Protein AF-A0AB35U7G3-F1 (afdb_monomer)

Solvent-accessible surface area (backbone atoms only — not comparable to full-atom values): 37594 Å² total; per-residue (Å²): 128,56,70,62,54,52,45,42,54,39,57,59,70,42,52,72,67,56,43,44,55,51,49,50,54,50,50,48,69,76,40,72,76,43,49,78,48,86,45,36,70,54,92,92,51,102,56,84,46,95,43,45,40,47,30,42,33,32,42,86,88,71,30,32,34,38,32,40,76,45,78,72,95,80,79,68,65,61,61,52,53,47,56,51,49,52,38,60,71,30,42,90,60,45,74,47,62,72,89,49,46,62,33,40,40,39,40,32,56,48,89,76,80,48,72,72,53,52,50,51,54,43,48,60,30,48,78,72,75,29,53,67,45,78,39,36,31,64,56,52,35,44,44,28,68,78,74,36,43,68,52,29,40,78,75,54,72,37,79,80,61,88,77,35,71,34,47,59,70,57,44,50,54,62,61,48,66,42,88,89,52,80,57,69,89,59,88,88,74,94,50,64,68,58,44,53,50,51,54,55,46,56,76,77,41,40,33,39,40,38,30,25,54,86,47,46,46,62,66,49,51,52,52,52,42,51,53,54,50,22,67,74,73,67,31,53,59,37,33,33,48,65,83,71,58,81,50,66,67,54,56,53,58,76,57,72,64,80,41,43,36,34,36,39,31,47,54,43,81,60,42,60,64,51,56,57,56,52,36,50,49,47,48,47,50,72,75,34,92,62,37,44,61,34,40,40,33,28,36,48,56,86,52,44,65,61,56,50,52,41,40,56,76,55,70,48,65,66,47,79,43,81,47,64,64,44,51,65,67,53,46,41,49,46,37,35,70,78,62,65,52,79,55,62,69,58,40,52,49,39,33,69,55,14,70,26,25,53,44,52,34,50,54,45,43,51,49,34,66,76,62,71,32,68,73,71,50,38,29,36,57,65,59,50,42,72,68,44,39,69,58,41,55,66,74,36,61,73,36,73,49,46,33,46,46,51,26,51,44,41,35,59,44,58,44,48,77,91,56,58,76,74,46,52,75,63,31,72,71,71,68,44,50,74,68,57,41,53,56,36,51,55,50,31,35,78,68,60,52,25,39,78,56,95,66,30,39,28,62,50,42,69,51,58,30,59,48,31,45,46,43,32,41,68,71,65,45,78,48,64,55,29,61,56,46,52,51,21,58,75,59,41,41,69,34,39,50,47,44,54,49,49,46,60,66,37,34,56,42,67,68,57,46,53,49,52,46,51,30,53,51,52,41,48,55,54,33,69,73,41,94,48,63,63,64,32,51,55,50,40,60,74,49,23,80,76,45,50,71,65,33,48,51,51,42,46,56,53,49,71,70,51,76,71,45,90,65,70,94,83,72,74,83,83,49,73,92,64,73,68,87,52,72,60,61,51,47,46,53,90,27,80,88,38,91,80,47,26,64,59,33,51,52,51,48,54,56,39,28,60,28,29,60,67,41,33,45,46,39,52,53,52,46,46,73,78,66,38,95,44,93,91,36,63,74,56,53,58,56,48,59,52,46,58,69,68,66,73,64,53,72,68,58,54,54,50,50,54,52,49,53,55,50,50,32,61,74,68,60,50,58,66,69,76,74,110

InterPro domains:
  IPR027417 P-loop containing nucleoside triphosphate hydrolase [G3DSA:3.40.50.300] (170-257)
  IPR027417 P-loop containing nucleoside triphosphate hydrolase [SSF52540] (179-384)
  IPR049050 Novel STAND NTPase 3 [PF20720] (194-314)

Radius of gyration: 37.16 Å; Cα contacts (8 Å, |Δi|>4): 908; chains: 1; bounding box: 83×58×109 Å

Mean predicted aligned error: 13.95 Å

Foldseek 3Di:
DPLLVLLLVLLLVDDQVLNVVLVVVLVCVVAVQKAWDADADDVPDDDGDDAQQRTWIAHPVRAIEGEHEENDDDDDPLVVLQVSVVLNLDCVRNVDHLVRHAAYEYEYSDPDCDPVSVVVSQVVCVVSVHGYHYHYSSNSSCCCLPPNVVSCCVRRVRRSAPPFKAALVVVQCVQVVDPLFDGLPADDDDCVVVLVVVLVQVVVFFEEEEEEFPQLCRVSSLSVSQVVSCVVVVAREMEGEDPPDQCVVVLVVVCPDQDHHEYEYEQCVSDDPSLVSLLVQQCCVVPPVSHHHHYYYYHYPQCVVVVVVSNVVSVGDYHYHYRYFADLVRLLVCLCVGQVDPDPLLSVLLSLLCVRRNRSSVQLSVQCNVVVDSVSSQACLVVLCSVCVVLCCPQQVVALLLLVLLLVLLLLQKDQLVDCPLCCLVCVVVSDDNVSSSVSLVSCVVSQQWHDDPRMIGGSDNSVSLNSNCCNCPVVVSDDLLSVLLSCCVRVNVSSLVSLVSCVRHHVDPVSVVSSLVSLVVNLVVVVPDPPPVSNLVSCLRCLVSPVVVLLVVLLVVLVPFAADDEDLDADLVPPVLPDQDSSLSSLPPCLPPPPCNLSSVVSLVSQLRRYSSSVSNSLVSCCVRQNDDVVRVVSVVVVVVSCVVVCPDPSSVSVSVVSVVVVCVVVVVPVVVVD

Structure (mmCIF, N/CA/C/O backbone):
data_AF-A0AB35U7G3-F1
#
_entry.id   AF-A0AB35U7G3-F1
#
loop_
_atom_site.group_PDB
_atom_site.id
_atom_site.type_symbol
_atom_site.label_atom_id
_atom_site.label_alt_id
_at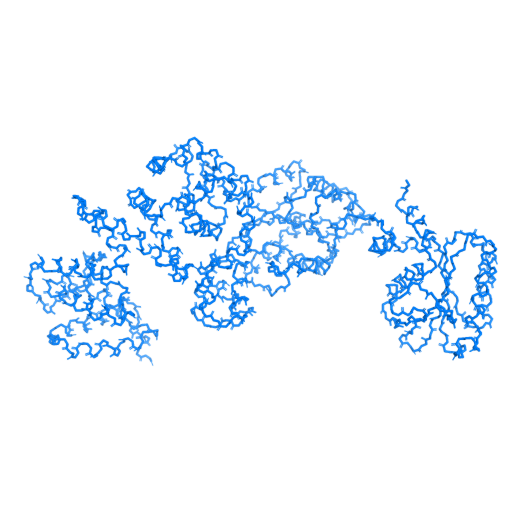om_site.label_comp_id
_atom_site.label_asym_id
_atom_site.label_entity_id
_atom_site.label_seq_id
_atom_site.pdbx_PDB_ins_code
_atom_site.Cartn_x
_atom_site.Cartn_y
_atom_site.Cartn_z
_atom_site.occupancy
_atom_site.B_iso_or_equiv
_atom_site.auth_seq_id
_atom_site.auth_comp_id
_atom_site.auth_asym_id
_atom_site.auth_atom_id
_atom_site.pdbx_PDB_model_num
ATOM 1 N N . MET A 1 1 ? 33.553 -13.597 -25.196 1.00 54.41 1 MET A N 1
ATOM 2 C CA . MET A 1 1 ? 33.099 -13.093 -26.511 1.00 54.41 1 MET A CA 1
ATOM 3 C C . MET A 1 1 ? 32.290 -11.836 -26.262 1.00 54.41 1 MET A C 1
ATOM 5 O O . MET A 1 1 ? 31.698 -11.754 -25.192 1.00 54.41 1 MET A O 1
ATOM 9 N N . SER A 1 2 ? 32.301 -10.855 -27.167 1.00 75.25 2 SER A N 1
ATOM 10 C CA . SER A 1 2 ? 31.356 -9.737 -27.057 1.00 75.25 2 SER A CA 1
ATOM 11 C C . SER A 1 2 ? 29.930 -10.253 -27.277 1.00 75.25 2 SER A C 1
ATOM 13 O O . SER A 1 2 ? 29.748 -11.237 -27.996 1.00 75.25 2 SER A O 1
ATOM 15 N N . THR A 1 3 ? 28.927 -9.600 -26.686 1.00 78.31 3 THR A N 1
ATOM 16 C CA . THR A 1 3 ? 27.508 -9.955 -26.868 1.00 78.31 3 THR A CA 1
ATOM 17 C C . THR A 1 3 ? 27.130 -10.000 -28.347 1.00 78.31 3 THR A C 1
ATOM 19 O O . THR A 1 3 ? 26.483 -10.945 -28.782 1.00 78.31 3 THR A O 1
ATOM 22 N N . LEU A 1 4 ? 27.639 -9.060 -29.152 1.00 84.25 4 LEU A N 1
ATOM 23 C CA . LEU A 1 4 ? 27.450 -9.052 -30.602 1.00 84.25 4 LEU A CA 1
ATOM 24 C C . LEU A 1 4 ? 28.056 -10.288 -31.293 1.00 84.25 4 LEU A C 1
ATOM 26 O O . LEU A 1 4 ? 27.435 -10.853 -32.188 1.00 84.25 4 LEU A O 1
ATOM 30 N N . THR A 1 5 ? 29.244 -10.753 -30.883 1.00 85.56 5 THR A N 1
ATOM 31 C CA . THR A 1 5 ? 29.812 -12.011 -31.404 1.00 85.56 5 THR A CA 1
ATOM 32 C C . THR A 1 5 ? 28.961 -13.210 -30.994 1.00 85.56 5 THR A C 1
ATOM 34 O O . THR A 1 5 ? 28.674 -14.047 -31.840 1.00 85.56 5 THR A O 1
ATOM 37 N N . THR A 1 6 ? 28.484 -13.255 -29.746 1.00 86.88 6 THR A N 1
ATOM 38 C CA . THR A 1 6 ? 27.568 -14.306 -29.278 1.00 86.88 6 THR A CA 1
ATOM 39 C C . THR A 1 6 ? 26.262 -14.317 -30.079 1.00 86.88 6 THR A C 1
ATOM 41 O O . THR A 1 6 ? 25.797 -15.386 -30.459 1.00 86.88 6 THR A O 1
ATOM 44 N N . ILE A 1 7 ? 25.691 -13.145 -30.388 1.00 88.88 7 ILE A N 1
ATOM 45 C CA . ILE A 1 7 ? 24.507 -13.017 -31.251 1.00 88.88 7 ILE A CA 1
ATOM 46 C C . ILE A 1 7 ? 24.804 -13.580 -32.643 1.00 88.88 7 ILE A C 1
ATOM 48 O O . ILE A 1 7 ? 24.034 -14.397 -33.135 1.00 88.88 7 ILE A O 1
ATOM 52 N N . LYS A 1 8 ? 25.927 -13.199 -33.267 1.00 91.56 8 LYS A N 1
ATOM 53 C CA . LYS A 1 8 ? 26.324 -13.739 -34.580 1.00 91.56 8 LYS A CA 1
ATOM 54 C C . LYS A 1 8 ? 26.468 -15.261 -34.542 1.00 91.56 8 LYS A C 1
ATOM 56 O O . LYS A 1 8 ? 25.965 -15.942 -35.428 1.00 91.56 8 LYS A O 1
ATOM 61 N N . ASP A 1 9 ? 27.118 -15.808 -33.522 1.00 89.62 9 ASP A N 1
ATOM 62 C CA . ASP A 1 9 ? 27.279 -17.257 -33.398 1.00 89.62 9 ASP A CA 1
ATOM 63 C C . ASP A 1 9 ? 25.921 -17.954 -33.221 1.00 89.62 9 ASP A C 1
ATOM 65 O O . ASP A 1 9 ? 25.647 -18.938 -33.903 1.00 89.62 9 ASP A O 1
ATOM 69 N N . LYS A 1 10 ? 25.012 -17.382 -32.422 1.00 91.56 10 LYS A N 1
ATOM 70 C CA . LYS A 1 10 ? 23.651 -17.907 -32.251 1.00 91.56 10 LYS A CA 1
ATOM 71 C C . LYS A 1 10 ? 22.791 -17.818 -33.507 1.00 91.56 10 LYS A C 1
ATOM 73 O O . LYS A 1 10 ? 22.056 -18.755 -33.786 1.00 91.56 10 LYS A O 1
ATOM 78 N N . ILE A 1 11 ? 22.917 -16.752 -34.298 1.00 92.38 11 ILE A N 1
ATOM 79 C CA . ILE A 1 11 ? 22.234 -16.643 -35.597 1.00 92.38 11 ILE A CA 1
ATOM 80 C C . ILE A 1 11 ? 22.683 -17.771 -36.539 1.00 92.38 11 ILE A C 1
ATOM 82 O O . ILE A 1 11 ? 21.861 -18.314 -37.269 1.00 92.38 11 ILE A O 1
ATOM 86 N N . LYS A 1 12 ? 23.969 -18.155 -36.520 1.00 90.19 12 LYS A N 1
ATOM 87 C CA . LYS A 1 12 ? 24.475 -19.277 -37.335 1.00 90.19 12 LYS A CA 1
ATOM 88 C C . LYS A 1 12 ? 23.968 -20.641 -36.868 1.00 90.19 12 LYS A C 1
ATOM 90 O O . LYS A 1 12 ? 23.887 -21.550 -37.684 1.00 90.19 12 LYS A O 1
ATOM 95 N N . GLU A 1 13 ? 23.648 -20.783 -35.582 1.00 89.62 13 GLU A N 1
ATOM 96 C CA . GLU A 1 13 ? 23.093 -22.015 -35.005 1.00 89.62 13 GLU A CA 1
ATOM 97 C C . GLU A 1 13 ? 21.608 -22.233 -35.351 1.00 89.62 13 GLU A C 1
ATOM 99 O O . GLU A 1 13 ? 21.110 -23.346 -35.168 1.00 89.62 13 GLU A O 1
ATOM 104 N N . LEU A 1 14 ? 20.899 -21.207 -35.844 1.00 89.44 14 LEU A N 1
ATOM 105 C CA . LEU A 1 14 ? 19.502 -21.338 -36.264 1.00 89.44 14 LEU A CA 1
ATOM 106 C C . LEU A 1 14 ? 19.374 -22.289 -37.461 1.00 89.44 14 LEU A C 1
ATOM 108 O O . LEU A 1 14 ? 20.138 -22.223 -38.428 1.00 89.44 14 LEU A O 1
ATOM 112 N N . ASP A 1 15 ? 18.363 -23.156 -37.418 1.00 87.88 15 ASP A N 1
ATOM 113 C CA . ASP A 1 15 ? 17.979 -23.950 -38.579 1.00 87.88 15 ASP A CA 1
ATOM 114 C C . ASP A 1 15 ? 17.281 -23.061 -39.638 1.00 87.88 15 ASP A C 1
ATOM 116 O O . ASP A 1 15 ? 16.922 -21.915 -39.352 1.00 87.88 15 ASP A O 1
ATOM 120 N N . PRO A 1 16 ? 17.091 -23.531 -40.886 1.00 86.31 16 PRO A N 1
ATOM 121 C CA . PRO A 1 16 ? 16.535 -22.691 -41.950 1.00 86.31 16 PRO A CA 1
ATOM 122 C C . PRO A 1 16 ? 15.169 -22.072 -41.617 1.00 86.31 16 PRO A C 1
ATOM 124 O O . PRO A 1 16 ? 14.912 -20.931 -41.991 1.00 86.31 16 PRO A O 1
ATOM 127 N N . ALA A 1 17 ? 14.309 -22.804 -40.900 1.00 83.12 17 ALA A N 1
ATOM 128 C CA . ALA A 1 17 ? 12.992 -22.315 -40.496 1.00 83.12 17 ALA A CA 1
ATOM 129 C C . ALA A 1 17 ? 13.095 -21.260 -39.383 1.00 83.12 17 ALA A C 1
ATOM 131 O O . ALA A 1 17 ? 12.485 -20.200 -39.490 1.00 83.12 17 ALA A O 1
ATOM 132 N N . GLY A 1 18 ? 13.910 -21.513 -38.354 1.00 86.88 18 GLY A N 1
ATOM 133 C CA . GLY A 1 18 ? 14.155 -20.557 -37.279 1.00 86.88 18 GLY A CA 1
ATOM 134 C C . GLY A 1 18 ? 14.835 -19.280 -37.772 1.00 86.88 18 GLY A C 1
ATOM 135 O O . GLY A 1 18 ? 14.518 -18.197 -37.290 1.00 86.88 18 GLY A O 1
ATOM 136 N N . PHE A 1 19 ? 15.721 -19.370 -38.771 1.00 91.88 19 PHE A N 1
ATOM 137 C CA . PHE A 1 19 ? 16.329 -18.191 -39.393 1.00 91.88 19 PHE A CA 1
ATOM 138 C C . PHE A 1 19 ? 15.317 -17.356 -40.187 1.00 91.88 19 PHE A C 1
ATOM 140 O O . PHE A 1 19 ? 15.349 -16.129 -40.106 1.00 91.88 19 PHE A O 1
ATOM 147 N N . GLN A 1 20 ? 14.403 -18.005 -40.916 1.00 90.00 20 GLN A N 1
ATOM 148 C CA . GLN A 1 20 ? 13.305 -17.321 -41.602 1.00 90.00 20 GLN A CA 1
ATOM 149 C C . GLN A 1 20 ? 12.423 -16.558 -40.602 1.00 90.00 20 GLN A C 1
ATOM 151 O O . GLN A 1 20 ? 12.262 -15.348 -40.747 1.00 90.00 20 GLN A O 1
ATOM 156 N N . GLU A 1 21 ? 11.947 -17.221 -39.543 1.00 88.25 21 GLU A N 1
ATOM 157 C CA . GLU A 1 21 ? 11.094 -16.602 -38.513 1.00 88.25 21 GLU A CA 1
ATOM 158 C C . GLU A 1 21 ? 11.809 -15.438 -37.798 1.00 88.25 21 GLU A C 1
ATOM 160 O O . GLU A 1 21 ? 11.246 -14.359 -37.592 1.00 88.25 21 GLU A O 1
ATOM 165 N N . PHE A 1 22 ? 13.095 -15.621 -37.486 1.00 91.69 22 PHE A N 1
ATOM 166 C CA . PHE A 1 22 ? 13.953 -14.588 -36.911 1.00 91.69 22 PHE A CA 1
ATOM 167 C C . PHE A 1 22 ? 14.052 -13.345 -37.812 1.00 91.69 22 PHE A C 1
ATOM 169 O O . PHE A 1 22 ? 13.860 -12.217 -37.345 1.00 91.69 22 PHE A O 1
ATOM 176 N N . CYS A 1 23 ? 14.321 -13.528 -39.107 1.00 93.06 23 CYS A N 1
ATOM 177 C CA . CYS A 1 23 ? 14.392 -12.428 -40.064 1.00 93.06 23 CYS A CA 1
ATOM 178 C C . CYS A 1 23 ? 13.028 -11.765 -40.285 1.00 93.06 23 CYS A C 1
ATOM 180 O O . CYS A 1 23 ? 12.960 -10.537 -40.338 1.00 93.06 23 CYS A O 1
ATOM 182 N N . ASP A 1 24 ? 11.945 -12.538 -40.341 1.00 90.44 24 ASP A N 1
ATOM 183 C CA . ASP A 1 24 ? 10.580 -12.017 -40.461 1.00 90.44 24 ASP A CA 1
ATOM 184 C C . ASP A 1 24 ? 10.212 -11.124 -39.283 1.00 90.44 24 ASP A C 1
ATOM 186 O O . ASP A 1 24 ? 9.671 -10.023 -39.457 1.00 90.44 24 ASP A O 1
ATOM 190 N N . ARG A 1 25 ? 10.602 -11.527 -38.070 1.00 87.44 25 ARG A N 1
ATOM 191 C CA . ARG A 1 25 ? 10.398 -10.699 -36.887 1.00 87.44 25 ARG A CA 1
ATOM 192 C C . ARG A 1 25 ? 11.176 -9.387 -36.960 1.00 87.44 25 ARG A C 1
ATOM 194 O O . ARG A 1 25 ? 10.613 -8.349 -36.607 1.00 87.44 25 ARG A O 1
ATOM 201 N N . ILE A 1 26 ? 12.419 -9.402 -37.442 1.00 90.12 26 ILE A N 1
ATOM 202 C CA . ILE A 1 26 ? 13.213 -8.180 -37.651 1.00 90.12 26 ILE A CA 1
ATOM 203 C C . ILE A 1 26 ? 12.547 -7.278 -38.699 1.00 90.12 26 ILE A C 1
ATOM 205 O O . ILE A 1 26 ? 12.328 -6.096 -38.431 1.00 90.12 26 ILE A O 1
ATOM 209 N N . LEU A 1 27 ? 12.173 -7.824 -39.860 1.00 91.75 27 LEU A N 1
ATOM 210 C CA . LEU A 1 27 ? 11.565 -7.066 -40.959 1.00 91.75 27 LEU A CA 1
ATOM 211 C C . LEU A 1 27 ? 10.214 -6.455 -40.563 1.00 91.75 27 LEU A C 1
ATOM 213 O O . LEU A 1 27 ? 9.976 -5.283 -40.845 1.00 91.75 27 LEU A O 1
ATOM 217 N N . SER A 1 28 ? 9.377 -7.189 -39.820 1.00 84.81 28 SER A N 1
ATOM 218 C CA . SER A 1 28 ? 8.105 -6.672 -39.289 1.00 84.81 28 SER A CA 1
ATOM 219 C C . SER A 1 28 ? 8.295 -5.483 -38.338 1.00 84.81 28 SER A C 1
ATOM 221 O O . SER A 1 28 ? 7.478 -4.566 -38.318 1.00 84.81 28 SER A O 1
ATOM 223 N N . LYS A 1 29 ? 9.393 -5.459 -37.566 1.00 79.31 29 LYS A N 1
ATOM 224 C CA . LYS A 1 29 ? 9.735 -4.327 -36.691 1.00 79.31 29 LYS A CA 1
ATOM 225 C C . LYS A 1 29 ? 10.396 -3.171 -37.441 1.00 79.31 29 LYS A C 1
ATOM 227 O O . LYS A 1 29 ? 10.225 -2.024 -37.035 1.00 79.31 29 LYS A O 1
ATOM 232 N N . LEU A 1 30 ? 11.149 -3.447 -38.508 1.00 85.12 30 LEU A N 1
ATOM 233 C CA . LEU A 1 30 ? 11.708 -2.412 -39.384 1.00 85.12 30 LEU A CA 1
ATOM 234 C C . LEU A 1 30 ? 10.621 -1.710 -40.205 1.00 85.12 30 LEU A C 1
ATOM 236 O O . LEU A 1 30 ? 10.738 -0.509 -40.450 1.00 85.12 30 LEU A O 1
ATOM 240 N N . HIS A 1 31 ? 9.561 -2.436 -40.575 1.00 86.50 31 HIS A N 1
ATOM 241 C CA . HIS A 1 31 ? 8.466 -1.943 -41.409 1.00 86.50 31 HIS A CA 1
ATOM 242 C C . HIS A 1 31 ? 7.081 -2.249 -40.802 1.00 86.50 31 HIS A C 1
ATOM 244 O O . HIS A 1 31 ? 6.351 -3.091 -41.329 1.00 86.50 31 HIS A O 1
ATOM 250 N N . PRO A 1 32 ? 6.677 -1.547 -39.723 1.00 76.44 32 PRO A N 1
ATOM 251 C CA . PRO A 1 32 ? 5.420 -1.824 -39.017 1.00 76.44 32 PRO A CA 1
ATOM 252 C C . PRO A 1 32 ? 4.154 -1.671 -39.874 1.00 76.44 32 PRO A C 1
ATOM 254 O O . PRO A 1 32 ? 3.141 -2.304 -39.591 1.00 76.44 32 PRO A O 1
ATOM 257 N N . ASP A 1 33 ? 4.211 -0.843 -40.922 1.00 79.81 33 ASP A N 1
ATOM 258 C CA . ASP A 1 33 ? 3.073 -0.546 -41.802 1.00 79.81 33 ASP A CA 1
ATOM 259 C C . ASP A 1 33 ? 2.882 -1.577 -42.933 1.00 79.81 33 ASP A C 1
ATOM 261 O O . ASP A 1 33 ? 1.988 -1.427 -43.770 1.00 79.81 33 ASP A O 1
ATOM 265 N N . TRP A 1 34 ? 3.734 -2.603 -43.021 1.00 86.69 34 TRP A N 1
ATOM 266 C CA . TRP A 1 34 ? 3.635 -3.640 -44.049 1.00 86.69 34 TRP A CA 1
ATOM 267 C C . TRP A 1 34 ? 2.783 -4.814 -43.563 1.00 86.69 34 TRP A C 1
ATOM 269 O O . TRP A 1 34 ? 2.940 -5.306 -42.447 1.00 86.69 34 TRP A O 1
ATOM 279 N N . HIS A 1 35 ? 1.887 -5.311 -44.419 1.00 80.00 35 HIS A N 1
ATOM 280 C CA . HIS A 1 35 ? 1.064 -6.468 -44.090 1.00 80.00 35 HIS A CA 1
ATOM 281 C C . HIS A 1 35 ? 1.803 -7.772 -44.410 1.00 80.00 35 HIS A C 1
ATOM 283 O O . HIS A 1 35 ? 2.153 -8.037 -45.559 1.00 80.00 35 HIS A O 1
ATOM 289 N N . PHE A 1 36 ? 2.031 -8.573 -43.375 1.00 74.50 36 PHE A N 1
ATOM 290 C CA . PHE A 1 36 ? 2.787 -9.819 -43.420 1.00 74.50 36 PHE A CA 1
ATOM 291 C C . PHE A 1 36 ? 1.930 -11.019 -43.841 1.00 74.50 36 PHE A C 1
ATOM 293 O O . PHE A 1 36 ? 0.830 -11.201 -43.312 1.00 74.50 36 PHE A O 1
ATOM 300 N N . VAL A 1 37 ? 2.445 -11.853 -44.753 1.00 61.09 37 VAL A N 1
ATOM 301 C CA . VAL A 1 37 ? 1.850 -13.150 -45.104 1.00 61.09 37 VAL A CA 1
ATOM 302 C C . VAL A 1 37 ? 2.948 -14.214 -45.232 1.00 61.09 37 VAL A C 1
ATOM 304 O O . VAL A 1 37 ? 3.759 -14.173 -46.157 1.00 61.09 37 VAL A O 1
ATOM 307 N N . GLU A 1 38 ? 2.945 -15.201 -44.333 1.00 56.47 38 GLU A N 1
ATOM 308 C CA . GLU A 1 38 ? 3.833 -16.369 -44.419 1.00 56.47 38 GLU A CA 1
ATOM 309 C C . GLU A 1 38 ? 3.344 -17.347 -45.490 1.00 56.47 38 GLU A C 1
ATOM 311 O O . GLU A 1 38 ? 2.209 -17.832 -45.444 1.00 56.47 38 GLU A O 1
ATOM 316 N N . LEU A 1 39 ? 4.221 -17.698 -46.431 1.00 51.88 39 LEU A N 1
ATOM 317 C CA . LEU A 1 39 ? 3.998 -18.800 -47.359 1.00 51.88 39 LEU A CA 1
ATOM 318 C C . LEU A 1 39 ? 4.883 -19.981 -46.944 1.00 51.88 39 LEU A C 1
ATOM 320 O O . LEU A 1 39 ? 6.075 -19.987 -47.200 1.00 51.88 39 LEU A O 1
ATOM 324 N N . GLY A 1 40 ? 4.305 -21.028 -46.347 1.00 48.00 40 GLY A N 1
ATOM 325 C CA . GLY A 1 40 ? 4.993 -22.330 -46.266 1.00 48.00 40 GLY A CA 1
ATOM 326 C C . GLY A 1 40 ? 5.156 -22.972 -44.890 1.00 48.00 40 GLY A C 1
ATOM 327 O O . GLY A 1 40 ? 5.622 -24.116 -44.843 1.00 48.00 40 GLY A O 1
ATOM 328 N N . LEU A 1 41 ? 4.702 -22.337 -43.804 1.00 43.22 41 LEU A N 1
ATOM 329 C CA . LEU A 1 41 ? 4.488 -22.995 -42.511 1.00 43.22 41 LEU A CA 1
ATOM 330 C C . LEU A 1 41 ? 3.046 -23.519 -42.436 1.00 43.22 41 LEU A C 1
ATOM 332 O O . LEU A 1 41 ? 2.081 -22.756 -42.418 1.00 43.22 41 LEU A O 1
ATOM 336 N N . MET A 1 42 ? 2.861 -24.842 -42.376 1.00 36.94 42 MET A N 1
ATOM 337 C CA . MET A 1 42 ? 1.592 -25.361 -41.861 1.00 36.94 42 MET A CA 1
ATOM 338 C C . MET A 1 42 ? 1.513 -24.982 -40.387 1.00 36.94 42 MET A C 1
ATOM 340 O O . MET A 1 42 ? 2.389 -25.387 -39.623 1.00 36.94 42 MET A O 1
ATOM 344 N N . ALA A 1 43 ? 0.471 -24.242 -39.996 1.00 37.00 43 ALA A N 1
ATOM 345 C CA . ALA A 1 43 ? 0.210 -23.876 -38.607 1.00 37.00 43 ALA A CA 1
ATOM 346 C C . ALA A 1 43 ? 0.479 -25.076 -37.670 1.00 37.00 43 ALA A C 1
ATOM 348 O O . ALA A 1 43 ? -0.240 -26.078 -37.699 1.00 37.00 43 ALA A O 1
ATOM 349 N N . GLY A 1 44 ? 1.563 -24.994 -36.888 1.00 36.97 44 GLY A N 1
ATOM 350 C CA . GLY A 1 44 ? 1.946 -25.998 -35.892 1.00 36.97 44 GLY A CA 1
ATOM 351 C C . GLY A 1 44 ? 2.814 -27.189 -36.342 1.00 36.97 44 GLY A C 1
ATOM 352 O O . GLY A 1 44 ? 2.818 -28.195 -35.629 1.00 36.97 44 GLY A O 1
ATOM 353 N N . ARG A 1 45 ? 3.558 -27.150 -37.466 1.00 34.94 45 ARG A N 1
ATOM 354 C CA . ARG A 1 45 ? 4.570 -28.193 -37.790 1.00 34.94 45 ARG A CA 1
ATOM 355 C C . ARG A 1 45 ? 5.900 -27.659 -38.344 1.00 34.94 45 ARG A C 1
ATOM 357 O O . ARG A 1 45 ? 5.926 -26.900 -39.300 1.00 34.94 45 ARG A O 1
ATOM 364 N N . THR A 1 46 ? 7.001 -28.212 -37.825 1.00 34.31 46 THR A N 1
ATOM 365 C CA . THR A 1 46 ? 8.425 -27.997 -38.174 1.00 34.31 46 THR A CA 1
ATOM 366 C C . THR A 1 46 ? 8.842 -28.619 -39.523 1.00 34.31 46 THR A C 1
ATOM 368 O O . THR A 1 46 ? 9.821 -29.359 -39.618 1.00 34.31 46 THR A O 1
ATOM 371 N N . LYS A 1 47 ? 8.075 -28.402 -40.597 1.00 33.69 47 LYS A N 1
ATOM 372 C CA . LYS A 1 47 ? 8.517 -28.738 -41.963 1.00 33.69 47 LYS A CA 1
ATOM 373 C C . LYS A 1 47 ? 8.130 -27.628 -42.928 1.00 33.69 47 LYS A C 1
ATOM 375 O O . LYS A 1 47 ? 6.945 -27.373 -43.115 1.00 33.69 47 LYS A O 1
ATOM 380 N N . THR A 1 48 ? 9.140 -27.036 -43.560 1.00 39.00 48 THR A N 1
ATOM 381 C CA . THR A 1 48 ? 8.994 -26.044 -44.624 1.00 39.00 48 THR A CA 1
ATOM 382 C C . THR A 1 48 ? 8.417 -26.700 -45.881 1.00 39.00 48 THR A C 1
ATOM 384 O O . THR A 1 48 ? 8.872 -27.759 -46.325 1.00 39.00 48 THR A O 1
ATOM 387 N N . THR A 1 49 ? 7.383 -26.084 -46.453 1.00 41.88 49 THR A N 1
ATOM 388 C CA . THR A 1 49 ? 6.875 -26.411 -47.794 1.00 41.88 49 THR A CA 1
ATOM 389 C C . THR A 1 49 ? 7.429 -25.365 -48.754 1.00 41.88 49 THR A C 1
ATOM 391 O O . THR A 1 49 ? 7.345 -24.181 -48.461 1.00 41.88 49 THR A O 1
ATOM 394 N N . THR A 1 50 ? 8.029 -25.785 -49.867 1.00 47.31 50 THR A N 1
ATOM 395 C CA . THR A 1 50 ? 8.786 -24.915 -50.785 1.00 47.31 50 THR A CA 1
ATOM 396 C C . THR A 1 50 ? 7.862 -23.913 -51.497 1.00 47.31 50 THR A C 1
ATOM 398 O O . THR A 1 50 ? 7.208 -24.276 -52.475 1.00 47.31 50 THR A O 1
ATOM 401 N N . GLY A 1 51 ? 7.784 -22.676 -51.003 1.00 57.16 51 GLY A N 1
ATOM 402 C CA . GLY A 1 51 ? 7.200 -21.524 -51.698 1.00 57.16 51 GLY A CA 1
ATOM 403 C C . GLY A 1 51 ? 8.309 -20.668 -52.311 1.00 57.16 51 GLY A C 1
ATOM 404 O O . GLY A 1 51 ? 9.395 -20.604 -51.755 1.00 57.16 51 GLY A O 1
ATOM 405 N N . ASN A 1 52 ? 8.080 -20.064 -53.479 1.00 61.94 52 ASN A N 1
ATOM 406 C CA . ASN A 1 52 ? 8.964 -19.025 -54.017 1.00 61.94 52 ASN A CA 1
ATOM 407 C C . ASN A 1 52 ? 8.090 -17.794 -54.309 1.00 61.94 52 ASN A C 1
ATOM 409 O O . ASN A 1 52 ? 7.212 -17.908 -55.165 1.00 61.94 52 ASN A O 1
ATOM 413 N N . PRO A 1 53 ? 8.284 -16.648 -53.634 1.00 63.59 53 PRO A N 1
ATOM 414 C CA . PRO A 1 53 ? 9.262 -16.400 -52.564 1.00 63.59 53 PRO A CA 1
ATOM 415 C C . PRO A 1 53 ? 8.974 -17.205 -51.283 1.00 63.59 53 PRO A C 1
ATOM 417 O O . PRO A 1 53 ? 7.868 -17.721 -51.114 1.00 63.59 53 PRO A O 1
ATOM 420 N N . ASP A 1 54 ? 9.966 -17.289 -50.390 1.00 67.69 54 ASP A N 1
ATOM 421 C CA . ASP A 1 54 ? 9.830 -17.960 -49.087 1.00 67.69 54 ASP A CA 1
ATOM 422 C C . ASP A 1 54 ? 8.832 -17.212 -48.178 1.00 67.69 54 ASP A C 1
ATOM 424 O O . ASP A 1 54 ? 8.021 -17.826 -47.491 1.00 67.69 54 ASP A O 1
ATOM 428 N N . THR A 1 55 ? 8.846 -15.876 -48.225 1.00 83.56 55 THR A N 1
ATOM 429 C CA . THR A 1 55 ? 7.896 -14.982 -47.539 1.00 83.56 55 THR A CA 1
ATOM 430 C C . THR A 1 55 ? 7.586 -13.784 -48.444 1.00 83.56 55 THR A C 1
ATOM 432 O O . THR A 1 55 ? 8.422 -13.375 -49.258 1.00 83.56 55 THR A O 1
ATOM 435 N N . TYR A 1 56 ? 6.404 -13.173 -48.301 1.00 89.19 56 TYR A N 1
ATOM 436 C CA . TYR A 1 56 ? 6.156 -11.847 -48.869 1.00 89.19 56 TYR A CA 1
ATOM 437 C C . TYR A 1 56 ? 5.456 -10.893 -47.896 1.00 89.19 56 TYR A C 1
ATOM 439 O O . TYR A 1 56 ? 4.682 -11.286 -47.023 1.00 89.19 56 TYR A O 1
ATOM 447 N N . PHE A 1 57 ? 5.691 -9.601 -48.107 1.00 88.50 57 PHE A N 1
ATOM 448 C CA . PHE A 1 57 ? 4.988 -8.511 -47.439 1.00 88.50 57 PHE A CA 1
ATOM 449 C C . PHE A 1 57 ? 4.201 -7.701 -48.466 1.00 88.50 57 PHE A C 1
ATOM 451 O O . PHE A 1 57 ? 4.588 -7.607 -49.630 1.00 88.50 57 PHE A O 1
ATOM 458 N N . LYS A 1 58 ? 3.099 -7.090 -48.039 1.00 89.75 58 LYS A N 1
ATOM 459 C CA . LYS A 1 58 ? 2.338 -6.136 -48.845 1.00 89.75 58 LYS A CA 1
ATOM 460 C C . LYS A 1 58 ? 2.513 -4.733 -48.282 1.00 89.75 58 LYS A C 1
ATOM 462 O O . LYS A 1 58 ? 2.197 -4.486 -47.119 1.00 89.75 58 LYS A O 1
ATOM 467 N N . THR A 1 59 ? 3.008 -3.817 -49.101 1.00 89.12 59 THR A N 1
ATOM 468 C CA . THR A 1 59 ? 3.237 -2.425 -48.702 1.00 89.12 59 THR A CA 1
ATOM 469 C C . THR A 1 59 ? 1.914 -1.643 -48.651 1.00 89.12 59 THR A C 1
ATOM 471 O O . THR A 1 59 ? 0.916 -2.073 -49.241 1.00 89.12 59 THR A O 1
ATOM 474 N N . PRO A 1 60 ? 1.872 -0.457 -48.009 1.00 86.25 60 PRO A N 1
ATOM 475 C CA . PRO A 1 60 ? 0.681 0.400 -47.994 1.00 86.25 60 PRO A CA 1
ATOM 476 C C . PRO A 1 60 ? 0.194 0.823 -49.386 1.00 86.25 60 PRO A C 1
ATOM 478 O O . PRO A 1 60 ? -0.981 1.141 -49.561 1.00 86.25 60 PRO A O 1
ATOM 481 N N . THR A 1 61 ? 1.078 0.815 -50.390 1.00 88.69 61 THR A N 1
ATOM 482 C CA . THR A 1 61 ? 0.728 1.109 -51.790 1.00 88.69 61 THR A CA 1
ATOM 483 C C . THR A 1 61 ? 0.060 -0.075 -52.493 1.00 88.69 61 THR A C 1
ATOM 485 O O . THR A 1 61 ? -0.441 0.074 -53.605 1.00 88.69 61 THR A O 1
ATOM 488 N N . GLY A 1 62 ? 0.017 -1.241 -51.845 1.00 86.81 62 GLY A N 1
ATOM 489 C CA . GLY A 1 62 ? -0.579 -2.467 -52.359 1.00 86.81 62 GLY A CA 1
ATOM 490 C C . GLY A 1 62 ? 0.380 -3.361 -53.143 1.00 86.81 62 GLY A C 1
ATOM 491 O O . GLY A 1 62 ? -0.051 -4.436 -53.559 1.00 86.81 62 GLY A O 1
ATOM 492 N N . LYS A 1 63 ? 1.645 -2.954 -53.308 1.00 92.81 63 LYS A N 1
ATOM 493 C CA . LYS A 1 63 ? 2.690 -3.743 -53.972 1.00 92.81 63 LYS A CA 1
ATOM 494 C C . LYS A 1 63 ? 3.320 -4.783 -53.044 1.00 92.81 63 LYS A C 1
ATOM 496 O O . LYS A 1 63 ? 3.155 -4.726 -51.825 1.00 92.81 63 LYS A O 1
ATOM 501 N N . TYR A 1 64 ? 4.037 -5.734 -53.633 1.00 92.56 64 TYR A N 1
ATOM 502 C CA . TYR A 1 64 ? 4.603 -6.895 -52.954 1.00 92.56 64 TYR A CA 1
ATOM 503 C C . TYR A 1 64 ? 6.109 -6.753 -52.739 1.00 92.56 64 TYR A C 1
ATOM 505 O O . TYR A 1 64 ? 6.839 -6.401 -53.658 1.00 92.56 64 TYR A O 1
ATOM 513 N N . VAL A 1 65 ? 6.580 -7.083 -51.542 1.00 93.81 65 VAL A N 1
ATOM 514 C CA . VAL A 1 65 ? 8.003 -7.239 -51.229 1.00 93.81 65 VAL A CA 1
ATOM 515 C C . VAL A 1 65 ? 8.278 -8.717 -51.048 1.00 93.81 65 VAL A C 1
ATOM 517 O O . VAL A 1 65 ? 7.649 -9.361 -50.208 1.00 93.81 65 VAL A O 1
ATOM 520 N N . PHE A 1 66 ? 9.195 -9.258 -51.840 1.00 93.75 66 PHE A N 1
ATOM 521 C CA . PHE A 1 66 ? 9.579 -10.664 -51.768 1.00 93.75 66 PHE A CA 1
ATOM 522 C C . PHE A 1 66 ? 10.818 -10.835 -50.911 1.00 93.75 66 PHE A C 1
ATOM 524 O O . PHE A 1 66 ? 11.759 -10.052 -51.033 1.00 93.75 66 PHE A O 1
ATOM 531 N N . VAL A 1 67 ? 10.826 -11.865 -50.067 1.00 92.88 67 VAL A N 1
ATOM 532 C CA . VAL A 1 67 ? 11.953 -12.143 -49.181 1.00 92.88 67 VAL A CA 1
ATOM 533 C C . VAL A 1 67 ? 12.488 -13.549 -49.417 1.00 92.88 67 VAL A C 1
ATOM 535 O O . VAL A 1 67 ? 11.718 -14.505 -49.532 1.00 92.88 67 VAL A O 1
ATOM 538 N N . ALA A 1 68 ? 13.812 -13.652 -49.514 1.00 91.19 68 ALA A N 1
ATOM 539 C CA . ALA A 1 68 ? 14.546 -14.903 -49.661 1.00 91.19 68 ALA A CA 1
ATOM 540 C C . ALA A 1 68 ? 15.526 -15.093 -48.496 1.00 91.19 68 ALA A C 1
ATOM 542 O O . ALA A 1 68 ? 16.213 -14.144 -48.102 1.00 91.19 68 ALA A O 1
ATOM 543 N N . TYR A 1 69 ? 15.637 -16.321 -47.978 1.00 89.69 69 TYR A N 1
ATOM 544 C CA . TYR A 1 69 ? 16.489 -16.630 -46.821 1.00 89.69 69 TYR A CA 1
ATOM 545 C C . TYR A 1 69 ? 17.558 -17.664 -47.171 1.00 89.69 69 TYR A C 1
ATOM 547 O O . TYR A 1 69 ? 17.280 -18.750 -47.674 1.00 89.69 69 TYR A O 1
ATOM 555 N N . THR A 1 70 ? 18.819 -17.353 -46.866 1.00 88.12 70 THR A N 1
ATOM 556 C CA . THR A 1 70 ? 19.955 -18.242 -47.134 1.00 88.12 70 THR A CA 1
ATOM 557 C C . THR A 1 70 ? 20.751 -18.550 -45.865 1.00 88.12 70 THR A C 1
ATOM 559 O O . THR A 1 70 ? 21.574 -17.758 -45.405 1.00 88.12 70 THR A O 1
ATOM 562 N N . THR A 1 71 ? 20.579 -19.768 -45.351 1.00 83.19 71 THR A N 1
ATOM 563 C CA . THR A 1 71 ? 21.414 -20.373 -44.301 1.00 83.19 71 THR A CA 1
ATOM 564 C C . THR A 1 71 ? 22.398 -21.357 -44.949 1.00 83.19 71 THR A C 1
ATOM 566 O O . THR A 1 71 ? 22.019 -22.483 -45.276 1.00 83.19 71 THR A O 1
ATOM 569 N N . LYS A 1 72 ? 23.648 -20.972 -45.233 1.00 68.56 72 LYS A N 1
ATOM 570 C CA . LYS A 1 72 ? 24.595 -21.885 -45.914 1.00 68.56 72 LYS A CA 1
ATOM 571 C C . LYS A 1 72 ? 26.002 -21.804 -45.329 1.00 68.56 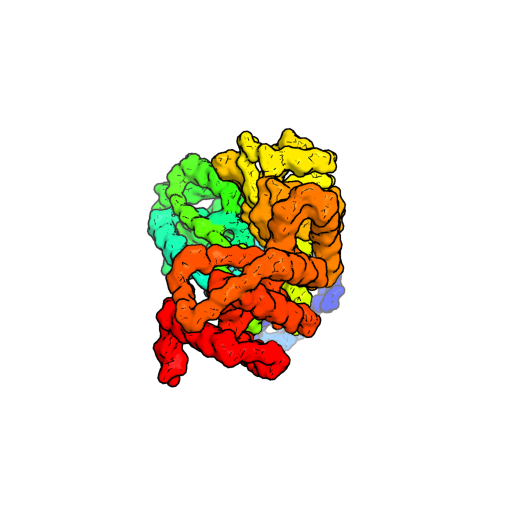72 LYS A C 1
ATOM 573 O O . LYS A 1 72 ? 26.599 -20.734 -45.305 1.00 68.56 72 LYS A O 1
ATOM 578 N N . GLU A 1 73 ? 26.549 -22.962 -44.953 1.00 56.91 73 GLU A N 1
ATOM 579 C CA . GLU A 1 73 ? 27.941 -23.114 -44.493 1.00 56.91 73 GLU A CA 1
ATOM 580 C C . GLU A 1 73 ? 28.874 -23.756 -45.543 1.00 56.91 73 GLU A C 1
ATOM 582 O O . GLU A 1 73 ? 30.093 -23.674 -45.414 1.00 56.91 73 GLU A O 1
ATOM 587 N N . SER A 1 74 ? 28.349 -24.377 -46.611 1.00 52.09 74 SER A N 1
ATOM 588 C CA . SER A 1 74 ? 29.168 -25.059 -47.634 1.00 52.09 74 SER A CA 1
ATOM 589 C C . SER A 1 74 ? 28.681 -24.826 -49.074 1.00 52.09 74 SER A C 1
ATOM 591 O O . SER A 1 74 ? 27.556 -25.167 -49.428 1.00 52.09 74 SER A O 1
ATOM 593 N N . GLY A 1 75 ? 29.548 -24.242 -49.917 1.00 65.38 75 GLY A N 1
ATOM 594 C CA . GLY A 1 75 ? 29.305 -23.846 -51.319 1.00 65.38 75 GLY A CA 1
ATOM 595 C C . GLY A 1 75 ? 29.399 -22.324 -51.538 1.00 65.38 75 GLY A C 1
ATOM 596 O O . GLY A 1 75 ? 29.558 -21.578 -50.577 1.00 65.38 75 GLY A O 1
ATOM 597 N N . SER A 1 76 ? 29.309 -21.846 -52.787 1.00 80.25 76 SER A N 1
ATOM 598 C CA . SER A 1 76 ? 29.302 -20.400 -53.076 1.00 80.25 76 SER A CA 1
ATOM 599 C C . SER A 1 76 ? 28.023 -19.749 -52.529 1.00 80.25 76 SER A C 1
ATOM 601 O O . SER A 1 76 ? 26.920 -20.245 -52.786 1.00 80.25 76 SER A O 1
ATOM 603 N N . LEU A 1 77 ? 28.168 -18.670 -51.747 1.00 87.25 77 LEU A N 1
ATOM 604 C CA . LEU A 1 77 ? 27.053 -17.844 -51.258 1.00 87.25 77 LEU A CA 1
ATOM 605 C C . LEU A 1 77 ? 26.363 -17.128 -52.422 1.00 87.25 77 LEU A C 1
ATOM 607 O O . LEU A 1 77 ? 25.139 -17.125 -52.492 1.00 87.25 77 LEU A O 1
ATOM 611 N N . TYR A 1 78 ? 27.163 -16.587 -53.346 1.00 89.75 78 TYR A N 1
ATOM 612 C CA . TYR A 1 78 ? 26.681 -15.886 -54.533 1.00 89.75 78 TYR A CA 1
ATOM 613 C C . TYR A 1 78 ? 25.716 -16.747 -55.347 1.00 89.75 78 TYR A C 1
ATOM 615 O O . TYR A 1 78 ? 24.616 -16.302 -55.625 1.00 89.75 78 TYR A O 1
ATOM 623 N N . GLU A 1 79 ? 26.089 -17.992 -55.665 1.00 89.12 79 GLU A N 1
ATOM 624 C CA . GLU A 1 79 ? 25.238 -18.889 -56.466 1.00 89.12 79 GLU A CA 1
ATOM 625 C C . GLU A 1 79 ? 23.885 -19.129 -55.794 1.00 89.12 79 GLU A C 1
ATOM 627 O O . GLU A 1 79 ? 22.857 -19.145 -56.453 1.00 89.12 79 GLU A O 1
ATOM 632 N N . LYS A 1 80 ? 23.869 -19.268 -54.463 1.00 88.12 80 LYS A N 1
ATOM 633 C CA . LYS A 1 80 ? 22.630 -19.528 -53.728 1.00 88.12 80 LYS A CA 1
ATOM 634 C C . LYS A 1 80 ? 21.714 -18.303 -53.701 1.00 88.12 80 LYS A C 1
ATOM 636 O O . LYS A 1 80 ? 20.532 -18.439 -53.992 1.00 88.12 80 LYS A O 1
ATOM 641 N N . LEU A 1 81 ? 22.272 -17.129 -53.392 1.00 90.56 81 LEU A N 1
ATOM 642 C CA . LEU A 1 81 ? 21.529 -15.869 -53.432 1.00 90.56 81 LEU A CA 1
ATOM 643 C C . LEU A 1 81 ? 21.025 -15.573 -54.846 1.00 90.56 81 LEU A C 1
ATOM 645 O O . LEU A 1 81 ? 19.874 -15.194 -55.002 1.00 90.56 81 LEU A O 1
ATOM 649 N N . HIS A 1 82 ? 21.858 -15.797 -55.862 1.00 92.12 82 HIS A N 1
ATOM 650 C CA . HIS A 1 82 ? 21.490 -15.647 -57.266 1.00 92.12 82 HIS A CA 1
ATOM 651 C C . HIS A 1 82 ? 20.308 -16.549 -57.629 1.00 92.12 82 HIS A C 1
ATOM 653 O O . HIS A 1 82 ? 19.301 -16.051 -58.116 1.00 92.12 82 HIS A O 1
ATOM 659 N N . ASP A 1 83 ? 20.388 -17.849 -57.326 1.00 89.88 83 ASP A N 1
ATOM 660 C CA . ASP A 1 83 ? 19.311 -18.804 -57.605 1.00 89.88 83 ASP A CA 1
ATOM 661 C C . ASP A 1 83 ? 17.997 -18.425 -56.906 1.00 89.88 83 ASP A C 1
ATOM 663 O O . ASP A 1 83 ? 16.917 -18.604 -57.469 1.00 89.88 83 ASP A O 1
ATOM 667 N N . ASP A 1 84 ? 18.057 -17.955 -55.658 1.00 89.06 84 ASP A N 1
ATOM 668 C CA . ASP A 1 84 ? 16.858 -17.594 -54.900 1.00 89.06 84 ASP A CA 1
ATOM 669 C C . ASP A 1 84 ? 16.270 -16.252 -55.377 1.00 89.06 84 ASP A C 1
ATOM 671 O O . ASP A 1 84 ? 15.054 -16.138 -55.531 1.00 89.06 84 ASP A O 1
ATOM 675 N N . ILE A 1 85 ? 17.114 -15.277 -55.734 1.00 92.12 85 ILE A N 1
ATOM 676 C CA . ILE A 1 85 ? 16.694 -14.009 -56.349 1.00 92.12 85 ILE A CA 1
ATOM 677 C C . ILE A 1 85 ? 16.083 -14.242 -57.738 1.00 92.12 85 ILE A C 1
ATOM 679 O O . ILE A 1 85 ? 15.021 -13.695 -58.028 1.00 92.12 85 ILE A O 1
ATOM 683 N N . GLU A 1 86 ? 16.677 -15.090 -58.582 1.00 92.50 86 GLU A N 1
ATOM 684 C CA . GLU A 1 86 ? 16.113 -15.431 -59.896 1.00 92.50 86 GLU A CA 1
ATOM 685 C C . GLU A 1 86 ? 14.718 -16.046 -59.776 1.00 92.50 86 GLU A C 1
ATOM 687 O O . GLU A 1 86 ? 13.847 -15.770 -60.598 1.00 92.50 86 GLU A O 1
ATOM 692 N N . LYS A 1 87 ? 14.462 -16.854 -58.739 1.00 90.19 87 LYS A N 1
ATOM 693 C CA . LYS A 1 87 ? 13.112 -17.380 -58.489 1.00 90.19 87 LYS A CA 1
ATOM 694 C C . LYS A 1 87 ? 12.126 -16.280 -58.109 1.00 90.19 87 LYS A C 1
ATOM 696 O O . LYS A 1 87 ? 10.976 -16.366 -58.526 1.00 90.19 87 LYS A O 1
ATOM 701 N N . CYS A 1 88 ? 12.552 -15.268 -57.354 1.00 89.94 88 CYS A N 1
ATOM 702 C CA . CYS A 1 88 ? 11.728 -14.096 -57.046 1.00 89.94 88 CYS A CA 1
ATOM 703 C C . CYS A 1 88 ? 11.453 -13.228 -58.287 1.00 89.94 88 CYS A C 1
ATOM 705 O O . CYS A 1 88 ? 10.423 -12.560 -58.350 1.00 89.94 88 CYS A O 1
ATOM 707 N N . LEU A 1 89 ? 12.344 -13.257 -59.281 1.00 91.44 89 LEU A N 1
ATOM 708 C CA . LEU A 1 89 ? 12.211 -12.543 -60.556 1.00 91.44 89 LEU A CA 1
ATOM 709 C C . LEU A 1 89 ? 11.468 -13.342 -61.644 1.00 91.44 89 LEU A C 1
ATOM 711 O O . LEU A 1 89 ? 11.344 -12.865 -62.770 1.00 91.44 89 LEU A O 1
ATOM 715 N N . ASP A 1 90 ? 10.961 -14.533 -61.325 1.00 91.56 90 ASP A N 1
ATOM 716 C CA . ASP A 1 90 ? 10.287 -15.438 -62.258 1.00 91.56 90 ASP A CA 1
ATOM 717 C C . ASP A 1 90 ? 8.763 -15.439 -62.002 1.00 91.56 90 ASP A C 1
ATOM 719 O O . ASP A 1 90 ? 8.301 -16.068 -61.042 1.00 91.56 90 ASP A O 1
ATOM 723 N N . PRO A 1 91 ? 7.949 -14.748 -62.832 1.00 89.44 91 PRO A N 1
ATOM 724 C CA . PRO A 1 91 ? 6.499 -14.658 -62.642 1.00 89.44 91 PRO A CA 1
ATOM 725 C C . PRO A 1 91 ? 5.780 -16.008 -62.637 1.00 89.44 91 PRO A C 1
ATOM 727 O O . PRO A 1 91 ? 4.734 -16.133 -61.999 1.00 89.44 91 PRO A O 1
ATOM 730 N N . ASP A 1 92 ? 6.328 -17.025 -63.314 1.00 87.50 92 ASP A N 1
ATOM 731 C CA . ASP A 1 92 ? 5.734 -18.365 -63.337 1.00 87.50 92 ASP A CA 1
ATOM 732 C C . ASP A 1 92 ? 5.904 -19.073 -61.985 1.00 87.50 92 ASP A C 1
ATOM 734 O O . ASP A 1 92 ? 5.083 -19.914 -61.612 1.00 87.50 92 ASP A O 1
ATOM 738 N N . LYS A 1 93 ? 6.948 -18.720 -61.224 1.00 85.31 93 LYS A N 1
ATOM 739 C CA . LYS A 1 93 ? 7.187 -19.247 -59.873 1.00 85.31 93 LYS A CA 1
ATOM 740 C C . LYS A 1 93 ? 6.471 -18.449 -58.797 1.00 85.31 93 LYS A C 1
ATOM 742 O O . LYS A 1 93 ? 5.920 -19.057 -57.884 1.00 85.31 93 LYS A O 1
ATOM 747 N N . THR A 1 94 ? 6.479 -17.122 -58.902 1.00 85.94 94 THR A N 1
ATOM 748 C CA . THR A 1 94 ? 5.884 -16.233 -57.890 1.00 85.94 94 THR A CA 1
ATOM 749 C C . THR A 1 94 ? 4.378 -16.060 -58.055 1.00 85.94 94 THR A C 1
ATOM 751 O O . THR A 1 94 ? 3.691 -15.668 -57.114 1.00 85.94 94 THR A O 1
ATOM 754 N N . GLY A 1 95 ? 3.844 -16.340 -59.248 1.00 86.75 95 GLY A N 1
ATOM 755 C CA . GLY A 1 95 ? 2.437 -16.128 -59.578 1.00 86.75 95 GLY A CA 1
ATOM 756 C C . GLY A 1 95 ? 2.043 -14.651 -59.685 1.00 86.75 95 GLY A C 1
ATOM 757 O O . GLY A 1 95 ? 0.849 -14.350 -59.751 1.00 86.75 95 GLY A O 1
ATOM 758 N N . LEU A 1 96 ? 3.016 -13.731 -59.698 1.00 87.12 96 LEU A N 1
ATOM 759 C CA . LEU A 1 96 ? 2.804 -12.286 -59.763 1.00 87.12 96 LEU A CA 1
ATOM 760 C C . LEU A 1 96 ? 3.638 -11.659 -60.891 1.00 87.12 96 LEU A C 1
ATOM 762 O O . LEU A 1 96 ? 4.809 -11.999 -61.063 1.00 87.12 96 LEU A O 1
ATOM 766 N N . PRO A 1 97 ? 3.073 -10.714 -61.666 1.00 91.88 97 PRO A N 1
ATOM 767 C CA . PRO A 1 97 ? 3.856 -9.964 -62.636 1.00 91.88 97 PRO A CA 1
ATOM 768 C C . PRO A 1 97 ? 4.833 -9.023 -61.918 1.00 91.88 97 PRO A C 1
ATOM 770 O O . PRO A 1 97 ? 4.486 -8.401 -60.915 1.00 91.88 97 PRO A O 1
ATOM 773 N N . LEU A 1 98 ? 6.031 -8.852 -62.485 1.00 90.69 98 LEU A N 1
ATOM 774 C CA . LEU A 1 98 ? 7.100 -8.025 -61.902 1.00 90.69 98 LEU A CA 1
ATOM 775 C C . LEU A 1 98 ? 6.685 -6.568 -61.633 1.00 90.69 98 LEU A C 1
ATOM 777 O O . LEU A 1 98 ? 7.231 -5.932 -60.741 1.00 90.69 98 LEU A O 1
ATOM 781 N N . SER A 1 99 ? 5.683 -6.039 -62.344 1.00 91.62 99 SER A N 1
ATOM 782 C CA . SER A 1 99 ? 5.146 -4.689 -62.112 1.00 91.62 99 SER A CA 1
ATOM 783 C C . SER A 1 99 ? 4.519 -4.491 -60.724 1.00 91.62 99 SER A C 1
ATOM 785 O O . SER A 1 99 ? 4.467 -3.358 -60.231 1.00 91.62 99 SER A O 1
ATOM 787 N N . GLU A 1 100 ? 4.042 -5.576 -60.110 1.00 93.56 100 GLU A N 1
ATOM 788 C CA . GLU A 1 100 ? 3.426 -5.589 -58.776 1.00 93.56 100 GLU A CA 1
ATOM 789 C C . GLU A 1 100 ? 4.457 -5.770 -57.655 1.00 93.56 100 GLU A C 1
ATOM 791 O O . GLU A 1 100 ? 4.118 -5.603 -56.483 1.00 93.56 100 GLU A O 1
ATOM 796 N N . VAL A 1 101 ? 5.711 -6.079 -57.997 1.00 92.88 101 VAL A N 1
ATOM 797 C CA . VAL A 1 101 ? 6.811 -6.227 -57.039 1.00 92.88 101 VAL A CA 1
ATOM 798 C C . VAL A 1 101 ? 7.431 -4.854 -56.781 1.00 92.88 101 VAL A C 1
ATOM 800 O O . VAL A 1 101 ? 7.762 -4.121 -57.712 1.00 92.88 101 VAL A O 1
ATOM 803 N N . ASP A 1 102 ? 7.539 -4.479 -55.509 1.00 94.00 102 ASP A N 1
ATOM 804 C CA . ASP A 1 102 ? 8.125 -3.213 -55.064 1.00 94.00 102 ASP A CA 1
ATOM 805 C C . ASP A 1 102 ? 9.635 -3.337 -54.864 1.00 94.00 102 ASP A C 1
ATOM 807 O O . ASP A 1 102 ? 10.386 -2.492 -55.338 1.00 94.00 102 ASP A O 1
ATOM 811 N N . CYS A 1 103 ? 10.085 -4.402 -54.192 1.00 95.06 103 CYS A N 1
ATOM 812 C CA . CYS A 1 103 ? 11.495 -4.744 -54.021 1.00 95.06 103 CYS A CA 1
ATOM 813 C C . CYS A 1 103 ? 11.680 -6.220 -53.626 1.00 95.06 103 CYS A C 1
ATOM 815 O O . CYS A 1 103 ? 10.724 -6.923 -53.283 1.00 95.06 103 CYS A O 1
ATOM 817 N N . ILE A 1 104 ? 12.931 -6.678 -53.669 1.00 95.75 104 ILE A N 1
ATOM 818 C CA . ILE A 1 104 ? 13.362 -7.971 -53.134 1.00 95.75 104 ILE A CA 1
ATOM 819 C C . ILE A 1 104 ? 14.293 -7.725 -51.943 1.00 95.75 104 ILE A C 1
ATOM 821 O O . ILE A 1 104 ? 15.191 -6.884 -52.010 1.00 95.75 104 ILE A O 1
ATOM 825 N N . ILE A 1 105 ? 14.100 -8.483 -50.866 1.00 96.00 105 ILE A N 1
ATOM 826 C CA . ILE A 1 105 ? 14.990 -8.525 -49.706 1.00 96.00 105 ILE A CA 1
ATOM 827 C C . ILE A 1 105 ? 15.628 -9.914 -49.630 1.00 96.00 105 ILE A C 1
ATOM 829 O O . ILE A 1 105 ? 14.935 -10.927 -49.680 1.00 96.00 105 ILE A O 1
ATOM 833 N N . ALA A 1 106 ? 16.948 -9.982 -49.495 1.00 93.69 106 ALA A N 1
ATOM 834 C CA . ALA A 1 106 ? 17.669 -11.237 -49.317 1.00 93.69 106 ALA A CA 1
ATOM 835 C C . ALA A 1 106 ? 18.405 -11.247 -47.972 1.00 93.69 106 ALA A C 1
ATOM 837 O O . ALA A 1 106 ? 19.289 -10.427 -47.734 1.00 93.69 106 ALA A O 1
ATOM 838 N N . CYS A 1 107 ? 18.062 -12.189 -47.097 1.00 94.38 107 CYS A N 1
ATOM 839 C CA . CYS A 1 107 ? 18.679 -12.349 -45.781 1.00 94.38 107 CYS A CA 1
ATOM 840 C C . CYS A 1 107 ? 19.641 -13.543 -45.781 1.00 94.38 107 CYS A C 1
ATOM 842 O O . CYS A 1 107 ? 19.291 -14.620 -46.271 1.00 94.38 107 CYS A O 1
ATOM 844 N N . HIS A 1 108 ? 20.839 -13.405 -45.201 1.00 92.69 108 HIS A N 1
ATOM 845 C CA . HIS A 1 108 ? 21.784 -14.524 -45.112 1.00 92.69 108 HIS A CA 1
ATOM 846 C C . HIS A 1 108 ? 22.633 -14.566 -43.837 1.00 92.69 108 HIS A C 1
ATOM 848 O O . HIS A 1 108 ? 23.016 -13.543 -43.278 1.00 92.69 108 HIS A O 1
ATOM 854 N N . THR A 1 109 ? 23.035 -15.773 -43.426 1.00 90.38 109 THR A N 1
ATOM 855 C CA . THR A 1 109 ? 23.854 -15.999 -42.213 1.00 90.38 109 THR A CA 1
ATOM 856 C C . THR A 1 109 ? 25.368 -15.835 -42.417 1.00 90.38 109 THR A C 1
ATOM 858 O O . THR A 1 109 ? 26.151 -15.969 -41.477 1.00 90.38 109 THR A O 1
ATOM 861 N N . SER A 1 110 ? 25.826 -15.552 -43.638 1.00 84.38 110 SER A N 1
ATOM 862 C CA . SER A 1 110 ? 27.255 -15.376 -43.942 1.00 84.38 110 SER A CA 1
ATOM 863 C C . SER A 1 110 ? 27.740 -13.937 -43.718 1.00 84.38 110 SER A C 1
ATOM 865 O O . SER A 1 110 ? 26.973 -12.995 -43.877 1.00 84.38 110 SER A O 1
ATOM 867 N N . SER A 1 111 ? 29.028 -13.764 -43.413 1.00 76.50 111 SER A N 1
ATOM 868 C CA . SER A 1 111 ? 29.731 -12.465 -43.384 1.00 76.50 111 SER A CA 1
ATOM 869 C C . SER A 1 111 ? 30.605 -12.231 -44.629 1.00 76.50 111 SER A C 1
ATOM 871 O O . SER A 1 111 ? 31.414 -11.312 -44.665 1.00 76.50 111 SER A O 1
ATOM 873 N N . ASN A 1 112 ? 30.533 -13.122 -45.627 1.00 74.44 112 ASN A N 1
ATOM 874 C CA . ASN A 1 112 ? 31.548 -13.243 -46.684 1.00 74.44 112 ASN A CA 1
ATOM 875 C C . ASN A 1 112 ? 31.016 -12.966 -48.103 1.00 74.44 112 ASN A C 1
ATOM 877 O O . ASN A 1 112 ? 31.539 -13.533 -49.068 1.00 74.44 112 ASN A O 1
ATOM 881 N N . LEU A 1 113 ? 29.995 -12.117 -48.260 1.00 87.25 113 LEU A N 1
ATOM 882 C CA . LEU A 1 113 ? 29.595 -11.643 -49.588 1.00 87.25 113 LEU A CA 1
ATOM 883 C C . LEU A 1 113 ? 30.612 -10.602 -50.075 1.00 87.25 113 LEU A C 1
ATOM 885 O O . LEU A 1 113 ? 30.794 -9.550 -49.467 1.00 87.25 113 LEU A O 1
ATOM 889 N N . LYS A 1 114 ? 31.336 -10.906 -51.155 1.00 88.56 114 LYS A N 1
ATOM 890 C CA . LYS A 1 114 ? 32.323 -9.972 -51.714 1.00 88.56 114 LYS A CA 1
ATOM 891 C C . LYS A 1 114 ? 31.602 -8.837 -52.432 1.00 88.56 114 LYS A C 1
ATOM 893 O O . LYS A 1 114 ? 30.645 -9.092 -53.149 1.00 88.56 114 LYS A O 1
ATOM 898 N N . ALA A 1 115 ? 32.154 -7.626 -52.372 1.00 89.81 115 ALA A N 1
ATOM 899 C CA . ALA A 1 115 ? 31.592 -6.454 -53.055 1.00 89.81 115 ALA A CA 1
ATOM 900 C C . ALA A 1 115 ? 31.317 -6.672 -54.560 1.00 89.81 115 ALA A C 1
ATOM 902 O O . ALA A 1 115 ? 30.358 -6.139 -55.100 1.00 89.81 115 ALA A O 1
ATOM 903 N N . GLY A 1 116 ? 32.140 -7.471 -55.253 1.00 92.62 116 GLY A N 1
ATOM 904 C CA . GLY A 1 116 ? 31.903 -7.801 -56.664 1.00 92.62 116 GLY A CA 1
ATOM 905 C C . GLY A 1 116 ? 30.729 -8.759 -56.897 1.00 92.62 116 GLY A C 1
ATOM 906 O O . GLY A 1 116 ? 30.076 -8.667 -57.930 1.00 92.62 116 GLY A O 1
ATOM 907 N N . ASP A 1 117 ? 30.464 -9.660 -55.952 1.00 92.19 117 ASP A N 1
ATOM 908 C CA . ASP A 1 117 ? 29.318 -10.572 -55.997 1.00 92.19 117 ASP A CA 1
ATOM 909 C C . ASP A 1 117 ? 28.035 -9.818 -55.614 1.00 92.19 117 ASP A C 1
ATOM 911 O O . ASP A 1 117 ? 27.026 -9.944 -56.300 1.00 92.19 117 ASP A O 1
ATOM 915 N N . ASP A 1 118 ? 28.108 -8.961 -54.591 1.00 92.44 118 ASP A N 1
ATOM 916 C CA . ASP A 1 118 ? 27.049 -8.019 -54.206 1.00 92.44 118 ASP A CA 1
ATOM 917 C C . ASP A 1 118 ? 26.620 -7.116 -55.376 1.00 92.44 118 ASP A C 1
ATOM 919 O O . ASP A 1 118 ? 25.434 -7.043 -55.701 1.00 92.44 118 ASP A O 1
ATOM 923 N N . TYR A 1 119 ? 27.586 -6.507 -56.076 1.00 94.00 119 TYR A N 1
ATOM 924 C CA . TYR A 1 119 ? 27.321 -5.677 -57.254 1.00 94.00 119 TYR A CA 1
ATOM 925 C C . TYR A 1 119 ? 26.545 -6.433 -58.341 1.00 94.00 119 TYR A C 1
ATOM 927 O O . TYR A 1 119 ? 25.585 -5.902 -58.891 1.00 94.00 119 TYR A O 1
ATOM 935 N N . ARG A 1 120 ? 26.930 -7.683 -58.629 1.00 95.31 120 ARG A N 1
ATOM 936 C CA . ARG A 1 120 ? 26.275 -8.514 -59.654 1.00 95.31 120 ARG A CA 1
ATOM 937 C C . ARG A 1 120 ? 24.846 -8.894 -59.280 1.00 95.31 120 ARG A C 1
ATOM 939 O O . ARG A 1 120 ? 23.984 -8.914 -60.149 1.00 95.31 120 ARG A O 1
ATOM 946 N N . LEU A 1 121 ? 24.584 -9.176 -58.002 1.00 95.25 121 LEU A N 1
ATOM 947 C CA . LEU A 1 121 ? 23.225 -9.456 -57.525 1.00 95.25 121 LEU A CA 1
ATOM 948 C C . LEU A 1 121 ? 22.328 -8.215 -57.647 1.00 95.25 121 LEU A C 1
ATOM 950 O O . LEU A 1 121 ? 21.179 -8.324 -58.067 1.00 95.25 121 LEU A O 1
ATOM 954 N N . HIS A 1 122 ? 22.859 -7.027 -57.345 1.00 96.00 122 HIS A N 1
ATOM 955 C CA . HIS A 1 122 ? 22.128 -5.778 -57.557 1.00 96.00 122 HIS A CA 1
ATOM 956 C C . HIS A 1 122 ? 21.913 -5.476 -59.047 1.00 96.00 122 HIS A C 1
ATOM 958 O O . HIS A 1 122 ? 20.842 -5.006 -59.419 1.00 96.00 122 HIS A O 1
ATOM 964 N N . GLU A 1 123 ? 22.896 -5.754 -59.910 1.00 95.44 123 GLU A N 1
ATOM 965 C CA . GLU A 1 123 ? 22.765 -5.616 -61.368 1.00 95.44 123 GLU A CA 1
ATOM 966 C C . GLU A 1 123 ? 21.635 -6.503 -61.916 1.00 95.44 123 GLU A C 1
ATOM 968 O O . GLU A 1 123 ? 20.765 -5.990 -62.618 1.00 95.44 123 GLU A O 1
ATOM 973 N N . LEU A 1 124 ? 21.565 -7.771 -61.489 1.00 94.12 124 LEU A N 1
ATOM 974 C CA . LEU A 1 124 ? 20.499 -8.713 -61.852 1.00 94.12 124 LEU A CA 1
ATOM 975 C C . LEU A 1 124 ? 19.092 -8.157 -61.559 1.00 94.12 124 LEU A C 1
ATOM 977 O O . LEU A 1 124 ? 18.214 -8.186 -62.420 1.00 94.12 124 LEU A O 1
ATOM 981 N N . CYS A 1 125 ? 18.863 -7.616 -60.360 1.00 93.50 125 CYS A N 1
ATOM 982 C CA . CYS A 1 125 ? 17.560 -7.043 -60.005 1.00 93.50 125 CYS A CA 1
ATOM 983 C C . CYS A 1 125 ? 17.290 -5.704 -60.716 1.00 93.50 125 CYS A C 1
ATOM 985 O O . CYS A 1 125 ? 16.157 -5.431 -61.127 1.00 93.50 125 CYS A O 1
ATOM 987 N N . ASN A 1 126 ? 18.327 -4.885 -60.926 1.00 91.69 126 ASN A N 1
ATOM 988 C CA . ASN A 1 126 ? 18.214 -3.618 -61.649 1.00 91.69 126 ASN A CA 1
ATOM 989 C C . ASN A 1 126 ? 17.824 -3.819 -63.121 1.00 91.69 126 ASN A C 1
ATOM 991 O O . ASN A 1 126 ? 17.043 -3.023 -63.645 1.00 91.69 126 ASN A O 1
ATOM 995 N N . GLU A 1 127 ? 18.299 -4.881 -63.781 1.00 92.44 127 GLU A N 1
ATOM 996 C CA . GLU A 1 127 ? 17.858 -5.256 -65.136 1.00 92.44 127 GLU A CA 1
ATOM 997 C C . GLU A 1 127 ? 16.345 -5.525 -65.192 1.00 92.44 127 GLU A C 1
ATOM 999 O O . GLU A 1 127 ? 15.680 -5.155 -66.162 1.00 92.44 127 GLU A O 1
ATOM 1004 N N . ALA A 1 128 ? 15.778 -6.077 -64.117 1.00 90.00 128 ALA A N 1
ATOM 1005 C CA . ALA A 1 128 ? 14.340 -6.271 -63.944 1.00 90.00 128 ALA A CA 1
ATOM 1006 C C . ALA A 1 128 ? 13.596 -5.022 -63.421 1.00 90.00 128 ALA A C 1
ATOM 1008 O O . ALA A 1 128 ? 12.381 -5.070 -63.231 1.00 90.00 128 ALA A O 1
ATOM 1009 N N . SER A 1 129 ? 14.292 -3.895 -63.213 1.00 92.94 129 SER A N 1
ATOM 1010 C CA . SER A 1 129 ? 13.763 -2.664 -62.595 1.00 92.94 129 SER A CA 1
ATOM 1011 C C . SER A 1 129 ? 13.169 -2.869 -61.194 1.00 92.94 129 SER A C 1
ATOM 1013 O O . SER A 1 129 ? 12.249 -2.151 -60.800 1.00 92.94 129 SER A O 1
ATOM 1015 N N . ILE A 1 130 ? 13.702 -3.833 -60.438 1.00 94.88 130 ILE A N 1
ATOM 1016 C CA . ILE A 1 130 ? 13.293 -4.139 -59.066 1.00 94.88 130 ILE A CA 1
ATOM 1017 C C . ILE A 1 130 ? 14.473 -3.837 -58.128 1.00 94.88 130 ILE A C 1
ATOM 1019 O O . ILE A 1 130 ? 15.555 -4.383 -58.319 1.00 94.88 130 ILE A O 1
ATOM 1023 N N . PRO A 1 131 ? 14.316 -2.979 -57.108 1.00 95.88 131 PRO A N 1
ATOM 1024 C CA . PRO A 1 131 ? 15.342 -2.763 -56.092 1.00 95.88 131 PRO A CA 1
ATOM 1025 C C . PRO A 1 131 ? 15.649 -4.038 -55.292 1.00 95.88 131 PRO A C 1
ATOM 1027 O O . PRO A 1 131 ? 14.735 -4.771 -54.909 1.00 95.88 131 PRO A O 1
ATOM 1030 N N . LEU A 1 132 ? 16.927 -4.259 -54.979 1.00 96.44 132 LEU A N 1
ATOM 1031 C CA . LEU A 1 132 ? 17.395 -5.318 -54.081 1.00 96.44 132 LEU A CA 1
ATOM 1032 C C . LEU A 1 132 ? 17.936 -4.709 -52.785 1.00 96.44 132 LEU A C 1
ATOM 1034 O O . LEU A 1 132 ? 18.612 -3.684 -52.810 1.00 96.44 132 LEU A O 1
ATOM 1038 N N . THR A 1 133 ? 17.650 -5.346 -51.653 1.00 96.25 133 THR A N 1
ATOM 1039 C CA . THR A 1 133 ? 18.316 -5.090 -50.370 1.00 96.25 133 THR A CA 1
ATOM 1040 C C . THR A 1 133 ? 18.837 -6.406 -49.814 1.00 96.25 133 THR A C 1
ATOM 1042 O O . THR A 1 133 ? 18.093 -7.382 -49.747 1.00 96.25 133 THR A O 1
ATOM 1045 N N . ILE A 1 134 ? 20.106 -6.447 -49.411 1.00 94.44 134 ILE A N 1
ATOM 1046 C CA . ILE A 1 134 ? 20.723 -7.641 -48.828 1.00 94.44 134 ILE A CA 1
ATOM 1047 C C . ILE A 1 134 ? 21.047 -7.365 -47.360 1.00 94.44 134 ILE A C 1
ATOM 1049 O O . ILE A 1 134 ? 21.729 -6.390 -47.050 1.00 94.44 134 ILE A O 1
ATOM 1053 N N . TYR A 1 135 ? 20.567 -8.226 -46.463 1.00 94.94 135 TYR A N 1
ATOM 1054 C CA . TYR A 1 135 ? 20.910 -8.203 -45.043 1.00 94.94 135 TYR A CA 1
ATOM 1055 C C . TYR A 1 135 ? 21.777 -9.410 -44.697 1.00 94.94 135 TYR A C 1
ATOM 1057 O O . TYR A 1 135 ? 21.306 -10.552 -44.655 1.00 94.94 135 TYR A O 1
ATOM 1065 N N . GLY A 1 136 ? 23.059 -9.149 -44.452 1.00 93.00 136 GLY A N 1
ATOM 1066 C CA . GLY A 1 136 ? 23.992 -10.148 -43.971 1.00 93.00 136 GLY A CA 1
ATOM 1067 C C . GLY A 1 136 ? 23.922 -10.326 -42.461 1.00 93.00 136 GLY A C 1
ATOM 1068 O O . GLY A 1 136 ? 23.188 -9.644 -41.742 1.00 93.00 136 GLY A O 1
ATOM 1069 N N . ILE A 1 137 ? 24.729 -11.257 -41.952 1.00 92.00 137 ILE A N 1
ATOM 1070 C CA . ILE A 1 137 ? 24.770 -11.541 -40.516 1.00 92.00 137 ILE A CA 1
ATOM 1071 C C . ILE A 1 137 ? 25.231 -10.337 -39.694 1.00 92.00 137 ILE A C 1
ATOM 1073 O O . ILE A 1 137 ? 24.826 -10.182 -38.543 1.00 92.00 137 ILE A O 1
ATOM 1077 N N . ASP A 1 138 ? 26.069 -9.480 -40.276 1.00 90.25 138 ASP A N 1
ATOM 1078 C CA . ASP A 1 138 ? 26.572 -8.287 -39.615 1.00 90.25 138 ASP A CA 1
ATOM 1079 C C . ASP A 1 138 ? 25.436 -7.278 -39.398 1.00 90.25 138 ASP A C 1
ATOM 1081 O O . ASP A 1 138 ? 25.216 -6.868 -38.258 1.00 90.25 138 ASP A O 1
ATOM 1085 N N . GLU A 1 139 ? 24.636 -6.989 -40.426 1.00 92.31 139 GLU A N 1
ATOM 1086 C CA . GLU A 1 139 ? 23.465 -6.110 -40.337 1.00 92.31 139 GLU A CA 1
ATOM 1087 C C . GLU A 1 139 ? 22.379 -6.691 -39.426 1.00 92.31 139 GLU A C 1
ATOM 1089 O O . GLU A 1 139 ? 21.868 -5.993 -38.550 1.00 92.31 139 GLU A O 1
ATOM 1094 N N . LEU A 1 140 ? 22.054 -7.980 -39.582 1.00 94.38 140 LEU A N 1
ATOM 1095 C CA . LEU A 1 140 ? 21.035 -8.652 -38.769 1.00 94.38 140 LEU A CA 1
ATOM 1096 C C . LEU A 1 140 ? 21.415 -8.658 -37.283 1.00 94.38 140 LEU A C 1
ATOM 1098 O O . LEU A 1 140 ? 20.586 -8.341 -36.430 1.00 94.38 140 LEU A O 1
ATOM 1102 N N . SER A 1 141 ? 22.675 -8.972 -36.963 1.00 91.50 141 SER A N 1
ATOM 1103 C CA . SER A 1 141 ? 23.161 -8.929 -35.580 1.00 91.50 141 SER A CA 1
ATOM 1104 C C . SER A 1 141 ? 23.170 -7.512 -35.006 1.00 91.50 141 SER A C 1
ATOM 1106 O O . SER A 1 141 ? 22.828 -7.348 -33.838 1.00 91.50 141 SER A O 1
ATOM 1108 N N . GLY A 1 142 ? 23.490 -6.498 -35.819 1.00 89.06 142 GLY A N 1
ATOM 1109 C CA . GLY A 1 142 ? 23.416 -5.090 -35.430 1.00 89.06 142 GLY A CA 1
ATOM 1110 C C . GLY A 1 142 ? 21.985 -4.656 -35.125 1.00 89.06 142 GLY A C 1
ATOM 1111 O O . GLY A 1 142 ? 21.726 -4.091 -34.071 1.00 89.06 142 GLY A O 1
ATOM 1112 N N . PHE A 1 143 ? 21.008 -5.011 -35.968 1.00 88.94 143 PHE A N 1
ATOM 1113 C CA . PHE A 1 143 ? 19.600 -4.717 -35.677 1.00 88.94 143 PHE A CA 1
ATOM 1114 C C . PHE A 1 143 ? 19.135 -5.333 -34.360 1.00 88.94 143 PHE A C 1
ATOM 1116 O O . PHE A 1 143 ? 18.436 -4.675 -33.592 1.00 88.94 143 PHE A O 1
ATOM 1123 N N . VAL A 1 144 ? 19.521 -6.577 -34.086 1.00 86.69 144 VAL A N 1
ATOM 1124 C CA . VAL A 1 144 ? 19.150 -7.255 -32.841 1.00 86.69 144 VAL A CA 1
ATOM 1125 C C . VAL A 1 144 ? 19.850 -6.649 -31.630 1.00 86.69 144 VAL A C 1
ATOM 1127 O O . VAL A 1 144 ? 19.206 -6.466 -30.604 1.00 86.69 144 VAL A O 1
ATOM 1130 N N . PHE A 1 145 ? 21.133 -6.317 -31.745 1.00 83.44 145 PHE A N 1
ATOM 1131 C CA . PHE A 1 145 ? 21.908 -5.752 -30.645 1.00 83.44 145 PHE A CA 1
ATOM 1132 C C . PHE A 1 145 ? 21.511 -4.299 -30.334 1.00 83.44 145 PHE A C 1
ATOM 1134 O O . PHE A 1 145 ? 21.284 -3.976 -29.174 1.00 83.44 145 PHE A O 1
ATOM 1141 N N . ASP A 1 146 ? 21.354 -3.456 -31.358 1.00 77.00 146 ASP A N 1
ATOM 1142 C CA . ASP A 1 146 ? 21.188 -2.005 -31.197 1.00 77.00 146 ASP A CA 1
ATOM 1143 C C . ASP A 1 146 ? 19.722 -1.554 -31.149 1.00 77.00 146 ASP A C 1
ATOM 1145 O O . ASP A 1 146 ? 19.395 -0.546 -30.526 1.00 77.00 146 ASP A O 1
ATOM 1149 N N . ARG A 1 147 ? 18.821 -2.243 -31.866 1.00 75.50 147 ARG A N 1
ATOM 1150 C CA . ARG A 1 147 ? 17.449 -1.746 -32.108 1.00 75.50 147 ARG A CA 1
ATOM 1151 C C . ARG A 1 147 ? 16.361 -2.649 -31.563 1.00 75.50 147 ARG A C 1
ATOM 1153 O O . ARG A 1 147 ? 15.312 -2.158 -31.150 1.00 75.50 147 ARG A O 1
ATOM 1160 N N . PHE A 1 148 ? 16.579 -3.960 -31.584 1.00 79.00 148 PHE A N 1
ATOM 1161 C CA . PHE A 1 148 ? 15.587 -4.947 -31.176 1.00 79.00 148 PHE A CA 1
ATOM 1162 C C . PHE A 1 148 ? 16.121 -5.981 -30.162 1.00 79.00 148 PHE A C 1
ATOM 1164 O O . PHE A 1 148 ? 15.930 -7.176 -30.406 1.00 79.00 148 PHE A O 1
ATOM 1171 N N . PRO A 1 149 ? 16.685 -5.575 -28.998 1.00 75.81 149 PRO A N 1
ATOM 1172 C CA . PRO A 1 149 ? 17.231 -6.496 -27.986 1.00 75.81 149 PRO A CA 1
ATOM 1173 C C . PRO A 1 149 ? 16.296 -7.645 -27.588 1.00 75.81 149 PRO A C 1
ATOM 1175 O O . PRO A 1 149 ? 16.740 -8.776 -27.410 1.00 75.81 149 PRO A O 1
ATOM 1178 N N . SER A 1 150 ? 14.979 -7.395 -27.552 1.00 69.56 150 SER A N 1
ATOM 1179 C CA . SER A 1 150 ? 13.955 -8.429 -27.311 1.00 69.56 150 SER A CA 1
ATOM 1180 C C . SER A 1 150 ? 14.090 -9.661 -28.224 1.00 69.56 150 SER A C 1
ATOM 1182 O O . SER A 1 150 ? 13.892 -10.782 -27.772 1.00 69.56 150 SER A O 1
ATOM 1184 N N . ILE A 1 151 ? 14.494 -9.477 -29.490 1.00 79.12 151 ILE A N 1
ATOM 1185 C CA . ILE A 1 151 ? 14.654 -10.577 -30.454 1.00 79.12 151 ILE A CA 1
ATOM 1186 C C . ILE A 1 151 ? 15.828 -11.485 -30.053 1.00 79.12 151 ILE A C 1
ATOM 1188 O O . ILE A 1 151 ? 15.760 -12.695 -30.259 1.00 79.12 151 ILE A O 1
ATOM 1192 N N . ALA A 1 152 ? 16.880 -10.936 -29.437 1.00 82.44 152 ALA A N 1
ATOM 1193 C CA . ALA A 1 152 ? 18.008 -11.727 -28.948 1.00 82.44 152 ALA A CA 1
ATOM 1194 C C . ALA A 1 152 ? 17.576 -12.712 -27.854 1.00 82.44 152 ALA A C 1
ATOM 1196 O O . ALA A 1 152 ? 18.015 -13.860 -27.848 1.00 82.44 152 ALA A O 1
ATOM 1197 N N . SER A 1 153 ? 16.685 -12.283 -26.958 1.00 73.50 153 SER A N 1
ATOM 1198 C CA . SER A 1 153 ? 16.140 -13.146 -25.909 1.00 73.50 153 SER A CA 1
ATOM 1199 C C . SER A 1 153 ? 15.184 -14.192 -26.493 1.00 73.50 153 SER A C 1
ATOM 1201 O O . SER A 1 153 ? 15.377 -15.392 -26.281 1.00 73.50 153 SER A O 1
ATOM 1203 N N . ASP A 1 154 ? 14.200 -13.739 -27.278 1.00 72.94 154 ASP A N 1
ATOM 1204 C CA . ASP A 1 154 ? 13.095 -14.568 -27.773 1.00 72.94 154 ASP A CA 1
ATOM 1205 C C . ASP A 1 154 ? 13.559 -15.662 -28.752 1.00 72.94 154 ASP A C 1
ATOM 1207 O O . ASP A 1 154 ? 13.073 -16.789 -28.680 1.00 72.94 154 ASP A O 1
ATOM 1211 N N . TYR A 1 155 ? 14.515 -15.348 -29.638 1.00 81.62 155 TYR A N 1
ATOM 1212 C CA . TYR A 1 155 ? 14.925 -16.237 -30.739 1.00 81.62 155 TYR A CA 1
ATOM 1213 C C . TYR A 1 155 ? 16.338 -16.805 -30.592 1.00 81.62 155 TYR A C 1
ATOM 1215 O O . TYR A 1 155 ? 16.629 -17.862 -31.145 1.00 81.62 155 TYR A O 1
ATOM 1223 N N . LEU A 1 156 ? 17.236 -16.115 -29.881 1.00 85.19 156 LEU A N 1
ATOM 1224 C CA . LEU A 1 156 ? 18.642 -16.531 -29.748 1.00 85.19 156 LEU A CA 1
ATOM 1225 C C . LEU A 1 156 ? 19.005 -16.973 -28.325 1.00 85.19 156 LEU A C 1
ATOM 1227 O O . LEU A 1 156 ? 20.101 -17.495 -28.110 1.00 85.19 156 LEU A O 1
ATOM 1231 N N . HIS A 1 157 ? 18.108 -16.767 -27.356 1.00 80.25 157 HIS A N 1
ATOM 1232 C CA . HIS A 1 157 ? 18.343 -17.001 -25.930 1.00 80.25 157 HIS A CA 1
ATOM 1233 C C . HIS A 1 157 ? 19.604 -16.294 -25.401 1.00 80.25 157 HIS A C 1
ATOM 1235 O O . HIS A 1 157 ? 20.336 -16.825 -24.562 1.00 80.25 157 HIS A O 1
ATOM 1241 N N . VAL A 1 158 ? 19.868 -15.086 -25.909 1.00 80.25 158 VAL A N 1
ATOM 1242 C CA . VAL A 1 158 ? 20.960 -14.210 -25.469 1.00 80.25 158 VAL A CA 1
ATOM 1243 C C . VAL A 1 158 ? 20.366 -13.013 -24.735 1.00 80.25 158 VAL A C 1
ATOM 1245 O O . VAL A 1 158 ? 19.599 -12.249 -25.316 1.00 80.25 158 VAL A O 1
ATOM 1248 N N . SER A 1 159 ? 20.758 -12.822 -23.473 1.00 70.31 159 SER A N 1
ATOM 1249 C CA . SER A 1 159 ? 20.461 -11.585 -22.739 1.00 70.31 159 SER A CA 1
ATOM 1250 C C . SER A 1 159 ? 21.369 -10.474 -23.258 1.00 70.31 159 SER A C 1
ATOM 1252 O O . SER A 1 159 ? 22.594 -10.609 -23.206 1.00 70.31 159 SER A O 1
ATOM 1254 N N . VAL A 1 160 ? 20.776 -9.404 -23.782 1.00 70.88 160 VAL A N 1
ATOM 1255 C CA . VAL A 1 160 ? 21.509 -8.220 -24.269 1.00 70.88 160 VAL A CA 1
ATOM 1256 C C . VAL A 1 160 ? 21.579 -7.138 -23.194 1.00 70.88 160 VAL A C 1
ATOM 1258 O O . VAL A 1 160 ? 22.601 -6.471 -23.081 1.00 70.88 160 VAL A O 1
ATOM 1261 N N . ASP A 1 161 ? 20.547 -7.056 -22.360 1.00 72.00 161 ASP A N 1
ATOM 1262 C CA . ASP A 1 161 ? 20.476 -6.266 -21.134 1.00 72.00 161 ASP A CA 1
ATOM 1263 C C . ASP A 1 161 ? 19.835 -7.114 -20.015 1.00 72.00 161 ASP A C 1
ATOM 1265 O O . ASP A 1 161 ? 19.527 -8.299 -20.202 1.00 72.00 161 ASP A O 1
ATOM 1269 N N . THR A 1 162 ? 19.674 -6.528 -18.831 1.00 79.62 162 THR A N 1
ATOM 1270 C CA . THR A 1 162 ? 18.987 -7.131 -17.678 1.00 79.62 162 THR A CA 1
ATOM 1271 C C . THR A 1 162 ? 17.460 -7.021 -17.758 1.00 79.62 162 THR A C 1
ATOM 1273 O O . THR A 1 162 ? 16.772 -7.518 -16.867 1.00 79.62 162 THR A O 1
ATOM 1276 N N . GLY A 1 163 ? 16.903 -6.353 -18.776 1.00 79.94 163 GLY A N 1
ATOM 1277 C CA . GLY A 1 163 ? 15.471 -6.070 -18.908 1.00 79.94 163 GLY A CA 1
ATOM 1278 C C . GLY A 1 163 ? 14.902 -5.111 -17.853 1.00 79.94 163 GLY A C 1
ATOM 1279 O O . GLY A 1 163 ? 13.685 -4.986 -17.739 1.00 79.94 163 GLY A O 1
ATOM 1280 N N . GLN A 1 164 ? 15.758 -4.459 -17.057 1.00 89.00 164 GLN A N 1
ATOM 1281 C CA . GLN A 1 164 ? 15.332 -3.588 -15.954 1.00 89.00 164 GLN A CA 1
ATOM 1282 C C . GLN A 1 164 ? 14.977 -2.169 -16.405 1.00 89.00 164 GLN A C 1
ATOM 1284 O O . GLN A 1 164 ? 14.245 -1.492 -15.692 1.00 89.00 164 GLN A O 1
ATOM 1289 N N . ILE A 1 165 ? 15.486 -1.713 -17.555 1.00 90.19 165 ILE A N 1
ATOM 1290 C CA . ILE A 1 165 ? 15.218 -0.385 -18.123 1.00 90.19 165 ILE A CA 1
ATOM 1291 C C . ILE A 1 165 ? 14.208 -0.541 -19.255 1.00 90.19 165 ILE A C 1
ATOM 1293 O O . ILE A 1 165 ? 14.404 -1.339 -20.167 1.00 90.19 165 ILE A O 1
ATOM 1297 N N . SER A 1 166 ? 13.121 0.220 -19.204 1.00 89.44 166 SER A N 1
ATOM 1298 C CA . SER A 1 166 ? 12.041 0.115 -20.181 1.00 89.44 166 SER A CA 1
ATOM 1299 C C . SER A 1 166 ? 11.402 1.466 -20.476 1.00 89.44 166 SER A C 1
ATOM 1301 O O . SER A 1 166 ? 11.449 2.387 -19.664 1.00 89.44 166 SER A O 1
ATOM 1303 N N . GLU A 1 167 ? 10.781 1.578 -21.645 1.00 88.44 167 GLU A N 1
ATOM 1304 C CA . GLU A 1 167 ? 9.900 2.700 -21.972 1.00 88.44 167 GLU A CA 1
ATOM 1305 C C . GLU A 1 167 ? 8.623 2.660 -21.106 1.00 88.44 167 GLU A C 1
ATOM 1307 O O . GLU A 1 167 ? 8.175 1.564 -20.740 1.00 88.44 167 GLU A O 1
ATOM 1312 N N . PRO A 1 168 ? 7.969 3.807 -20.836 1.00 89.12 168 PRO A N 1
ATOM 1313 C CA . PRO A 1 168 ? 6.793 3.888 -19.963 1.00 89.12 168 PRO A CA 1
ATOM 1314 C C . PRO A 1 168 ? 5.680 2.894 -20.308 1.00 89.12 168 PRO A C 1
ATOM 1316 O O . PRO A 1 168 ? 5.161 2.208 -19.431 1.00 89.12 168 PRO A O 1
ATOM 1319 N N . ASP A 1 169 ? 5.348 2.744 -21.591 1.00 84.94 169 ASP A N 1
ATOM 1320 C CA . ASP A 1 169 ? 4.288 1.827 -22.020 1.00 84.94 169 ASP A CA 1
ATOM 1321 C C . ASP A 1 169 ? 4.643 0.356 -21.759 1.00 84.94 169 ASP A C 1
ATOM 1323 O O . ASP A 1 169 ? 3.770 -0.467 -21.476 1.00 84.94 169 ASP A O 1
ATOM 1327 N N . ALA A 1 170 ? 5.924 -0.003 -21.888 1.00 84.12 170 ALA A N 1
ATOM 1328 C CA . ALA A 1 170 ? 6.396 -1.350 -21.592 1.00 84.12 170 ALA A CA 1
ATOM 1329 C C . ALA A 1 170 ? 6.387 -1.610 -20.081 1.00 84.12 170 ALA A C 1
ATOM 1331 O O . ALA A 1 170 ? 5.932 -2.676 -19.663 1.00 84.12 170 ALA A O 1
ATOM 1332 N N . PHE A 1 171 ? 6.794 -0.619 -19.284 1.00 90.44 171 PHE A N 1
ATOM 1333 C CA . PHE A 1 171 ? 6.705 -0.660 -17.827 1.00 90.44 171 PHE A CA 1
ATOM 1334 C C . PHE A 1 171 ? 5.263 -0.881 -17.354 1.00 90.44 171 PHE A C 1
ATOM 1336 O O . PHE A 1 171 ? 5.004 -1.810 -16.592 1.00 90.44 171 PHE A O 1
ATOM 1343 N N . VAL A 1 172 ? 4.309 -0.087 -17.858 1.00 90.44 172 VAL A N 1
ATOM 1344 C CA . VAL A 1 172 ? 2.884 -0.193 -17.500 1.00 90.44 172 VAL A CA 1
ATOM 1345 C C . VAL A 1 172 ? 2.318 -1.560 -17.885 1.00 90.44 172 VAL A C 1
ATOM 1347 O O . VAL A 1 172 ? 1.700 -2.215 -17.051 1.00 90.44 172 VAL A O 1
ATOM 1350 N N . ARG A 1 173 ? 2.583 -2.056 -19.104 1.00 87.62 173 ARG A N 1
ATOM 1351 C CA . ARG A 1 173 ? 2.134 -3.401 -19.518 1.00 87.62 173 ARG A CA 1
ATOM 1352 C C . ARG A 1 173 ? 2.695 -4.511 -18.631 1.00 87.62 173 ARG A C 1
ATOM 1354 O O . ARG A 1 173 ? 1.978 -5.459 -18.322 1.00 87.62 173 ARG A O 1
ATOM 1361 N N . ALA A 1 174 ? 3.969 -4.417 -18.249 1.00 84.31 174 ALA A N 1
ATOM 1362 C CA . ALA A 1 174 ? 4.588 -5.395 -17.364 1.00 84.31 174 ALA A CA 1
ATOM 1363 C C . ALA A 1 174 ? 3.969 -5.342 -15.959 1.00 84.31 174 ALA A C 1
ATOM 1365 O O . ALA A 1 174 ? 3.678 -6.391 -15.383 1.00 84.31 174 ALA A O 1
ATOM 1366 N N . TYR A 1 175 ? 3.723 -4.141 -15.428 1.00 85.56 175 TYR A N 1
ATOM 1367 C CA . TYR A 1 175 ? 3.093 -3.941 -14.122 1.00 85.56 175 TYR A CA 1
ATOM 1368 C C . TYR A 1 175 ? 1.656 -4.486 -14.093 1.00 85.56 175 TYR A C 1
ATOM 1370 O O . TYR A 1 175 ? 1.322 -5.300 -13.233 1.00 85.56 175 TYR A O 1
ATOM 1378 N N . ASP A 1 176 ? 0.845 -4.122 -15.087 1.00 86.88 176 ASP A N 1
ATOM 1379 C CA . ASP A 1 176 ? -0.586 -4.446 -15.159 1.00 86.88 176 ASP A CA 1
ATOM 1380 C C . ASP A 1 176 ? -0.867 -5.899 -15.586 1.00 86.88 176 ASP A C 1
ATOM 1382 O O . ASP A 1 176 ? -2.010 -6.353 -15.560 1.00 86.88 176 ASP A O 1
ATOM 1386 N N . SER A 1 177 ? 0.166 -6.664 -15.958 1.00 80.88 177 SER A N 1
ATOM 1387 C CA . SER A 1 177 ? 0.031 -8.097 -16.253 1.00 80.88 177 SER A CA 1
ATOM 1388 C C . SER A 1 177 ? -0.292 -8.948 -15.012 1.00 80.88 177 SER A C 1
ATOM 1390 O O . SER A 1 177 ? -0.788 -10.070 -15.143 1.00 80.88 177 SER A O 1
ATOM 1392 N N . ALA A 1 178 ? -0.039 -8.428 -13.805 1.00 75.25 178 ALA A N 1
ATOM 1393 C CA . ALA A 1 178 ? -0.320 -9.112 -12.549 1.00 75.25 178 ALA A CA 1
ATOM 1394 C C . ALA A 1 178 ? -1.803 -8.978 -12.157 1.00 75.25 178 ALA A C 1
ATOM 1396 O O . ALA A 1 178 ? -2.256 -7.925 -11.726 1.00 75.25 178 ALA A O 1
ATOM 1397 N N . THR A 1 179 ? -2.565 -10.072 -12.213 1.00 60.41 179 THR A N 1
ATOM 1398 C CA . THR A 1 179 ? -4.016 -10.085 -11.921 1.00 60.41 179 THR A CA 1
ATOM 1399 C C . THR A 1 179 ? -4.398 -9.713 -10.482 1.00 60.41 179 THR A C 1
ATOM 1401 O O . THR A 1 179 ? -5.524 -9.272 -10.236 1.00 60.41 179 THR A O 1
ATOM 1404 N N . LEU A 1 180 ? -3.492 -9.913 -9.522 1.00 64.44 180 LEU A N 1
ATOM 1405 C CA . LEU A 1 180 ? -3.755 -9.721 -8.089 1.00 64.44 180 LEU A CA 1
ATOM 1406 C C . LEU A 1 180 ? -3.479 -8.295 -7.594 1.00 64.44 180 LEU A C 1
ATOM 1408 O O . LEU A 1 180 ? -3.896 -7.953 -6.491 1.00 64.44 180 LEU A O 1
ATOM 1412 N N . ILE A 1 181 ? -2.791 -7.469 -8.384 1.00 72.75 181 ILE A N 1
ATOM 1413 C CA . ILE A 1 181 ? -2.381 -6.119 -7.986 1.00 72.75 181 ILE A CA 1
ATOM 1414 C C . ILE A 1 181 ? -3.212 -5.112 -8.790 1.00 72.75 181 ILE A C 1
ATOM 1416 O O . ILE A 1 181 ? -3.406 -5.313 -9.988 1.00 72.75 181 ILE A O 1
ATOM 1420 N N . PRO A 1 182 ? -3.723 -4.037 -8.168 1.00 81.94 182 PRO A N 1
ATOM 1421 C CA . PRO A 1 182 ? -4.348 -2.948 -8.906 1.00 81.94 182 PRO A CA 1
ATOM 1422 C C . PRO A 1 182 ? -3.426 -2.393 -10.001 1.00 81.94 182 PRO A C 1
ATOM 1424 O O . PRO A 1 182 ? -2.238 -2.183 -9.731 1.00 81.94 182 PRO A O 1
ATOM 1427 N N . PRO A 1 183 ? -3.955 -2.148 -11.211 1.00 86.50 183 PRO A N 1
ATOM 1428 C CA . PRO A 1 183 ? -3.171 -1.606 -12.307 1.00 86.50 183 PRO A CA 1
ATOM 1429 C C . PRO A 1 183 ? -2.682 -0.193 -11.980 1.00 86.50 183 PRO A C 1
ATOM 1431 O O . PRO A 1 183 ? -3.317 0.546 -11.225 1.00 86.50 183 PRO A O 1
ATOM 1434 N N . VAL A 1 184 ? -1.566 0.207 -12.583 1.00 87.62 184 VAL A N 1
ATOM 1435 C CA . VAL A 1 184 ? -1.093 1.600 -12.560 1.00 87.62 184 VAL A CA 1
ATOM 1436 C C . VAL A 1 184 ? -1.718 2.429 -13.678 1.00 87.62 184 VAL A C 1
ATOM 1438 O O . VAL A 1 184 ? -1.687 3.656 -13.613 1.00 87.62 184 VAL A O 1
ATOM 1441 N N . ASN A 1 185 ? -2.326 1.802 -14.686 1.00 87.19 185 ASN A N 1
ATOM 1442 C CA . ASN A 1 185 ? -3.086 2.507 -15.712 1.00 87.19 185 ASN A CA 1
ATOM 1443 C C . ASN A 1 185 ? -4.526 2.812 -15.258 1.00 87.19 185 ASN A C 1
ATOM 1445 O O . ASN A 1 185 ? -5.490 2.208 -15.727 1.00 87.19 185 ASN A O 1
ATOM 1449 N N . THR A 1 186 ? -4.664 3.750 -14.322 1.00 86.25 186 THR A N 1
ATOM 1450 C CA . THR A 1 186 ? -5.954 4.275 -13.832 1.00 86.25 186 THR A CA 1
ATOM 1451 C C . THR A 1 186 ? -6.062 5.777 -14.091 1.00 86.25 186 THR A C 1
ATOM 1453 O O . THR A 1 186 ? -5.055 6.432 -14.402 1.00 86.25 186 THR A O 1
ATOM 1456 N N . HIS A 1 187 ? -7.247 6.368 -13.909 1.00 90.19 187 HIS A N 1
ATOM 1457 C CA . HIS A 1 187 ? -7.361 7.823 -13.894 1.00 90.19 187 HIS A CA 1
ATOM 1458 C C . HIS A 1 187 ? -6.539 8.388 -12.730 1.00 90.19 187 HIS A C 1
ATOM 1460 O O . HIS A 1 187 ? -6.445 7.816 -11.641 1.00 90.19 187 HIS A O 1
ATOM 1466 N N . PHE A 1 188 ? -5.871 9.509 -12.991 1.00 93.38 188 PHE A N 1
ATOM 1467 C CA . PHE A 1 188 ? -5.100 10.211 -11.976 1.00 93.38 188 PHE A CA 1
ATOM 1468 C C . PHE A 1 188 ? -6.021 11.152 -11.200 1.00 93.38 188 PHE A C 1
ATOM 1470 O O . PHE A 1 188 ? -6.671 11.992 -11.820 1.00 93.38 188 PHE A O 1
ATOM 1477 N N . LEU A 1 189 ? -6.079 11.009 -9.874 1.00 92.94 189 LEU A N 1
ATOM 1478 C CA . LEU A 1 189 ? -7.004 11.749 -9.012 1.00 92.94 189 LEU A CA 1
ATOM 1479 C C . LEU A 1 189 ? -6.304 12.264 -7.738 1.00 92.94 189 LEU A C 1
ATOM 1481 O O . LEU A 1 189 ? -5.419 11.599 -7.196 1.00 92.94 189 LEU A O 1
ATOM 1485 N N . PHE A 1 190 ? -6.752 13.427 -7.252 1.00 94.94 190 PHE A N 1
ATOM 1486 C CA . PHE A 1 190 ? -6.496 14.059 -5.939 1.00 94.94 190 PHE A CA 1
ATOM 1487 C C . PHE A 1 190 ? -5.062 14.521 -5.612 1.00 94.94 190 PHE A C 1
ATOM 1489 O O . PHE A 1 190 ? -4.873 15.342 -4.717 1.00 94.94 190 PHE A O 1
ATOM 1496 N N . ARG A 1 191 ? -4.040 14.054 -6.335 1.00 95.81 191 ARG A N 1
ATOM 1497 C CA . ARG A 1 191 ? -2.616 14.339 -6.064 1.00 95.81 191 ARG A CA 1
ATOM 1498 C C . ARG A 1 191 ? -2.035 15.508 -6.864 1.00 95.81 191 ARG A C 1
ATOM 1500 O O . ARG A 1 191 ? -0.827 15.584 -7.092 1.00 95.81 191 ARG A O 1
ATOM 1507 N N . GLU A 1 192 ? -2.872 16.430 -7.325 1.00 95.50 192 GLU A N 1
ATOM 1508 C CA . GLU A 1 192 ? -2.480 17.584 -8.141 1.00 95.50 192 GLU A CA 1
ATOM 1509 C C . GLU A 1 192 ? -1.498 18.502 -7.402 1.00 95.50 192 GLU A C 1
ATOM 1511 O O . GLU A 1 192 ? -0.600 19.081 -8.019 1.00 95.50 192 GLU A O 1
ATOM 1516 N N . SER A 1 193 ? -1.640 18.615 -6.077 1.00 96.00 193 SER A N 1
ATOM 1517 C CA . SER A 1 193 ? -0.772 19.457 -5.250 1.00 96.00 193 SER A CA 1
ATOM 1518 C C . SER A 1 193 ? 0.648 18.887 -5.156 1.00 96.00 193 SER A C 1
ATOM 1520 O O . SER A 1 193 ? 1.633 19.615 -5.301 1.00 96.00 193 SER A O 1
ATOM 1522 N N . GLU A 1 194 ? 0.760 17.575 -4.961 1.00 97.94 194 GLU A N 1
ATOM 1523 C CA . GLU A 1 194 ? 2.005 16.825 -4.882 1.00 97.94 194 GLU A CA 1
ATOM 1524 C C . GLU A 1 194 ? 2.678 16.785 -6.250 1.00 97.94 194 GLU A C 1
ATOM 1526 O O . GLU A 1 194 ? 3.874 17.062 -6.345 1.00 97.94 194 GLU A O 1
ATOM 1531 N N . LEU A 1 195 ? 1.904 16.549 -7.315 1.00 97.75 195 LEU A N 1
ATOM 1532 C CA . LEU A 1 195 ? 2.377 16.598 -8.696 1.00 97.75 195 LEU A CA 1
ATOM 1533 C C . LEU A 1 195 ? 3.025 17.950 -9.006 1.00 97.75 195 LEU A C 1
ATOM 1535 O O . LEU A 1 195 ? 4.164 17.986 -9.472 1.00 97.75 195 LEU A O 1
ATOM 1539 N N . ALA A 1 196 ? 2.345 19.061 -8.702 1.00 97.12 196 ALA A N 1
ATOM 1540 C CA . ALA A 1 196 ? 2.871 20.404 -8.951 1.00 97.12 196 ALA A CA 1
ATOM 1541 C C . ALA A 1 196 ? 4.166 20.685 -8.167 1.00 97.12 196 ALA A C 1
ATOM 1543 O O . ALA A 1 196 ? 5.105 21.277 -8.703 1.00 97.12 196 ALA A O 1
ATOM 1544 N N . LYS A 1 197 ? 4.249 20.232 -6.910 1.00 97.94 197 LYS A N 1
ATOM 1545 C CA . LYS A 1 197 ? 5.460 20.379 -6.088 1.00 97.94 197 LYS A CA 1
ATOM 1546 C C . LYS A 1 197 ? 6.629 19.553 -6.627 1.00 97.94 197 LYS A C 1
ATOM 1548 O O . LYS A 1 197 ? 7.728 20.088 -6.738 1.00 97.94 197 LYS A O 1
ATOM 1553 N N . ILE A 1 198 ? 6.408 18.286 -6.994 1.00 97.94 198 ILE A N 1
ATOM 1554 C CA . ILE A 1 198 ? 7.461 17.435 -7.576 1.00 97.94 198 ILE A CA 1
ATOM 1555 C C . ILE A 1 198 ? 7.949 18.041 -8.897 1.00 97.94 198 ILE A C 1
ATOM 1557 O O . ILE A 1 198 ? 9.153 18.086 -9.140 1.00 97.94 198 ILE A O 1
ATOM 1561 N N . HIS A 1 199 ? 7.043 18.587 -9.712 1.00 96.31 199 HIS A N 1
ATOM 1562 C CA . HIS A 1 199 ? 7.402 19.293 -10.942 1.00 96.31 199 HIS A CA 1
ATOM 1563 C C . HIS A 1 199 ? 8.357 20.470 -10.671 1.00 96.31 199 HIS A C 1
ATOM 1565 O O . HIS A 1 199 ? 9.397 20.591 -11.316 1.00 96.31 199 HIS A O 1
ATOM 1571 N N . ALA A 1 200 ? 8.061 21.289 -9.656 1.00 96.44 200 ALA A N 1
ATOM 1572 C CA . ALA A 1 200 ? 8.926 22.396 -9.243 1.00 96.44 200 ALA A CA 1
ATOM 1573 C C . ALA A 1 200 ? 10.280 21.926 -8.668 1.00 96.44 200 ALA A C 1
ATOM 1575 O O . ALA A 1 200 ? 11.309 22.583 -8.859 1.00 96.44 200 ALA A O 1
ATOM 1576 N N . TYR A 1 201 ? 10.312 20.779 -7.983 1.00 97.25 201 TYR A N 1
ATOM 1577 C CA . TYR A 1 201 ? 11.562 20.166 -7.522 1.00 97.25 201 TYR A CA 1
ATOM 1578 C C . TYR A 1 201 ? 12.435 19.701 -8.686 1.00 97.25 201 TYR A C 1
ATOM 1580 O O . TYR A 1 201 ? 13.647 19.912 -8.657 1.00 97.25 201 TYR A O 1
ATOM 1588 N N . LEU A 1 202 ? 11.837 19.144 -9.739 1.00 95.81 202 LEU A N 1
ATOM 1589 C CA . LEU A 1 202 ? 12.564 18.757 -10.948 1.00 95.81 202 LEU A CA 1
ATOM 1590 C C . LEU A 1 202 ? 13.103 19.969 -11.714 1.00 95.81 202 LEU A C 1
ATOM 1592 O O . LEU A 1 202 ? 14.160 19.865 -12.325 1.00 95.81 202 LEU A O 1
ATOM 1596 N N . ASP A 1 203 ? 12.455 21.132 -11.652 1.00 93.44 203 ASP A N 1
ATOM 1597 C CA . ASP A 1 203 ? 12.980 22.350 -12.287 1.00 93.44 203 ASP A CA 1
ATOM 1598 C C . ASP A 1 203 ? 14.221 22.919 -11.579 1.00 93.44 203 ASP A C 1
ATOM 1600 O O . ASP A 1 203 ? 15.043 23.586 -12.209 1.00 93.44 203 ASP A O 1
ATOM 1604 N N . THR A 1 204 ? 14.385 22.645 -10.282 1.00 89.81 204 THR A N 1
ATOM 1605 C CA . THR A 1 204 ? 15.464 23.213 -9.452 1.00 89.81 204 THR A CA 1
ATOM 1606 C C . THR A 1 204 ? 16.540 22.204 -9.049 1.00 89.81 204 THR A C 1
ATOM 1608 O O . THR A 1 204 ? 17.619 22.605 -8.613 1.00 89.81 204 THR A O 1
ATOM 1611 N N . GLY A 1 205 ? 16.284 20.905 -9.214 1.00 88.44 205 GLY A N 1
ATOM 1612 C CA . GLY A 1 205 ? 17.189 19.825 -8.833 1.00 88.44 205 GLY A CA 1
ATOM 1613 C C . GLY A 1 205 ? 17.156 18.640 -9.796 1.00 88.44 205 GLY A C 1
ATOM 1614 O O . GLY A 1 205 ? 16.408 18.614 -10.774 1.00 88.44 205 GLY A O 1
ATOM 1615 N N . ASN A 1 206 ? 18.003 17.649 -9.517 1.00 90.38 206 ASN A N 1
ATOM 1616 C CA . ASN A 1 206 ? 18.158 16.468 -10.372 1.00 90.38 206 ASN A CA 1
ATOM 1617 C C . ASN A 1 206 ? 17.544 15.208 -9.772 1.00 90.38 206 ASN A C 1
ATOM 1619 O O . ASN A 1 206 ? 17.288 14.269 -10.512 1.00 90.38 206 ASN A O 1
ATOM 1623 N N . ILE A 1 207 ? 17.318 15.168 -8.461 1.00 94.75 207 ILE A N 1
ATOM 1624 C CA . ILE A 1 207 ? 16.839 13.970 -7.774 1.00 94.75 207 ILE A CA 1
ATOM 1625 C C . ILE A 1 207 ? 15.623 14.331 -6.929 1.00 94.75 207 ILE A C 1
ATOM 1627 O O . ILE A 1 207 ? 15.689 15.240 -6.097 1.00 94.75 207 ILE A O 1
ATOM 1631 N N . VAL A 1 208 ? 14.529 13.595 -7.114 1.00 97.44 208 VAL A N 1
ATOM 1632 C CA . VAL A 1 208 ? 13.366 13.650 -6.229 1.00 97.44 208 VAL A CA 1
ATOM 1633 C C . VAL A 1 208 ? 13.072 12.263 -5.673 1.00 97.44 208 VAL A C 1
ATOM 1635 O O . VAL A 1 208 ? 12.859 11.311 -6.420 1.00 97.44 208 VAL A O 1
ATOM 1638 N N . LEU A 1 209 ? 13.046 12.170 -4.348 1.00 96.88 209 LEU A N 1
ATOM 1639 C CA . LEU A 1 209 ? 12.607 10.997 -3.607 1.00 96.88 209 LEU A CA 1
ATOM 1640 C C . LEU A 1 209 ? 11.129 11.129 -3.255 1.00 96.88 209 LEU A C 1
ATOM 1642 O O . LEU A 1 209 ? 10.738 12.083 -2.586 1.00 96.88 209 LEU A O 1
ATOM 1646 N N . ILE A 1 210 ? 10.325 10.151 -3.647 1.00 97.81 210 ILE A N 1
ATOM 1647 C CA . ILE A 1 210 ? 8.924 10.022 -3.255 1.00 97.81 210 ILE A CA 1
ATOM 1648 C C . ILE A 1 210 ? 8.842 8.880 -2.245 1.00 97.81 210 ILE A C 1
ATOM 1650 O O . ILE A 1 210 ? 9.158 7.741 -2.578 1.00 97.81 210 ILE A O 1
ATOM 1654 N N . HIS A 1 211 ? 8.428 9.164 -1.017 1.00 94.69 211 HIS A N 1
ATOM 1655 C CA . HIS A 1 211 ? 8.329 8.156 0.037 1.00 94.69 211 HIS A CA 1
ATOM 1656 C C . HIS A 1 211 ? 6.940 8.129 0.673 1.00 94.69 211 HIS A C 1
ATOM 1658 O O . HIS A 1 211 ? 6.175 9.082 0.551 1.00 94.69 211 HIS A O 1
ATOM 1664 N N . GLY A 1 212 ? 6.596 7.003 1.287 1.00 90.88 212 GLY A N 1
ATOM 1665 C CA . GLY A 1 212 ? 5.293 6.752 1.899 1.00 90.88 212 GLY A CA 1
ATOM 1666 C C . GLY A 1 212 ? 5.071 5.260 2.149 1.00 90.88 212 GLY A C 1
ATOM 1667 O O . GLY A 1 212 ? 5.805 4.408 1.621 1.00 90.88 212 GLY A O 1
ATOM 1668 N N . THR A 1 213 ? 4.017 4.926 2.885 1.00 86.44 213 THR A N 1
ATOM 1669 C CA . THR A 1 213 ? 3.636 3.543 3.205 1.00 86.44 213 THR A CA 1
ATOM 1670 C C . THR A 1 213 ? 3.198 2.753 1.960 1.00 86.44 213 THR A C 1
ATOM 1672 O O . THR A 1 213 ? 3.102 3.273 0.838 1.00 86.44 213 THR A O 1
ATOM 1675 N N . ALA A 1 214 ? 3.021 1.438 2.094 1.00 85.00 214 ALA A N 1
ATOM 1676 C CA . ALA A 1 214 ? 2.580 0.599 0.982 1.00 85.00 214 ALA A CA 1
ATOM 1677 C C . ALA A 1 214 ? 1.139 0.954 0.559 1.00 85.00 214 ALA A C 1
ATOM 1679 O O . ALA A 1 214 ? 0.283 1.231 1.386 1.00 85.00 214 ALA A O 1
ATOM 1680 N N . GLY A 1 215 ? 0.859 0.951 -0.749 1.00 87.69 215 GLY A N 1
ATOM 1681 C CA . GLY A 1 215 ? -0.508 1.125 -1.267 1.00 87.69 215 GLY A CA 1
ATOM 1682 C C . GLY A 1 215 ? -1.031 2.566 -1.403 1.00 87.69 215 GLY A C 1
ATOM 1683 O O . GLY A 1 215 ? -2.068 2.758 -2.030 1.00 87.69 215 GLY A O 1
ATOM 1684 N N . VAL A 1 216 ? -0.294 3.592 -0.954 1.00 91.69 216 VAL A N 1
ATOM 1685 C CA . VAL A 1 216 ? -0.714 5.019 -1.041 1.00 91.69 216 VAL A CA 1
ATOM 1686 C C . VAL A 1 216 ? -0.607 5.665 -2.437 1.00 91.69 216 VAL A C 1
ATOM 1688 O O . VAL A 1 216 ? -0.918 6.844 -2.603 1.00 91.69 216 VAL A O 1
ATOM 1691 N N . GLY A 1 217 ? -0.149 4.919 -3.450 1.00 92.88 217 GLY A N 1
ATOM 1692 C CA . GLY A 1 217 ? -0.105 5.380 -4.848 1.00 92.88 217 GLY A CA 1
ATOM 1693 C C . GLY A 1 217 ? 1.209 6.021 -5.324 1.00 92.88 217 GLY A C 1
ATOM 1694 O O . GLY A 1 217 ? 1.198 6.743 -6.319 1.00 92.88 217 GLY A O 1
ATOM 1695 N N . LYS A 1 218 ? 2.347 5.747 -4.665 1.00 94.81 218 LYS A N 1
ATOM 1696 C CA . LYS A 1 218 ? 3.673 6.300 -5.029 1.00 94.81 218 LYS A CA 1
ATOM 1697 C C . LYS A 1 218 ? 4.037 6.094 -6.504 1.00 94.81 218 LYS A C 1
ATOM 1699 O O . LYS A 1 218 ? 4.302 7.069 -7.200 1.00 94.81 218 LYS A O 1
ATOM 1704 N N . THR A 1 219 ? 3.995 4.851 -6.988 1.00 94.56 219 THR A N 1
ATOM 1705 C CA . THR A 1 219 ? 4.328 4.488 -8.377 1.00 94.56 219 THR A CA 1
ATOM 1706 C C . THR A 1 219 ? 3.433 5.214 -9.380 1.00 94.56 219 THR A C 1
ATOM 1708 O O . THR A 1 219 ? 3.924 5.797 -10.342 1.00 94.56 219 THR A O 1
ATOM 1711 N N . ARG A 1 220 ? 2.116 5.264 -9.123 1.00 94.88 220 ARG A N 1
ATOM 1712 C CA . ARG A 1 220 ? 1.144 5.962 -9.981 1.00 94.88 220 ARG A CA 1
ATOM 1713 C C . ARG A 1 220 ? 1.434 7.461 -10.076 1.00 94.88 220 ARG A C 1
ATOM 1715 O O . ARG A 1 220 ? 1.372 8.011 -11.176 1.00 94.88 220 ARG A O 1
ATOM 1722 N N . LEU A 1 221 ? 1.744 8.106 -8.947 1.00 97.06 221 LEU A N 1
ATOM 1723 C CA . LEU A 1 221 ? 2.132 9.518 -8.893 1.00 97.06 221 LEU A CA 1
ATOM 1724 C C . LEU A 1 221 ? 3.442 9.770 -9.634 1.00 97.06 221 LEU A C 1
ATOM 1726 O O . LEU A 1 221 ? 3.526 10.695 -10.437 1.00 97.06 221 LEU A O 1
ATOM 1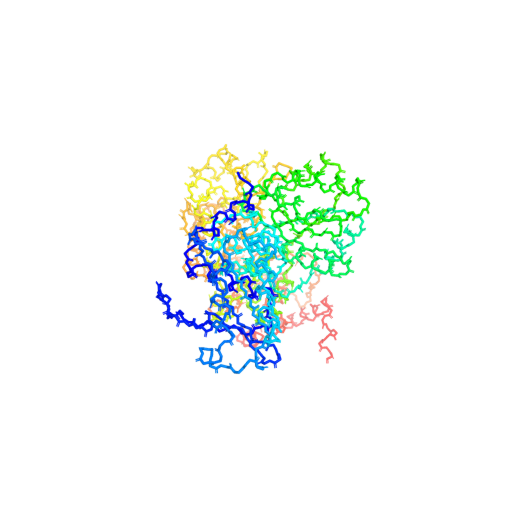730 N N . ALA A 1 222 ? 4.448 8.937 -9.385 1.00 97.31 222 ALA A N 1
ATOM 1731 C CA . ALA A 1 222 ? 5.758 9.073 -9.994 1.00 97.31 222 ALA A CA 1
ATOM 1732 C C . ALA A 1 222 ? 5.690 8.919 -11.523 1.00 97.31 222 ALA A C 1
ATOM 1734 O O . ALA A 1 222 ? 6.250 9.747 -12.237 1.00 97.31 222 ALA A O 1
ATOM 1735 N N . LEU A 1 223 ? 4.929 7.936 -12.022 1.00 97.00 223 LEU A N 1
ATOM 1736 C CA . LEU A 1 223 ? 4.649 7.754 -13.451 1.00 97.00 223 LEU A CA 1
ATOM 1737 C C . LEU A 1 223 ? 3.937 8.961 -14.068 1.00 97.00 223 LEU A C 1
ATOM 1739 O O . LEU A 1 223 ? 4.329 9.410 -15.146 1.00 97.00 223 LEU A O 1
ATOM 1743 N N . GLU A 1 224 ? 2.911 9.502 -13.398 1.00 97.31 224 GLU A N 1
ATOM 1744 C CA . GLU A 1 224 ? 2.169 10.666 -13.900 1.00 97.31 224 GLU A CA 1
ATOM 1745 C C . GLU A 1 224 ? 3.078 11.890 -14.017 1.00 97.31 224 GLU A C 1
ATOM 1747 O O . GLU A 1 224 ? 3.122 12.546 -15.059 1.00 97.31 224 GLU A O 1
ATOM 1752 N N . VAL A 1 225 ? 3.827 12.181 -12.950 1.00 97.81 225 VAL A N 1
ATOM 1753 C CA . VAL A 1 225 ? 4.754 13.311 -12.916 1.00 97.81 225 VAL A CA 1
ATOM 1754 C C . VAL A 1 225 ? 5.825 13.141 -13.983 1.00 97.81 225 VAL A C 1
ATOM 1756 O O . VAL A 1 225 ? 6.063 14.073 -14.749 1.00 97.81 225 VAL A O 1
ATOM 1759 N N . ALA A 1 226 ? 6.445 11.961 -14.057 1.00 97.88 226 ALA A N 1
ATOM 1760 C CA . ALA A 1 226 ? 7.515 11.694 -15.003 1.00 97.88 226 ALA A CA 1
ATOM 1761 C C . ALA A 1 226 ? 7.035 11.871 -16.446 1.00 97.88 226 ALA A C 1
ATOM 1763 O O . ALA A 1 226 ? 7.681 12.564 -17.228 1.00 97.88 226 ALA A O 1
ATOM 1764 N N . SER A 1 227 ? 5.863 11.323 -16.773 1.00 96.44 227 SER A N 1
ATOM 1765 C CA . SER A 1 227 ? 5.276 11.411 -18.113 1.00 96.44 227 SER A CA 1
ATOM 1766 C C . SER A 1 227 ? 4.946 12.853 -18.503 1.00 96.44 227 SER A C 1
ATOM 1768 O O . SER A 1 227 ? 5.282 13.288 -19.607 1.00 96.44 227 SER A O 1
ATOM 1770 N N . ARG A 1 228 ? 4.323 13.629 -17.600 1.00 96.94 228 ARG A N 1
ATOM 1771 C CA . ARG A 1 228 ? 3.994 15.042 -17.862 1.00 96.94 228 ARG A CA 1
ATOM 1772 C C . ARG A 1 228 ? 5.251 15.900 -17.992 1.00 96.94 228 ARG A C 1
ATOM 1774 O O . ARG A 1 228 ? 5.368 16.641 -18.966 1.00 96.94 228 ARG A O 1
ATOM 1781 N N . TYR A 1 229 ? 6.198 15.752 -17.066 1.00 97.81 229 TYR A N 1
ATOM 1782 C CA . TYR A 1 229 ? 7.447 16.514 -17.061 1.00 97.81 229 TYR A CA 1
ATOM 1783 C C . TYR A 1 229 ? 8.289 16.218 -18.304 1.00 97.81 229 TYR A C 1
ATOM 1785 O O . TYR A 1 229 ? 8.754 17.139 -18.975 1.00 97.81 229 TYR A O 1
ATOM 1793 N N . ALA A 1 230 ? 8.458 14.936 -18.644 1.00 97.19 230 ALA A N 1
ATOM 1794 C CA . ALA A 1 230 ? 9.243 14.524 -19.799 1.00 97.19 230 ALA A CA 1
ATOM 1795 C C . ALA A 1 230 ? 8.660 15.054 -21.107 1.00 97.19 230 ALA A C 1
ATOM 1797 O O . ALA A 1 230 ? 9.399 15.572 -21.943 1.00 97.19 230 ALA A O 1
ATOM 1798 N N . LYS A 1 231 ? 7.331 15.009 -21.251 1.00 95.81 231 LYS A N 1
ATOM 1799 C CA . LYS A 1 231 ? 6.640 15.570 -22.412 1.00 95.81 231 LYS A CA 1
ATOM 1800 C C . LYS A 1 231 ? 6.768 17.093 -22.492 1.00 95.81 231 LYS A C 1
ATOM 1802 O O . LYS A 1 231 ? 6.980 17.615 -23.579 1.00 95.81 231 LYS A O 1
ATOM 1807 N N . GLU A 1 232 ? 6.631 17.808 -21.375 1.00 96.88 232 GLU A N 1
ATOM 1808 C CA . GLU A 1 232 ? 6.711 19.276 -21.351 1.00 96.88 232 GLU A CA 1
ATOM 1809 C C . GLU A 1 232 ? 8.135 19.791 -21.610 1.00 96.88 232 GLU A C 1
ATOM 1811 O O . GLU A 1 232 ? 8.320 20.781 -22.316 1.00 96.88 232 GLU A O 1
ATOM 1816 N N . LYS A 1 233 ? 9.146 19.142 -21.021 1.00 96.25 233 LYS A N 1
ATOM 1817 C CA . LYS A 1 233 ? 10.546 19.601 -21.056 1.00 96.25 233 LYS A CA 1
ATOM 1818 C C . LYS A 1 233 ? 11.419 18.879 -22.089 1.00 96.25 233 LYS A C 1
ATOM 1820 O O . LYS A 1 233 ? 12.619 19.180 -22.170 1.00 96.25 233 LYS A O 1
ATOM 1825 N N . GLU A 1 234 ? 10.817 17.964 -22.848 1.00 95.31 234 GLU A N 1
ATOM 1826 C CA . GLU A 1 234 ? 11.437 17.142 -23.895 1.00 95.31 234 GLU A CA 1
ATOM 1827 C C . GLU A 1 234 ? 12.581 16.265 -23.355 1.00 95.31 234 GLU A C 1
ATOM 1829 O O . GLU A 1 234 ? 13.718 16.341 -23.819 1.00 95.31 234 GLU A O 1
ATOM 1834 N N . TYR A 1 235 ? 12.292 15.462 -22.325 1.00 96.44 235 TYR A N 1
ATOM 1835 C CA . TYR A 1 235 ? 13.210 14.440 -21.806 1.00 96.44 235 TYR A CA 1
ATOM 1836 C C . TYR A 1 235 ? 12.861 13.068 -22.387 1.00 96.44 235 TYR A C 1
ATOM 1838 O O . TYR A 1 235 ? 11.686 12.717 -22.484 1.00 96.44 235 TYR A O 1
ATOM 1846 N N . SER A 1 236 ? 13.880 12.264 -22.684 1.00 92.50 236 SER A N 1
ATOM 1847 C CA . SER A 1 236 ? 13.718 10.825 -22.897 1.00 92.50 236 SER A CA 1
ATOM 1848 C C . SER A 1 236 ? 13.418 10.165 -21.552 1.00 92.50 236 SER A C 1
ATOM 1850 O O . SER A 1 236 ? 14.233 10.248 -20.629 1.00 92.50 236 SER A O 1
ATOM 1852 N N . LEU A 1 237 ? 12.231 9.573 -21.420 1.00 95.88 237 LEU A N 1
ATOM 1853 C CA . LEU A 1 237 ? 11.759 8.973 -20.176 1.00 95.88 237 LEU A CA 1
ATOM 1854 C C . LEU A 1 237 ? 11.990 7.466 -20.186 1.00 95.88 237 LEU A C 1
ATOM 1856 O O . LEU A 1 237 ? 11.468 6.769 -21.044 1.00 95.88 237 LEU A O 1
ATOM 1860 N N . PHE A 1 238 ? 12.672 6.969 -19.162 1.00 95.44 238 PHE A N 1
ATOM 1861 C CA . PHE A 1 238 ? 12.829 5.543 -18.915 1.00 95.44 238 PHE A CA 1
ATOM 1862 C C . PHE A 1 238 ? 12.313 5.179 -17.525 1.00 95.44 238 PHE A C 1
ATOM 1864 O O . PHE A 1 238 ? 12.471 5.930 -16.562 1.00 95.44 238 PHE A O 1
ATOM 1871 N N . CYS A 1 239 ? 11.712 4.004 -17.408 1.00 95.94 239 CYS A N 1
ATOM 1872 C CA . CYS A 1 239 ? 11.238 3.439 -16.156 1.00 95.94 239 CYS A CA 1
ATOM 1873 C C . CYS A 1 239 ? 12.066 2.205 -15.800 1.00 95.94 239 CYS A C 1
ATOM 1875 O O . CYS A 1 239 ? 12.336 1.349 -16.648 1.00 95.94 239 CYS A O 1
ATOM 1877 N N . ILE A 1 240 ? 12.458 2.129 -14.533 1.00 94.44 240 ILE A N 1
ATOM 1878 C CA . ILE A 1 240 ? 13.349 1.121 -13.982 1.00 94.44 240 ILE A CA 1
ATOM 1879 C C . ILE A 1 240 ? 12.620 0.353 -12.890 1.00 94.44 240 ILE A C 1
ATOM 1881 O O . ILE A 1 240 ? 12.072 0.954 -11.964 1.00 94.44 240 ILE A O 1
ATOM 1885 N N . ARG A 1 241 ? 12.658 -0.977 -12.991 1.00 90.50 241 ARG A N 1
ATOM 1886 C CA . ARG A 1 241 ? 12.163 -1.903 -11.968 1.00 90.50 241 ARG A CA 1
ATOM 1887 C C . ARG A 1 241 ? 13.245 -2.921 -11.638 1.00 90.50 241 ARG A C 1
ATOM 1889 O O . ARG A 1 241 ? 13.806 -3.527 -12.550 1.00 90.50 241 ARG A O 1
ATOM 1896 N N . SER A 1 242 ? 13.504 -3.127 -10.349 1.00 88.56 242 SER A N 1
ATOM 1897 C CA . SER A 1 242 ? 14.473 -4.131 -9.910 1.00 88.56 242 SER A CA 1
ATOM 1898 C C . SER A 1 242 ? 14.018 -5.535 -10.302 1.00 88.56 242 SER A C 1
ATOM 1900 O O . SER A 1 242 ? 12.863 -5.915 -10.105 1.00 88.56 242 SER A O 1
ATOM 1902 N N . ASN A 1 243 ? 14.951 -6.331 -10.811 1.00 86.56 243 ASN A N 1
ATOM 1903 C CA . ASN A 1 243 ? 14.863 -7.793 -10.808 1.00 86.56 243 ASN A CA 1
ATOM 1904 C C . ASN A 1 243 ? 16.034 -8.417 -10.025 1.00 86.56 243 ASN A C 1
ATOM 1906 O O . ASN A 1 243 ? 16.384 -9.581 -10.227 1.00 86.56 243 ASN A O 1
ATOM 1910 N N . HIS A 1 244 ? 16.654 -7.613 -9.152 1.00 85.12 244 HIS A N 1
ATOM 1911 C CA . HIS A 1 244 ? 17.835 -7.934 -8.350 1.00 85.12 244 HIS A CA 1
ATOM 1912 C C . HIS A 1 244 ? 19.105 -8.260 -9.158 1.00 85.12 244 HIS A C 1
ATOM 1914 O O . HIS A 1 244 ? 20.064 -8.812 -8.611 1.00 85.12 244 HIS A O 1
ATOM 1920 N N . GLN A 1 245 ? 19.165 -7.891 -10.441 1.00 86.31 245 GLN A N 1
ATOM 1921 C CA . GLN A 1 245 ? 20.392 -7.949 -11.240 1.00 86.31 245 GLN A CA 1
ATOM 1922 C C . GLN A 1 245 ? 21.160 -6.621 -11.200 1.00 86.31 245 GLN A C 1
ATOM 1924 O O . GLN A 1 245 ? 20.662 -5.585 -10.763 1.00 86.31 245 GLN A O 1
ATOM 1929 N N . ASN A 1 246 ? 22.419 -6.640 -11.641 1.00 85.06 246 ASN A N 1
ATOM 1930 C CA . ASN A 1 246 ? 23.255 -5.442 -11.661 1.00 85.06 246 ASN A CA 1
ATOM 1931 C C . ASN A 1 246 ? 22.826 -4.486 -12.789 1.00 85.06 246 ASN A C 1
ATOM 1933 O O . ASN A 1 246 ? 23.127 -4.746 -13.948 1.00 85.06 246 ASN A O 1
ATOM 1937 N N . LEU A 1 247 ? 22.181 -3.371 -12.434 1.00 87.94 247 LEU A N 1
ATOM 1938 C CA . LEU A 1 247 ? 21.689 -2.354 -13.375 1.00 87.94 247 LEU A CA 1
ATOM 1939 C C . LEU A 1 247 ? 22.805 -1.509 -14.017 1.00 87.94 247 LEU A C 1
ATOM 1941 O O . LEU A 1 247 ? 22.619 -0.957 -15.098 1.00 87.94 247 LEU A O 1
ATOM 1945 N N . TYR A 1 248 ? 23.951 -1.359 -13.346 1.00 86.81 248 TYR A N 1
ATOM 1946 C CA . TYR A 1 248 ? 24.944 -0.341 -13.706 1.00 86.81 248 TYR A CA 1
ATOM 1947 C C . TYR A 1 248 ? 25.399 -0.373 -15.180 1.00 86.81 248 TYR A C 1
ATOM 1949 O O . TYR A 1 248 ? 25.419 0.696 -15.791 1.00 86.81 248 TYR A O 1
ATOM 1957 N N . PRO A 1 249 ? 25.729 -1.535 -15.785 1.00 82.94 249 PRO A N 1
ATOM 1958 C CA . PRO A 1 249 ? 26.139 -1.586 -17.189 1.00 82.94 249 PRO A CA 1
ATOM 1959 C C . PRO A 1 249 ? 25.061 -1.051 -18.139 1.00 82.94 249 PRO A C 1
ATOM 1961 O O . PRO A 1 249 ? 25.350 -0.184 -18.961 1.00 82.94 249 PRO A O 1
ATOM 1964 N N . ASP A 1 250 ? 23.818 -1.499 -17.966 1.00 83.56 250 ASP A N 1
ATOM 1965 C CA . ASP A 1 250 ? 22.690 -1.108 -18.815 1.00 83.56 250 ASP A CA 1
ATOM 1966 C C . ASP A 1 250 ? 22.379 0.385 -18.676 1.00 83.56 250 ASP A C 1
ATOM 1968 O O . ASP A 1 250 ? 22.099 1.065 -19.661 1.00 83.56 250 ASP A O 1
ATOM 1972 N N . PHE A 1 251 ? 22.485 0.920 -17.457 1.00 88.00 251 PHE A N 1
ATOM 1973 C CA . PHE A 1 251 ? 22.269 2.342 -17.193 1.00 88.00 251 PHE A CA 1
ATOM 1974 C C . PHE A 1 251 ? 23.310 3.226 -17.886 1.00 88.00 251 PHE A C 1
ATOM 1976 O O . PHE A 1 251 ? 22.976 4.277 -18.429 1.00 88.00 251 PHE A O 1
ATOM 1983 N N . VAL A 1 252 ? 24.576 2.795 -17.897 1.00 85.56 252 VAL A N 1
ATOM 1984 C CA . VAL A 1 252 ? 25.646 3.490 -18.626 1.00 85.56 252 VAL A CA 1
ATOM 1985 C C . VAL A 1 252 ? 25.400 3.429 -20.135 1.00 85.56 252 VAL A C 1
ATOM 1987 O O . VAL A 1 252 ? 25.562 4.447 -20.805 1.00 85.56 252 VAL A O 1
ATOM 1990 N N . CYS A 1 253 ? 24.971 2.278 -20.662 1.00 79.00 253 CYS A N 1
ATOM 1991 C CA . CYS A 1 253 ? 24.620 2.123 -22.077 1.00 79.00 253 CYS A CA 1
ATOM 1992 C C . CYS A 1 253 ? 23.446 3.026 -22.490 1.00 79.00 253 CYS A C 1
ATOM 1994 O O . CYS A 1 253 ? 23.514 3.672 -23.531 1.00 79.00 253 CYS A O 1
ATOM 1996 N N . ALA A 1 254 ? 22.415 3.162 -21.650 1.00 81.00 254 ALA A N 1
ATOM 1997 C CA . ALA A 1 254 ? 21.285 4.061 -21.909 1.00 81.00 254 ALA A CA 1
ATOM 1998 C C . ALA A 1 254 ? 21.687 5.551 -22.006 1.00 81.00 254 ALA A C 1
ATOM 2000 O O . ALA A 1 254 ? 20.939 6.364 -22.544 1.00 81.00 254 ALA A O 1
ATOM 2001 N N . LEU A 1 255 ? 22.869 5.913 -21.495 1.00 84.31 255 LEU A N 1
ATOM 2002 C CA . LEU A 1 255 ? 23.412 7.274 -21.447 1.00 84.31 255 LEU A CA 1
ATOM 2003 C C . LEU A 1 255 ? 24.631 7.465 -22.365 1.00 84.31 255 LEU A C 1
ATOM 2005 O O . LEU A 1 255 ? 25.457 8.354 -22.136 1.00 84.31 255 LEU A O 1
ATOM 2009 N N . GLU A 1 256 ? 24.762 6.638 -23.404 1.00 74.00 256 GLU A N 1
ATOM 2010 C CA . GLU A 1 256 ? 25.874 6.712 -24.357 1.00 74.00 256 GLU A CA 1
ATOM 2011 C C . GLU A 1 256 ? 25.887 8.036 -25.142 1.00 74.00 256 GLU A C 1
ATOM 2013 O O . GLU A 1 256 ? 26.952 8.611 -25.381 1.00 74.00 256 GLU A O 1
ATOM 2018 N N . ILE A 1 257 ? 24.707 8.555 -25.493 1.00 76.44 257 ILE A N 1
ATOM 2019 C CA . ILE A 1 257 ? 24.550 9.762 -26.313 1.00 76.44 257 ILE A CA 1
ATOM 2020 C C . ILE A 1 257 ? 24.170 10.963 -25.429 1.00 76.44 257 ILE A C 1
ATOM 2022 O O . ILE A 1 257 ? 23.266 10.833 -24.597 1.00 76.44 257 ILE A O 1
ATOM 2026 N N . PRO A 1 258 ? 24.788 12.147 -25.617 1.00 82.75 258 PRO A N 1
ATOM 2027 C CA . PRO A 1 258 ? 24.367 13.376 -24.947 1.00 82.75 258 PRO A CA 1
ATOM 2028 C C . PRO A 1 258 ? 22.890 13.707 -25.161 1.00 82.75 258 PRO A C 1
ATOM 2030 O O . PRO A 1 258 ? 22.365 13.577 -26.267 1.00 82.75 258 PRO A O 1
ATOM 2033 N N . GLY A 1 259 ? 22.214 14.159 -24.106 1.00 88.25 259 GLY A N 1
ATOM 2034 C CA . GLY A 1 259 ? 20.784 14.442 -24.157 1.00 88.25 259 GLY A CA 1
ATOM 2035 C C . GLY A 1 259 ? 20.143 14.698 -22.796 1.00 88.25 259 GLY A C 1
ATOM 2036 O O . GLY A 1 259 ? 20.807 14.744 -21.754 1.00 88.25 259 GLY A O 1
ATOM 2037 N N . LYS A 1 260 ? 18.819 14.874 -22.823 1.00 94.44 260 LYS A N 1
ATOM 2038 C CA . LYS A 1 260 ? 17.975 15.046 -21.638 1.00 94.44 260 LYS A CA 1
ATOM 2039 C C . LYS A 1 260 ? 17.301 13.724 -21.287 1.00 94.44 260 LYS A C 1
ATOM 2041 O O . LYS A 1 260 ? 16.526 13.209 -22.088 1.00 94.44 260 LYS A O 1
ATOM 2046 N N . TYR A 1 261 ? 17.555 13.212 -20.090 1.00 95.38 261 TYR A N 1
ATOM 2047 C CA . TYR A 1 261 ? 17.085 11.900 -19.648 1.00 95.38 261 TYR A CA 1
ATOM 2048 C C . TYR A 1 261 ? 16.392 11.989 -18.298 1.00 95.38 261 TYR A C 1
ATOM 2050 O O . TYR A 1 261 ? 16.913 12.600 -17.365 1.00 95.38 261 TYR A O 1
ATOM 2058 N N . LEU A 1 262 ? 15.200 11.412 -18.196 1.00 98.00 262 LEU A N 1
ATOM 2059 C CA . LEU A 1 262 ? 14.462 11.291 -16.948 1.00 98.00 262 LEU A CA 1
ATOM 2060 C C . LEU A 1 262 ? 14.292 9.807 -16.651 1.00 98.00 262 LEU A C 1
ATOM 2062 O O . LEU A 1 262 ? 13.702 9.088 -17.449 1.00 98.00 262 LEU A O 1
ATOM 2066 N N . PHE A 1 263 ? 14.791 9.356 -15.507 1.00 97.69 263 PHE A N 1
ATOM 2067 C CA . PHE A 1 263 ? 14.579 7.990 -15.048 1.00 97.69 263 PHE A CA 1
ATOM 2068 C C . PHE A 1 263 ? 13.608 7.976 -13.875 1.00 97.69 263 PHE A C 1
ATOM 2070 O O . PHE A 1 263 ? 13.813 8.674 -12.880 1.00 97.69 263 PHE A O 1
ATOM 2077 N N . LEU A 1 264 ? 12.573 7.152 -13.986 1.00 97.81 264 LEU A N 1
ATOM 2078 C CA . LEU A 1 264 ? 11.759 6.722 -12.861 1.00 97.81 264 LEU A CA 1
ATOM 2079 C C . LEU A 1 264 ? 12.322 5.405 -12.327 1.00 97.81 264 LEU A C 1
ATOM 2081 O O . LEU A 1 264 ? 12.342 4.427 -13.062 1.00 97.81 264 LEU A O 1
ATOM 2085 N N . ILE A 1 265 ? 12.733 5.361 -11.064 1.00 96.19 265 ILE A N 1
ATOM 2086 C CA . ILE A 1 265 ? 13.152 4.135 -10.376 1.00 96.19 265 ILE A CA 1
ATOM 2087 C C . ILE A 1 265 ? 12.063 3.761 -9.367 1.00 96.19 265 ILE A C 1
ATOM 2089 O O . ILE A 1 265 ? 11.907 4.435 -8.345 1.00 96.19 265 ILE A O 1
ATOM 2093 N N . ASP A 1 266 ? 11.289 2.724 -9.683 1.00 94.38 266 ASP A N 1
ATOM 2094 C CA . ASP A 1 266 ? 10.215 2.219 -8.819 1.00 94.38 266 ASP A CA 1
ATOM 2095 C C . ASP A 1 266 ? 10.783 1.295 -7.730 1.00 94.38 266 ASP A C 1
ATOM 2097 O O . ASP A 1 266 ? 11.692 0.513 -8.007 1.00 94.38 266 ASP A O 1
ATOM 2101 N N . ASP A 1 267 ? 10.273 1.426 -6.501 1.00 89.62 267 ASP A N 1
ATOM 2102 C CA . ASP A 1 267 ? 10.781 0.788 -5.271 1.00 89.62 267 ASP A CA 1
ATOM 2103 C C . ASP A 1 267 ? 12.327 0.701 -5.228 1.00 89.62 267 ASP A C 1
ATOM 2105 O O . ASP A 1 267 ? 12.936 -0.365 -5.148 1.00 89.62 267 ASP A O 1
ATOM 2109 N N . ALA A 1 268 ? 12.992 1.863 -5.275 1.00 90.19 268 ALA A N 1
ATOM 2110 C CA . ALA A 1 268 ? 14.448 1.978 -5.391 1.00 90.19 268 ALA A CA 1
ATOM 2111 C C . ALA A 1 268 ? 15.226 1.308 -4.242 1.00 90.19 268 ALA A C 1
ATOM 2113 O O . ALA A 1 268 ? 16.408 1.012 -4.396 1.00 90.19 268 ALA A O 1
ATOM 2114 N N . ASN A 1 269 ? 14.574 1.028 -3.113 1.00 84.94 269 ASN A N 1
ATOM 2115 C CA . ASN A 1 269 ? 15.139 0.234 -2.023 1.00 84.94 269 ASN A CA 1
ATOM 2116 C C . ASN A 1 269 ? 15.416 -1.233 -2.392 1.00 84.94 269 ASN A C 1
ATOM 2118 O O . ASN A 1 269 ? 16.204 -1.883 -1.718 1.00 84.94 269 ASN A O 1
ATOM 2122 N N . GLU A 1 270 ? 14.806 -1.758 -3.455 1.00 84.81 270 GLU A N 1
ATOM 2123 C CA . GLU A 1 270 ? 15.056 -3.119 -3.946 1.00 84.81 270 GLU A CA 1
ATOM 2124 C C . GLU A 1 270 ? 16.226 -3.187 -4.948 1.00 84.81 270 GLU A C 1
ATOM 2126 O O . GLU A 1 270 ? 16.568 -4.266 -5.450 1.00 84.81 270 GLU A O 1
ATOM 2131 N N . MET A 1 271 ? 16.831 -2.041 -5.284 1.00 84.00 271 MET A N 1
ATOM 2132 C CA . MET A 1 271 ? 17.898 -1.935 -6.277 1.00 84.00 271 MET A CA 1
ATOM 2133 C C . MET A 1 271 ? 19.273 -2.231 -5.680 1.00 84.00 271 MET A C 1
ATOM 2135 O O . MET A 1 271 ? 19.691 -1.646 -4.683 1.00 84.00 271 MET A O 1
ATOM 2139 N N . ASN A 1 272 ? 20.053 -3.050 -6.383 1.00 80.38 272 ASN A N 1
ATOM 2140 C CA . ASN A 1 272 ? 21.460 -3.251 -6.052 1.00 80.38 272 ASN A CA 1
ATOM 2141 C C . ASN A 1 272 ? 22.305 -2.043 -6.491 1.00 80.38 272 ASN A C 1
ATOM 2143 O O . ASN A 1 272 ? 22.187 -1.575 -7.623 1.00 80.38 272 ASN A O 1
ATOM 2147 N N . ASN A 1 273 ? 23.230 -1.604 -5.630 1.00 80.75 273 ASN A N 1
ATOM 2148 C CA . ASN A 1 273 ? 24.210 -0.544 -5.914 1.00 80.75 273 ASN A CA 1
ATOM 2149 C C . ASN A 1 273 ? 23.597 0.813 -6.327 1.00 80.75 273 ASN A C 1
ATOM 2151 O O . ASN A 1 273 ? 24.169 1.518 -7.166 1.00 80.75 273 ASN A O 1
ATOM 2155 N N . LEU A 1 274 ? 22.468 1.209 -5.728 1.00 87.44 274 LEU A N 1
ATOM 2156 C CA . LEU A 1 274 ? 21.788 2.481 -6.012 1.00 87.44 274 LEU A CA 1
ATOM 2157 C C . LEU A 1 274 ? 22.733 3.696 -5.910 1.00 87.44 274 LEU A C 1
ATOM 2159 O O . LEU A 1 274 ? 22.769 4.536 -6.812 1.00 87.44 274 LEU A O 1
ATOM 2163 N N . SER A 1 275 ? 23.578 3.743 -4.876 1.00 87.06 275 SER A N 1
ATOM 2164 C CA . SER A 1 275 ? 24.635 4.754 -4.704 1.00 87.06 275 SER A CA 1
ATOM 2165 C C . SER A 1 275 ? 25.561 4.932 -5.918 1.00 87.06 275 SER A C 1
ATOM 2167 O O . SER A 1 275 ? 25.996 6.050 -6.209 1.00 87.06 275 SER A O 1
ATOM 2169 N N . THR A 1 276 ? 25.838 3.864 -6.672 1.00 88.56 276 THR A N 1
ATOM 2170 C CA . THR A 1 276 ? 26.690 3.924 -7.871 1.00 88.56 276 THR A CA 1
ATOM 2171 C C . THR A 1 276 ? 25.968 4.625 -9.025 1.00 88.56 276 THR A C 1
ATOM 2173 O O . THR A 1 276 ? 26.573 5.436 -9.726 1.00 88.56 276 THR A O 1
ATOM 2176 N N . ILE A 1 277 ? 24.665 4.373 -9.186 1.00 90.75 277 ILE A N 1
ATOM 2177 C CA . ILE A 1 277 ? 23.813 5.055 -10.173 1.00 90.75 277 ILE A CA 1
ATOM 2178 C C . ILE A 1 277 ? 23.723 6.549 -9.846 1.00 90.75 277 ILE A C 1
ATOM 2180 O O . ILE A 1 277 ? 23.969 7.386 -10.714 1.00 90.75 277 ILE A O 1
ATOM 2184 N N . ILE A 1 278 ? 23.454 6.891 -8.582 1.00 90.94 278 ILE A N 1
ATOM 2185 C CA . ILE A 1 278 ? 23.371 8.287 -8.124 1.00 90.94 278 ILE A CA 1
ATOM 2186 C C . ILE A 1 278 ? 24.696 9.020 -8.363 1.00 90.94 278 ILE A C 1
ATOM 2188 O O . ILE A 1 278 ? 24.701 10.118 -8.921 1.00 90.94 278 ILE A O 1
ATOM 2192 N N . SER A 1 279 ? 25.822 8.402 -7.989 1.00 89.31 279 SER A N 1
ATOM 2193 C CA . SER A 1 279 ? 27.161 8.968 -8.198 1.00 89.31 279 SER A CA 1
ATOM 2194 C C . SER A 1 279 ? 27.452 9.210 -9.679 1.00 89.31 279 SER A C 1
ATOM 2196 O O . SER A 1 279 ? 27.977 10.261 -10.043 1.00 89.31 279 SER A O 1
ATOM 2198 N N . TYR A 1 280 ? 27.079 8.264 -10.546 1.00 90.19 280 TYR A N 1
ATOM 2199 C CA . TYR A 1 280 ? 27.256 8.397 -11.990 1.00 90.19 280 TYR A CA 1
ATOM 2200 C C . TYR A 1 280 ? 26.444 9.564 -12.561 1.00 90.19 280 TYR A C 1
ATOM 2202 O O . TYR A 1 280 ? 26.980 10.377 -13.314 1.00 90.19 280 TYR A O 1
ATOM 2210 N N . VAL A 1 281 ? 25.177 9.694 -12.158 1.00 90.81 281 VAL A N 1
ATOM 2211 C CA . VAL A 1 281 ? 24.305 10.807 -12.566 1.00 90.81 281 VAL A CA 1
ATOM 2212 C C . VAL A 1 281 ? 24.852 12.152 -12.091 1.00 90.81 281 VAL A C 1
ATOM 2214 O O . VAL A 1 281 ? 24.878 13.113 -12.862 1.00 90.81 281 VAL A O 1
ATOM 2217 N N . ALA A 1 282 ? 25.309 12.230 -10.839 1.00 87.44 282 ALA A N 1
ATOM 2218 C CA . ALA A 1 282 ? 25.900 13.444 -10.286 1.00 87.44 282 ALA A CA 1
ATOM 2219 C C . ALA A 1 282 ? 27.169 13.855 -11.052 1.00 87.44 282 ALA A C 1
ATOM 2221 O O . ALA A 1 282 ? 27.293 15.017 -11.439 1.00 87.44 282 ALA A O 1
ATOM 2222 N N . GLY A 1 283 ? 28.062 12.900 -11.335 1.00 87.75 283 GLY A N 1
ATOM 2223 C CA . GLY A 1 283 ? 29.281 13.130 -12.114 1.00 87.75 283 GLY A CA 1
ATOM 2224 C C . GLY A 1 283 ? 28.989 13.583 -13.544 1.00 87.75 283 GLY A C 1
ATOM 2225 O O . GLY A 1 283 ? 29.489 14.620 -13.975 1.00 87.75 283 GLY A O 1
ATOM 2226 N N . LYS A 1 284 ? 28.106 12.877 -14.263 1.00 85.88 284 LYS A N 1
ATOM 2227 C CA . LYS A 1 284 ? 27.733 13.215 -15.647 1.00 85.88 284 LYS A CA 1
ATOM 2228 C C . LYS A 1 284 ? 27.146 14.619 -15.781 1.00 85.88 284 LYS A C 1
ATOM 2230 O O . LYS A 1 284 ? 27.566 15.357 -16.665 1.00 85.88 284 LYS A O 1
ATOM 2235 N N . ASN A 1 285 ? 26.229 14.998 -14.890 1.00 87.25 285 ASN A N 1
ATOM 2236 C CA . ASN A 1 285 ? 25.639 16.340 -14.888 1.00 87.25 285 ASN A CA 1
ATOM 2237 C C . ASN A 1 285 ? 26.656 17.448 -14.554 1.00 87.25 285 ASN A C 1
ATOM 2239 O O . ASN A 1 285 ? 26.462 18.592 -14.957 1.00 87.25 285 ASN A O 1
ATOM 2243 N N . ALA A 1 286 ? 27.707 17.141 -13.785 1.00 82.38 286 ALA A N 1
ATOM 2244 C CA . ALA A 1 286 ? 28.727 18.114 -13.395 1.00 82.38 286 ALA A CA 1
ATOM 2245 C C . ALA A 1 286 ? 29.831 18.282 -14.453 1.00 82.38 286 ALA A C 1
ATOM 2247 O O . ALA A 1 286 ? 30.331 19.389 -14.649 1.00 82.38 286 ALA A O 1
ATOM 2248 N N . GLU A 1 287 ? 30.229 17.194 -15.114 1.00 78.94 287 GLU A N 1
ATOM 2249 C CA . GLU A 1 287 ? 31.366 17.165 -16.041 1.00 78.94 287 GLU A CA 1
ATOM 2250 C C . GLU A 1 287 ? 30.995 17.550 -17.481 1.00 78.94 287 GLU A C 1
ATOM 2252 O O . GLU A 1 287 ? 31.837 18.090 -18.202 1.00 78.94 287 GLU A O 1
ATOM 2257 N N . LEU A 1 288 ? 29.759 17.279 -17.914 1.00 70.38 288 LEU A N 1
ATOM 2258 C CA . LEU A 1 288 ? 29.350 17.353 -19.318 1.00 70.38 288 LEU A CA 1
ATOM 2259 C C . LEU A 1 288 ? 28.103 18.233 -19.490 1.00 70.38 288 LEU A C 1
ATOM 2261 O O . LEU A 1 288 ? 26.995 17.851 -19.126 1.00 70.38 288 LEU A O 1
ATOM 2265 N N . SER A 1 289 ? 28.276 19.427 -20.070 1.00 69.56 289 SER A N 1
ATOM 2266 C CA . SER A 1 289 ? 27.200 20.426 -20.221 1.00 69.56 289 SER A CA 1
ATOM 2267 C C . SER A 1 289 ? 26.088 20.032 -21.202 1.00 69.56 289 SER A C 1
ATOM 2269 O O . SER A 1 289 ? 25.069 20.713 -21.284 1.00 69.56 289 SER A O 1
ATOM 2271 N N . ASP A 1 290 ? 26.312 18.991 -21.996 1.00 83.00 290 ASP A N 1
ATOM 2272 C CA . ASP A 1 290 ? 25.398 18.433 -22.992 1.00 83.00 290 ASP A CA 1
ATOM 2273 C C . ASP A 1 290 ? 24.505 17.310 -22.436 1.00 83.00 290 ASP A C 1
ATOM 2275 O O . ASP A 1 290 ? 23.581 16.871 -23.122 1.00 83.00 290 ASP A O 1
ATOM 2279 N N . PHE A 1 291 ? 24.718 16.889 -21.185 1.00 88.06 291 PHE A N 1
ATOM 2280 C CA . PHE A 1 291 ? 23.830 15.975 -20.472 1.00 88.06 291 PHE A CA 1
ATOM 2281 C C . PHE A 1 291 ? 22.935 16.717 -19.475 1.00 88.06 291 PHE A C 1
ATOM 2283 O O . PHE A 1 291 ? 23.370 17.609 -18.749 1.00 88.06 291 PHE A O 1
ATOM 2290 N N . SER A 1 292 ? 21.670 16.304 -19.401 1.00 92.38 292 SER A N 1
ATOM 2291 C CA . SER A 1 292 ? 20.760 16.701 -18.327 1.00 92.38 292 SER A CA 1
ATOM 2292 C C . SER A 1 292 ? 19.979 15.488 -17.848 1.00 92.38 292 SER A C 1
ATOM 2294 O O . SER A 1 292 ? 19.028 15.051 -18.491 1.00 92.38 292 SER A O 1
ATOM 2296 N N . ILE A 1 293 ? 20.418 14.910 -16.734 1.00 94.69 293 ILE A N 1
ATOM 2297 C CA . ILE A 1 293 ? 19.880 13.655 -16.213 1.00 94.69 293 ILE A CA 1
ATOM 2298 C C . ILE A 1 293 ? 19.130 13.927 -14.912 1.00 94.69 293 ILE A C 1
ATOM 2300 O O . ILE A 1 293 ? 19.691 14.498 -13.972 1.00 94.69 293 ILE A O 1
ATOM 2304 N N . LYS A 1 294 ? 17.873 13.489 -14.853 1.00 96.19 294 LYS A N 1
ATOM 2305 C CA . LYS A 1 294 ? 17.000 13.597 -13.683 1.00 96.19 294 LYS A CA 1
ATOM 2306 C C . LYS A 1 294 ? 16.525 12.223 -13.226 1.00 96.19 294 LYS A C 1
ATOM 2308 O O . LYS A 1 294 ? 16.302 11.336 -14.046 1.00 96.19 294 LYS A O 1
ATOM 2313 N N . LEU A 1 295 ? 16.351 12.070 -11.918 1.00 96.94 295 LEU A N 1
ATOM 2314 C CA . LEU A 1 295 ? 15.874 10.863 -11.257 1.00 96.94 295 LEU A CA 1
ATOM 2315 C C . LEU A 1 295 ? 14.630 11.184 -10.426 1.00 96.94 295 LEU A C 1
ATOM 2317 O O . LEU A 1 295 ? 14.650 12.085 -9.584 1.00 96.94 295 LEU A O 1
ATOM 2321 N N . ILE A 1 296 ? 13.574 10.404 -10.619 1.00 98.12 296 ILE A N 1
ATOM 2322 C CA . ILE A 1 296 ? 12.467 10.273 -9.673 1.00 98.12 296 ILE A CA 1
ATOM 2323 C C . ILE A 1 296 ? 12.578 8.870 -9.096 1.00 98.12 296 ILE A C 1
ATOM 2325 O O . ILE A 1 296 ? 12.610 7.903 -9.850 1.00 98.12 296 ILE A O 1
ATOM 2329 N N . MET A 1 297 ? 12.654 8.743 -7.777 1.00 96.94 297 MET A N 1
ATOM 2330 C CA . MET A 1 297 ? 12.774 7.440 -7.126 1.00 96.94 297 MET A CA 1
ATOM 2331 C C . MET A 1 297 ? 11.671 7.285 -6.094 1.00 96.94 297 MET A C 1
ATOM 2333 O O . MET A 1 297 ? 11.477 8.178 -5.268 1.00 96.94 297 MET A O 1
ATOM 2337 N N . THR A 1 298 ? 10.957 6.165 -6.120 1.00 96.56 298 THR A N 1
ATOM 2338 C CA . THR A 1 298 ? 9.996 5.834 -5.065 1.00 96.56 298 THR A CA 1
ATOM 2339 C C . THR A 1 298 ? 10.648 4.926 -4.035 1.00 96.56 298 THR A C 1
ATOM 2341 O O . THR A 1 298 ? 11.344 3.988 -4.411 1.00 96.56 298 THR A O 1
ATOM 2344 N N . ILE A 1 299 ? 10.404 5.171 -2.752 1.00 93.12 299 ILE A N 1
ATOM 2345 C CA . ILE A 1 299 ? 10.899 4.338 -1.651 1.00 93.12 299 ILE A CA 1
ATOM 2346 C C . ILE A 1 299 ? 9.823 4.165 -0.578 1.00 93.12 299 ILE A C 1
ATOM 2348 O O . ILE A 1 299 ? 8.849 4.920 -0.517 1.00 93.12 299 ILE A O 1
ATOM 2352 N N . ARG A 1 300 ? 9.987 3.168 0.287 1.00 86.38 300 ARG A N 1
ATOM 2353 C CA . ARG A 1 300 ? 9.151 3.001 1.485 1.00 86.38 300 ARG A CA 1
ATOM 2354 C C . ARG A 1 300 ? 9.687 3.853 2.641 1.00 86.38 300 ARG A C 1
ATOM 2356 O O . ARG A 1 300 ? 10.852 4.235 2.643 1.00 86.38 300 ARG A O 1
ATOM 2363 N N . ASP A 1 301 ? 8.848 4.182 3.622 1.00 83.19 301 ASP A N 1
ATOM 2364 C CA . ASP A 1 301 ? 9.242 5.109 4.698 1.00 83.19 301 ASP A CA 1
ATOM 2365 C C . ASP A 1 301 ? 10.395 4.591 5.566 1.00 83.19 301 ASP A C 1
ATOM 2367 O O . ASP A 1 301 ? 11.286 5.362 5.927 1.00 83.19 301 ASP A O 1
ATOM 2371 N N . TYR A 1 302 ? 10.427 3.288 5.857 1.00 75.75 302 TYR A N 1
ATOM 2372 C CA . TYR A 1 302 ? 11.437 2.699 6.741 1.00 75.75 302 TYR A CA 1
ATOM 2373 C C . TYR A 1 302 ? 12.857 2.722 6.138 1.00 75.75 302 TYR A C 1
ATOM 2375 O O . TYR A 1 302 ? 13.819 2.869 6.886 1.00 75.75 302 TYR A O 1
ATOM 2383 N N . VAL A 1 303 ? 13.015 2.683 4.804 1.00 81.50 303 VAL A N 1
ATOM 2384 C CA . VAL A 1 303 ? 14.339 2.789 4.144 1.00 81.50 303 VAL A CA 1
ATOM 2385 C C . VAL A 1 303 ? 14.791 4.225 3.893 1.00 81.50 303 VAL A C 1
ATOM 2387 O O . VAL A 1 303 ? 15.894 4.449 3.390 1.00 81.50 303 VAL A O 1
ATOM 2390 N N . LYS A 1 304 ? 13.952 5.224 4.202 1.00 86.44 304 LYS A N 1
ATOM 2391 C CA . LYS A 1 304 ? 14.222 6.623 3.847 1.00 86.44 304 LYS A CA 1
ATOM 2392 C C . LYS A 1 304 ? 15.593 7.072 4.332 1.00 86.44 304 LYS A C 1
ATOM 2394 O O . LYS A 1 304 ? 16.339 7.636 3.542 1.00 86.44 304 LYS A O 1
ATOM 2399 N N . GLN A 1 305 ? 15.923 6.801 5.596 1.00 84.56 305 GLN A N 1
ATOM 2400 C CA . GLN A 1 305 ? 17.188 7.232 6.199 1.00 84.56 305 GLN A CA 1
ATOM 2401 C C . GLN A 1 305 ? 18.409 6.604 5.520 1.00 84.56 305 GLN A C 1
ATOM 2403 O O . GLN A 1 305 ? 19.405 7.293 5.299 1.00 84.56 305 GLN A O 1
ATOM 2408 N N . GLU A 1 306 ? 18.324 5.318 5.174 1.00 83.81 306 GLU A N 1
ATOM 2409 C CA . GLU A 1 306 ? 19.390 4.599 4.479 1.00 83.81 306 GLU A CA 1
ATOM 2410 C C . GLU A 1 306 ? 19.637 5.215 3.099 1.00 83.81 306 GLU A C 1
ATOM 2412 O O . GLU A 1 306 ? 20.747 5.669 2.815 1.00 83.81 306 GLU A O 1
ATOM 2417 N N . VAL A 1 307 ? 18.580 5.345 2.290 1.00 87.00 307 VAL A N 1
ATOM 2418 C CA . VAL A 1 307 ? 18.661 5.882 0.924 1.00 87.00 307 VAL A CA 1
ATOM 2419 C C . VAL A 1 307 ? 19.108 7.346 0.918 1.00 87.00 307 VAL A C 1
ATOM 2421 O O . VAL A 1 307 ? 19.975 7.721 0.128 1.00 87.00 307 VAL A O 1
ATOM 2424 N N . THR A 1 308 ? 18.584 8.191 1.813 1.00 89.00 308 THR A N 1
ATOM 2425 C CA . THR A 1 308 ? 19.047 9.586 1.918 1.00 89.00 308 THR A CA 1
ATOM 2426 C C . THR A 1 308 ? 20.511 9.659 2.331 1.00 89.00 308 THR A C 1
ATOM 2428 O O . THR A 1 308 ? 21.264 10.446 1.761 1.00 89.00 308 THR A O 1
ATOM 2431 N N . GLY A 1 309 ? 20.942 8.792 3.253 1.00 86.81 309 GLY A N 1
ATOM 2432 C CA . GLY A 1 309 ? 22.341 8.694 3.658 1.00 86.81 309 GLY A CA 1
ATOM 2433 C C . GLY A 1 309 ? 23.265 8.277 2.510 1.00 86.81 309 GLY A C 1
ATOM 2434 O O . GLY A 1 309 ? 24.411 8.724 2.457 1.00 86.81 309 GLY A O 1
ATOM 2435 N N . GLU A 1 310 ? 22.798 7.456 1.564 1.00 84.81 310 GLU A N 1
ATOM 2436 C CA . GLU A 1 310 ? 23.545 7.146 0.339 1.00 84.81 310 GLU A CA 1
ATOM 2437 C C . GLU A 1 310 ? 23.666 8.351 -0.599 1.00 84.81 310 GLU A C 1
ATOM 2439 O O . GLU A 1 310 ? 24.762 8.644 -1.079 1.00 84.81 310 GLU A O 1
ATOM 2444 N N . ILE A 1 311 ? 22.571 9.079 -0.836 1.00 87.12 311 ILE A N 1
ATOM 2445 C CA . ILE A 1 311 ? 22.565 10.257 -1.720 1.00 87.12 311 ILE A CA 1
ATOM 2446 C C . ILE A 1 311 ? 23.470 11.363 -1.167 1.00 87.12 311 ILE A C 1
ATOM 2448 O O . ILE A 1 311 ? 24.241 11.971 -1.913 1.00 87.12 311 ILE A O 1
ATOM 2452 N N . GLU A 1 312 ? 23.422 11.593 0.146 1.00 88.06 312 GLU A N 1
ATOM 2453 C CA . GLU A 1 312 ? 24.243 12.594 0.829 1.00 88.06 312 GLU A CA 1
ATOM 2454 C C . GLU A 1 312 ? 25.738 12.296 0.704 1.00 88.06 312 GLU A C 1
ATOM 2456 O O . GLU A 1 312 ? 26.521 13.207 0.426 1.00 88.06 312 GLU A O 1
ATOM 2461 N N . LYS A 1 313 ? 26.144 11.022 0.817 1.00 85.88 313 LYS A N 1
ATOM 2462 C CA . LYS A 1 313 ? 27.538 10.598 0.580 1.00 85.88 313 LYS A CA 1
ATOM 2463 C C . LYS A 1 313 ? 28.007 10.908 -0.843 1.00 85.88 313 LYS A C 1
ATOM 2465 O O . LYS A 1 313 ? 29.191 11.166 -1.043 1.00 85.88 313 LYS A O 1
ATOM 2470 N N . CYS A 1 314 ? 27.094 10.896 -1.813 1.00 81.75 314 CYS A N 1
ATOM 2471 C CA . CYS A 1 314 ? 27.385 11.218 -3.209 1.00 81.75 314 CYS A CA 1
ATOM 2472 C C . CYS A 1 314 ? 27.444 12.736 -3.473 1.00 81.75 314 CYS A C 1
ATOM 2474 O O . CYS A 1 314 ? 27.828 13.148 -4.565 1.00 81.75 314 CYS A O 1
ATOM 2476 N N . GLY A 1 315 ? 27.048 13.578 -2.508 1.00 79.12 315 GLY A N 1
ATOM 2477 C CA . GLY A 1 315 ? 27.019 15.038 -2.652 1.00 79.12 315 GLY A CA 1
ATOM 2478 C C . GLY A 1 315 ? 25.973 15.555 -3.647 1.00 79.12 315 GLY A C 1
ATOM 2479 O O . GLY A 1 315 ? 26.058 16.704 -4.083 1.00 79.12 315 GLY A O 1
ATOM 2480 N N . ALA A 1 316 ? 24.999 14.725 -4.030 1.00 80.94 316 ALA A N 1
ATOM 2481 C CA . ALA A 1 316 ? 23.982 15.087 -5.008 1.00 80.94 316 ALA A CA 1
ATOM 2482 C C . ALA A 1 316 ? 22.816 15.837 -4.331 1.00 80.94 316 ALA A C 1
ATOM 2484 O O . ALA A 1 316 ? 22.261 15.332 -3.354 1.00 80.94 316 ALA A O 1
ATOM 2485 N N . PRO A 1 317 ? 22.398 17.019 -4.826 1.00 85.75 317 PRO A N 1
ATOM 2486 C CA . PRO A 1 317 ? 21.235 17.709 -4.284 1.00 85.75 317 PRO A CA 1
ATOM 2487 C C . PRO A 1 317 ? 19.960 16.927 -4.614 1.00 85.75 317 PRO A C 1
ATOM 2489 O O . PRO A 1 317 ? 19.731 16.549 -5.767 1.00 85.75 317 PRO A O 1
ATOM 2492 N N . TYR A 1 318 ? 19.113 16.727 -3.608 1.00 92.50 318 TYR A N 1
ATOM 2493 C CA . TYR A 1 318 ? 17.857 16.000 -3.742 1.00 92.50 318 TYR A CA 1
ATOM 2494 C C . TYR A 1 318 ? 16.727 16.697 -2.983 1.00 92.50 318 TYR A C 1
ATOM 2496 O O . TYR A 1 318 ? 16.960 17.462 -2.047 1.00 92.50 318 TYR A O 1
ATOM 2504 N N . GLN A 1 319 ? 15.494 16.435 -3.407 1.00 95.88 319 GLN A N 1
ATOM 2505 C CA . GLN A 1 319 ? 14.277 16.834 -2.702 1.00 95.88 319 GLN A CA 1
ATOM 2506 C C . GLN A 1 319 ? 13.506 15.589 -2.272 1.00 95.88 319 GLN A C 1
ATOM 2508 O O . GLN A 1 319 ? 13.618 14.537 -2.900 1.00 95.88 319 GLN A O 1
ATOM 2513 N N . THR A 1 320 ? 12.718 15.703 -1.205 1.00 95.50 320 THR A N 1
ATOM 2514 C CA . THR A 1 320 ? 11.870 14.609 -0.710 1.00 95.50 320 THR A CA 1
ATOM 2515 C C . THR A 1 320 ? 10.405 15.023 -0.742 1.00 95.50 320 THR A C 1
ATOM 2517 O O . THR A 1 320 ? 10.074 16.173 -0.456 1.00 95.50 320 THR A O 1
ATOM 2520 N N . MET A 1 321 ? 9.535 14.085 -1.101 1.00 96.75 321 MET A N 1
ATOM 2521 C CA . MET A 1 321 ? 8.087 14.222 -1.069 1.00 96.75 321 MET A CA 1
ATOM 2522 C C . MET A 1 321 ? 7.496 13.053 -0.288 1.00 96.75 321 MET A C 1
ATOM 2524 O O . MET A 1 321 ? 7.638 11.903 -0.699 1.00 96.75 321 MET A O 1
ATOM 2528 N N . GLU A 1 322 ? 6.827 13.361 0.817 1.00 95.38 322 GLU A N 1
ATOM 2529 C CA . GLU A 1 322 ? 6.063 12.389 1.595 1.00 95.38 322 GLU A CA 1
ATOM 2530 C C . GLU A 1 322 ? 4.650 12.267 1.029 1.00 95.38 322 GLU A C 1
ATOM 2532 O O . GLU A 1 322 ? 3.976 13.275 0.806 1.00 95.38 322 GLU A O 1
ATOM 2537 N N . ILE A 1 323 ? 4.202 11.034 0.815 1.00 95.38 323 ILE A N 1
ATOM 2538 C CA . ILE A 1 323 ? 2.861 10.702 0.350 1.00 95.38 323 ILE A CA 1
ATOM 2539 C C . ILE A 1 323 ? 2.127 9.998 1.485 1.00 95.38 323 ILE A C 1
ATOM 2541 O O . ILE A 1 323 ? 2.401 8.839 1.792 1.00 95.38 323 ILE A O 1
ATOM 2545 N N . GLY A 1 324 ? 1.191 10.718 2.101 1.00 92.00 324 GLY A N 1
ATOM 2546 C CA . GLY A 1 324 ? 0.310 10.173 3.134 1.00 92.00 324 GLY A CA 1
ATOM 2547 C C . GLY A 1 324 ? -0.842 9.338 2.559 1.00 92.00 324 GLY A C 1
ATOM 2548 O O . GLY A 1 324 ? -1.016 9.295 1.340 1.00 92.00 324 GLY A O 1
ATOM 2549 N N . PRO A 1 325 ? -1.658 8.697 3.407 1.00 93.44 325 PRO A N 1
ATOM 2550 C CA . PRO A 1 325 ? -2.891 8.029 2.984 1.00 93.44 325 PRO A CA 1
ATOM 2551 C C . PRO A 1 325 ? -3.897 9.017 2.367 1.00 93.44 325 PRO A C 1
ATOM 2553 O O . PRO A 1 325 ? -3.796 10.228 2.569 1.00 93.44 325 PRO A O 1
ATOM 2556 N N . PHE A 1 326 ? -4.858 8.501 1.599 1.00 95.12 326 PHE A N 1
ATOM 2557 C CA . PHE A 1 326 ? -6.027 9.279 1.176 1.00 95.12 326 PHE A CA 1
ATOM 2558 C C . PHE A 1 326 ? -6.941 9.535 2.376 1.00 95.12 326 PHE A C 1
ATOM 2560 O O . PHE A 1 326 ? -7.066 8.701 3.268 1.00 95.12 326 PHE A O 1
ATOM 2567 N N . SER A 1 327 ? -7.610 10.678 2.372 1.00 95.56 327 SER A N 1
ATOM 2568 C CA . SER A 1 327 ? -8.745 10.945 3.251 1.00 95.56 327 SER A CA 1
ATOM 2569 C C . SER A 1 327 ? -9.982 10.157 2.820 1.00 95.56 327 SER A C 1
ATOM 2571 O O . SER A 1 327 ? -10.130 9.791 1.653 1.00 95.56 327 SER A O 1
ATOM 2573 N N . ASP A 1 328 ? -10.928 9.984 3.739 1.00 94.94 328 ASP A N 1
ATOM 2574 C CA . ASP A 1 328 ? -12.213 9.325 3.481 1.00 94.94 328 ASP A CA 1
ATOM 2575 C C . ASP A 1 328 ? -12.941 9.924 2.271 1.00 94.94 328 ASP A C 1
ATOM 2577 O O . ASP A 1 328 ? -13.433 9.209 1.401 1.00 94.94 328 ASP A O 1
ATOM 2581 N N . ASN A 1 329 ? -12.936 11.254 2.149 1.00 95.75 329 ASN A N 1
ATOM 2582 C CA . ASN A 1 329 ? -13.547 11.950 1.016 1.00 95.75 329 ASN A CA 1
ATOM 2583 C C . ASN A 1 329 ? -12.844 11.641 -0.314 1.00 95.75 329 ASN A C 1
ATOM 2585 O O . ASN A 1 329 ? -13.508 11.526 -1.345 1.00 95.75 329 ASN A O 1
ATOM 2589 N N . GLU A 1 330 ? -11.517 11.507 -0.306 1.00 96.44 330 GLU A N 1
ATOM 2590 C CA . GLU A 1 330 ? -10.743 11.126 -1.491 1.00 96.44 330 GLU A CA 1
ATOM 2591 C C . GLU A 1 330 ? -10.992 9.662 -1.861 1.00 96.44 330 GLU A C 1
ATOM 2593 O O . GLU A 1 330 ? -11.182 9.370 -3.039 1.00 96.44 330 GLU A O 1
ATOM 2598 N N . ILE A 1 331 ? -11.086 8.751 -0.884 1.00 96.00 331 ILE A N 1
ATOM 2599 C CA . ILE A 1 331 ? -11.462 7.349 -1.124 1.00 96.00 331 ILE A CA 1
ATOM 2600 C C . ILE A 1 331 ? -12.864 7.268 -1.735 1.00 96.00 331 ILE A C 1
ATOM 2602 O O . ILE A 1 331 ? -13.045 6.662 -2.792 1.00 96.00 331 ILE A O 1
ATOM 2606 N N . GLN A 1 332 ? -13.857 7.934 -1.144 1.00 95.81 332 GLN A N 1
ATOM 2607 C CA . GLN A 1 332 ? -15.215 7.940 -1.688 1.00 95.81 332 GLN A CA 1
ATOM 2608 C C . GLN A 1 332 ? -15.281 8.586 -3.077 1.00 95.81 332 GLN A C 1
ATOM 2610 O O . GLN A 1 332 ? -15.995 8.103 -3.958 1.00 95.81 332 GLN A O 1
ATOM 2615 N N . GLY A 1 333 ? -14.539 9.674 -3.298 1.00 95.62 333 GLY A N 1
ATOM 2616 C CA . GLY A 1 333 ? -14.43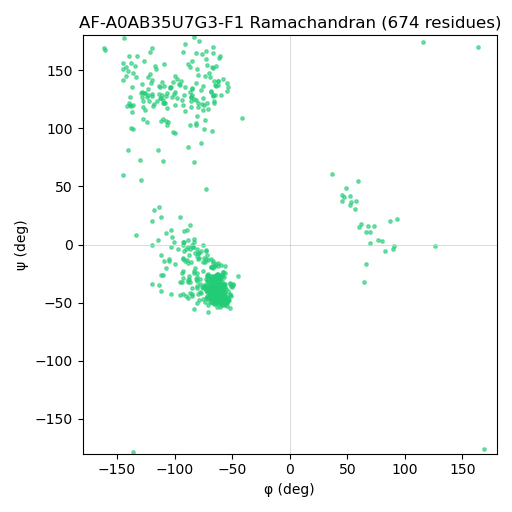9 10.330 -4.601 1.00 95.62 333 GLY A CA 1
ATOM 2617 C C . GLY A 1 333 ? -13.787 9.436 -5.659 1.00 95.62 333 GLY A C 1
ATOM 2618 O O . GLY A 1 333 ? -14.260 9.383 -6.796 1.00 95.62 333 GLY A O 1
ATOM 2619 N N . PHE A 1 334 ? -12.747 8.695 -5.275 1.00 94.31 334 PHE A N 1
ATOM 2620 C CA . PHE A 1 334 ? -12.090 7.689 -6.104 1.00 94.31 334 PHE A CA 1
ATOM 2621 C C . PHE A 1 334 ? -13.076 6.586 -6.514 1.00 94.31 334 PHE A C 1
ATOM 2623 O O . PHE A 1 334 ? -13.219 6.315 -7.704 1.00 94.31 334 PHE A O 1
ATOM 2630 N N . LEU A 1 335 ? -13.829 6.020 -5.564 1.00 94.38 335 LEU A N 1
ATOM 2631 C CA . LEU A 1 335 ? -14.811 4.959 -5.831 1.00 94.38 335 LEU A CA 1
ATOM 2632 C C . LEU A 1 335 ? -15.938 5.415 -6.767 1.00 94.38 335 LEU A C 1
ATOM 2634 O O . LEU A 1 335 ? -16.340 4.675 -7.665 1.00 94.38 335 LEU A O 1
ATOM 2638 N N . LYS A 1 336 ? -16.423 6.649 -6.595 1.00 94.25 336 LYS A N 1
ATOM 2639 C CA . LYS A 1 336 ? -17.417 7.255 -7.493 1.00 94.25 336 LYS A CA 1
ATOM 2640 C C . LYS A 1 336 ? -16.873 7.448 -8.905 1.00 94.25 336 LYS A C 1
ATOM 2642 O O . LYS A 1 336 ? -17.603 7.245 -9.865 1.00 94.25 336 LYS A O 1
ATOM 2647 N N . SER A 1 337 ? -15.613 7.860 -9.031 1.00 92.19 337 SER A N 1
ATOM 2648 C CA . SER A 1 337 ? -15.020 8.212 -10.325 1.00 92.19 337 SER A CA 1
ATOM 2649 C C . SER A 1 337 ? -14.586 6.984 -11.125 1.00 92.19 337 SER A C 1
ATOM 2651 O O . SER A 1 337 ? -14.830 6.930 -12.325 1.00 92.19 337 SER A O 1
ATOM 2653 N N . GLU A 1 338 ? -13.961 6.002 -10.472 1.00 91.44 338 GLU A N 1
ATOM 2654 C CA . GLU A 1 338 ? -13.406 4.819 -11.147 1.00 91.44 338 GLU A CA 1
ATOM 2655 C C . GLU A 1 338 ? -14.405 3.672 -11.300 1.00 91.44 338 GLU A C 1
ATOM 2657 O O . GLU A 1 338 ? -14.341 2.927 -12.276 1.00 91.44 338 GLU A O 1
ATOM 2662 N N . PHE A 1 339 ? -15.334 3.516 -10.352 1.00 91.38 339 PHE A N 1
ATOM 2663 C CA . PHE A 1 339 ? -16.243 2.366 -10.306 1.00 91.38 339 PHE A CA 1
ATOM 2664 C C . PHE A 1 339 ? -17.729 2.739 -10.410 1.00 91.38 339 PHE A C 1
ATOM 2666 O O . PHE A 1 339 ? -18.573 1.847 -10.379 1.00 91.38 339 PHE A O 1
ATOM 2673 N N . ASP A 1 340 ? -18.061 4.032 -10.517 1.00 91.94 340 ASP A N 1
ATOM 2674 C CA . ASP A 1 340 ? -19.439 4.558 -10.500 1.00 91.94 340 ASP A CA 1
ATOM 2675 C C . ASP A 1 340 ? -20.270 4.077 -9.290 1.00 91.94 340 ASP A C 1
ATOM 2677 O O . ASP A 1 340 ? -21.483 3.860 -9.349 1.00 91.94 340 ASP A O 1
ATOM 2681 N N . ILE A 1 341 ? -19.608 3.893 -8.143 1.00 90.81 341 ILE A N 1
ATOM 2682 C CA . ILE A 1 341 ? -20.271 3.480 -6.904 1.00 90.81 341 ILE A CA 1
ATOM 2683 C C . ILE A 1 341 ? -20.900 4.712 -6.250 1.00 90.81 341 ILE A C 1
ATOM 2685 O O . ILE A 1 341 ? -20.215 5.529 -5.642 1.00 90.81 341 ILE A O 1
ATOM 2689 N N . GLN A 1 342 ? -22.225 4.835 -6.351 1.00 89.56 342 GLN A N 1
ATOM 2690 C CA . GLN A 1 342 ? -22.987 5.941 -5.745 1.00 89.56 342 GLN A CA 1
ATOM 2691 C C . GLN A 1 342 ? -23.655 5.569 -4.415 1.00 89.56 342 GLN A C 1
ATOM 2693 O O . GLN A 1 342 ? -24.099 6.442 -3.671 1.00 89.56 342 GLN A O 1
ATOM 2698 N N . ASN A 1 343 ? -23.776 4.274 -4.119 1.00 87.19 343 ASN A N 1
ATOM 2699 C CA . ASN A 1 343 ? -24.468 3.815 -2.923 1.00 87.19 343 ASN A CA 1
ATOM 2700 C C . ASN A 1 343 ? -23.633 4.109 -1.668 1.00 87.19 343 ASN A C 1
ATOM 2702 O O . ASN A 1 343 ? -22.513 3.618 -1.536 1.00 87.19 343 ASN A O 1
ATOM 2706 N N . TYR A 1 344 ? -24.213 4.874 -0.744 1.00 86.56 344 TYR A N 1
ATOM 2707 C CA . TYR A 1 344 ? -23.551 5.328 0.476 1.00 86.56 344 TYR A CA 1
ATOM 2708 C C . TYR A 1 344 ? -23.000 4.185 1.339 1.00 86.56 344 TYR A C 1
ATOM 2710 O O . TYR A 1 344 ? -21.863 4.272 1.782 1.00 86.56 344 TYR A O 1
ATOM 2718 N N . HIS A 1 345 ? -23.737 3.082 1.500 1.00 83.88 345 HIS A N 1
ATOM 2719 C CA . HIS A 1 345 ? -23.286 1.960 2.330 1.00 83.88 345 HIS A CA 1
ATOM 2720 C C . HIS A 1 345 ? -22.044 1.268 1.766 1.00 83.88 345 HIS A C 1
ATOM 2722 O O . HIS A 1 345 ? -21.179 0.847 2.523 1.00 83.88 345 HIS A O 1
ATOM 2728 N N . TYR A 1 346 ? -21.920 1.175 0.438 1.00 86.44 346 TYR A N 1
ATOM 2729 C CA . TYR A 1 346 ? -20.685 0.670 -0.169 1.00 86.44 346 TYR A CA 1
ATOM 2730 C C . TYR A 1 346 ? -19.530 1.645 0.036 1.00 86.44 346 TYR A C 1
ATOM 2732 O O . TYR A 1 346 ? -18.412 1.222 0.303 1.00 86.44 346 TYR A O 1
ATOM 2740 N N . LEU A 1 347 ? -19.792 2.943 -0.112 1.00 91.12 347 LEU A N 1
ATOM 2741 C CA . LEU A 1 347 ? -18.774 3.975 0.046 1.00 91.12 347 LEU A CA 1
ATOM 2742 C C . LEU A 1 347 ? -18.220 3.999 1.470 1.00 91.12 347 LEU A C 1
ATOM 2744 O O . LEU A 1 347 ? -17.005 3.993 1.628 1.00 91.12 347 LEU A O 1
ATOM 2748 N N . GLU A 1 348 ? -19.090 3.985 2.478 1.00 88.38 348 GLU A N 1
ATOM 2749 C CA . GLU A 1 348 ? -18.717 3.932 3.894 1.00 88.38 348 GLU A CA 1
ATOM 2750 C C . GLU A 1 348 ? -17.931 2.651 4.200 1.00 88.38 348 GLU A C 1
ATOM 2752 O O . GLU A 1 348 ? -16.773 2.728 4.600 1.00 88.38 348 GLU A O 1
ATOM 2757 N N . GLN A 1 349 ? -18.483 1.481 3.858 1.00 87.19 349 GLN A N 1
ATOM 2758 C CA . GLN A 1 349 ? -17.836 0.197 4.133 1.00 87.19 349 GLN A CA 1
ATOM 2759 C C . GLN A 1 349 ? -16.452 0.078 3.478 1.00 87.19 349 GLN A C 1
ATOM 2761 O O . GLN A 1 349 ? -15.500 -0.376 4.106 1.00 87.19 349 GLN A O 1
ATOM 2766 N N . ILE A 1 350 ? -16.311 0.470 2.207 1.00 90.88 350 ILE A N 1
ATOM 2767 C CA . ILE A 1 350 ? -15.011 0.399 1.525 1.00 90.88 350 ILE A CA 1
ATOM 2768 C C . ILE A 1 350 ? -14.027 1.403 2.128 1.00 90.88 350 ILE A C 1
ATOM 2770 O O . ILE A 1 350 ? -12.836 1.106 2.200 1.00 90.88 350 ILE A O 1
ATOM 2774 N N . THR A 1 351 ? -14.503 2.571 2.560 1.00 92.31 351 THR A N 1
ATOM 2775 C CA . THR A 1 351 ? -13.658 3.570 3.225 1.00 92.31 351 THR A CA 1
ATOM 2776 C C . THR A 1 351 ? -13.089 3.010 4.527 1.00 92.31 351 THR A C 1
ATOM 2778 O O . THR A 1 351 ? -11.872 3.048 4.708 1.00 92.31 351 THR A O 1
ATOM 2781 N N . ASP A 1 352 ? -13.934 2.383 5.348 1.00 88.31 352 ASP A N 1
ATOM 2782 C CA . ASP A 1 352 ? -13.537 1.743 6.607 1.00 88.31 352 ASP A CA 1
ATOM 2783 C C . ASP A 1 352 ? -12.551 0.587 6.396 1.00 88.31 352 ASP A C 1
ATOM 2785 O O . ASP A 1 352 ? -11.615 0.406 7.169 1.00 88.31 352 ASP A O 1
ATOM 2789 N N . ILE A 1 353 ? -12.728 -0.204 5.333 1.00 89.00 353 ILE A N 1
ATOM 2790 C CA . ILE A 1 353 ? -11.800 -1.295 4.998 1.00 89.00 353 ILE A CA 1
ATOM 2791 C C . ILE A 1 353 ? -10.462 -0.743 4.499 1.00 89.00 353 ILE A C 1
ATOM 2793 O O . ILE A 1 353 ? -9.412 -1.329 4.766 1.00 89.00 353 ILE A O 1
ATOM 2797 N N . ALA A 1 354 ? -10.498 0.344 3.728 1.00 90.88 354 ALA A N 1
ATOM 2798 C CA . ALA A 1 354 ? -9.325 0.881 3.063 1.00 90.88 354 ALA A CA 1
ATOM 2799 C C . ALA A 1 354 ? -8.443 1.731 3.977 1.00 90.88 354 ALA A C 1
ATOM 2801 O O . ALA A 1 354 ? -7.257 1.805 3.690 1.00 90.88 354 ALA A O 1
ATOM 2802 N N . GLU A 1 355 ? -8.963 2.394 5.017 1.00 89.69 355 GLU A N 1
ATOM 2803 C CA . GLU A 1 355 ? -8.161 3.225 5.947 1.00 89.69 355 GLU A CA 1
ATOM 2804 C C . GLU A 1 355 ? -7.187 4.168 5.196 1.00 89.69 355 GLU A C 1
ATOM 2806 O O . GLU A 1 355 ? -6.000 4.289 5.514 1.00 89.69 355 GLU A O 1
ATOM 2811 N N . GLY A 1 356 ? -7.663 4.763 4.094 1.00 91.69 356 GLY A N 1
ATOM 2812 C CA . GLY A 1 356 ? -6.877 5.638 3.215 1.00 91.69 356 GLY A CA 1
ATOM 2813 C C . GLY A 1 356 ? -5.884 4.949 2.259 1.00 91.69 356 GLY A C 1
ATOM 2814 O O . GLY A 1 356 ? -5.165 5.621 1.512 1.00 91.69 356 GLY A O 1
ATOM 2815 N N . ASN A 1 357 ? -5.840 3.618 2.227 1.00 91.81 357 ASN A N 1
ATOM 2816 C CA . ASN A 1 357 ? -5.045 2.815 1.303 1.00 91.81 357 ASN A CA 1
ATOM 2817 C C . ASN A 1 357 ? -5.750 2.678 -0.059 1.00 91.81 357 ASN A C 1
ATOM 2819 O O . ASN A 1 357 ? -6.664 1.870 -0.246 1.00 91.81 357 ASN A O 1
ATOM 2823 N N . ALA A 1 358 ? -5.280 3.443 -1.048 1.00 92.19 358 ALA A N 1
ATOM 2824 C CA . ALA A 1 358 ? -5.853 3.467 -2.396 1.00 92.19 358 ALA A CA 1
ATOM 2825 C C . ALA A 1 358 ? -5.841 2.091 -3.090 1.00 92.19 358 ALA A C 1
ATOM 2827 O O . ALA A 1 358 ? -6.744 1.776 -3.866 1.00 92.19 358 ALA A O 1
ATOM 2828 N N . ARG A 1 359 ? -4.846 1.242 -2.796 1.00 90.19 359 ARG A N 1
ATOM 2829 C CA . ARG A 1 359 ? -4.762 -0.119 -3.347 1.00 90.19 359 ARG A CA 1
ATOM 2830 C C . ARG A 1 359 ? -5.907 -0.997 -2.840 1.00 90.19 359 ARG A C 1
ATOM 2832 O O . ARG A 1 359 ? -6.556 -1.667 -3.642 1.00 90.19 359 ARG A O 1
ATOM 2839 N N . ILE A 1 360 ? -6.171 -0.969 -1.535 1.00 90.44 360 ILE A N 1
ATOM 2840 C CA . ILE A 1 360 ? -7.268 -1.731 -0.921 1.00 90.44 360 ILE A CA 1
ATOM 2841 C C . ILE A 1 360 ? -8.620 -1.186 -1.383 1.00 90.44 360 ILE A C 1
ATOM 2843 O O . ILE A 1 360 ? -9.480 -1.969 -1.785 1.00 90.44 360 ILE A O 1
ATOM 2847 N N . ALA A 1 361 ? -8.778 0.140 -1.452 1.00 92.56 361 ALA A N 1
ATOM 2848 C CA . ALA A 1 361 ? -9.984 0.762 -1.996 1.00 92.56 361 ALA A CA 1
ATOM 2849 C C . ALA A 1 361 ? -10.263 0.333 -3.444 1.00 92.56 361 ALA A C 1
ATOM 2851 O O . ALA A 1 361 ? -11.403 0.013 -3.776 1.00 92.56 361 ALA A O 1
ATOM 2852 N N . TYR A 1 362 ? -9.235 0.260 -4.300 1.00 91.38 362 TYR A N 1
ATOM 2853 C CA . TYR A 1 362 ? -9.386 -0.258 -5.662 1.00 91.38 362 TYR A CA 1
ATOM 2854 C C . TYR A 1 362 ? -9.877 -1.709 -5.657 1.00 91.38 362 TYR A C 1
ATOM 2856 O O . TYR A 1 362 ? -10.820 -2.052 -6.370 1.00 91.38 362 TYR A O 1
ATOM 2864 N N . MET A 1 363 ? -9.247 -2.574 -4.856 1.00 87.75 363 MET A N 1
ATOM 2865 C CA . MET A 1 363 ? -9.616 -3.991 -4.785 1.00 87.75 363 MET A CA 1
ATOM 2866 C C . MET A 1 363 ? -11.059 -4.175 -4.306 1.00 87.75 363 MET A C 1
ATOM 2868 O O . MET A 1 363 ? -11.800 -4.967 -4.892 1.00 87.75 363 MET A O 1
ATOM 2872 N N . ALA A 1 364 ? -11.463 -3.423 -3.283 1.00 89.25 364 ALA A N 1
ATOM 2873 C CA . ALA A 1 364 ? -12.798 -3.491 -2.708 1.00 89.25 364 ALA A CA 1
ATOM 2874 C C . ALA A 1 364 ? -13.856 -2.895 -3.650 1.00 89.25 364 ALA A C 1
ATOM 2876 O O . ALA A 1 364 ? -14.915 -3.493 -3.835 1.00 89.25 364 ALA A O 1
ATOM 2877 N N . GLY A 1 365 ? -13.545 -1.786 -4.331 1.00 90.56 365 GLY A N 1
ATOM 2878 C CA . GLY A 1 365 ? -14.396 -1.202 -5.371 1.00 90.56 365 GLY A CA 1
ATOM 2879 C C . GLY A 1 365 ? -14.614 -2.147 -6.554 1.00 90.56 365 GLY A C 1
ATOM 2880 O O . GLY A 1 365 ? -15.751 -2.372 -6.968 1.00 90.56 365 GLY A O 1
ATOM 2881 N N . ARG A 1 366 ? -13.549 -2.793 -7.044 1.00 88.12 366 ARG A N 1
ATOM 2882 C CA . ARG A 1 366 ? -13.649 -3.812 -8.100 1.00 88.12 366 ARG A CA 1
ATOM 2883 C C . ARG A 1 366 ? -14.538 -4.977 -7.666 1.00 88.12 366 ARG A C 1
ATOM 2885 O O . ARG A 1 366 ? -15.437 -5.365 -8.409 1.00 88.12 366 ARG A O 1
ATOM 2892 N N . LEU A 1 367 ? -14.326 -5.502 -6.456 1.00 85.62 367 LEU A N 1
ATOM 2893 C CA . LEU A 1 367 ? -15.134 -6.593 -5.907 1.00 85.62 367 LEU A CA 1
ATOM 2894 C C . LEU A 1 367 ? -16.615 -6.195 -5.782 1.00 85.62 367 LEU A C 1
ATOM 2896 O O . LEU A 1 367 ? -17.494 -6.987 -6.128 1.00 85.62 367 LEU A O 1
ATOM 2900 N N . ALA A 1 368 ? -16.892 -4.961 -5.352 1.00 85.94 368 ALA A N 1
ATOM 2901 C CA . ALA A 1 368 ? -18.243 -4.416 -5.260 1.00 85.94 368 ALA A CA 1
ATOM 2902 C C . ALA A 1 368 ? -18.957 -4.410 -6.618 1.00 85.94 368 ALA A C 1
ATOM 2904 O O . ALA A 1 368 ? -20.105 -4.851 -6.713 1.00 85.94 368 ALA A O 1
ATOM 2905 N N . VAL A 1 369 ? -18.268 -3.967 -7.674 1.00 86.94 369 VAL A N 1
ATOM 2906 C CA . VAL A 1 369 ? -18.807 -3.942 -9.043 1.00 86.94 369 VAL A CA 1
ATOM 2907 C C . VAL A 1 369 ? -19.016 -5.353 -9.591 1.00 86.94 369 VAL A C 1
ATOM 2909 O O . VAL A 1 369 ? -20.060 -5.627 -10.181 1.00 86.94 369 VAL A O 1
ATOM 2912 N N . GLU A 1 370 ? -18.065 -6.264 -9.375 1.00 84.06 370 GLU A N 1
ATOM 2913 C CA . GLU A 1 370 ? -18.144 -7.647 -9.865 1.00 84.06 370 GLU A CA 1
ATOM 2914 C C . GLU A 1 370 ? -19.267 -8.451 -9.199 1.00 84.06 370 GLU A C 1
ATOM 2916 O O . GLU A 1 370 ? -19.940 -9.249 -9.856 1.00 84.06 370 GLU A O 1
ATOM 2921 N N . LYS A 1 371 ? -19.461 -8.276 -7.887 1.00 81.50 371 LYS A N 1
ATOM 2922 C CA . LYS A 1 371 ? -20.421 -9.063 -7.099 1.00 81.50 371 LYS A CA 1
ATOM 2923 C C . LYS A 1 371 ? -21.796 -8.414 -6.995 1.00 81.50 371 LYS A C 1
ATOM 2925 O O . LYS A 1 371 ? -22.756 -9.129 -6.714 1.00 81.50 371 LYS A O 1
ATOM 2930 N N . GLN A 1 372 ? -21.890 -7.094 -7.180 1.00 77.31 372 GLN A N 1
ATOM 2931 C CA . GLN A 1 372 ? -23.109 -6.292 -6.995 1.00 77.31 372 GLN A CA 1
ATOM 2932 C C . GLN A 1 372 ? -23.862 -6.620 -5.695 1.00 77.31 372 GLN A C 1
ATOM 2934 O O . GLN A 1 372 ? -25.092 -6.675 -5.653 1.00 77.31 372 GLN A O 1
ATOM 2939 N N . SER A 1 373 ? -23.116 -6.892 -4.628 1.00 72.12 373 SER A N 1
ATOM 2940 C CA . SER A 1 373 ? -23.652 -7.402 -3.375 1.00 72.12 373 SER A CA 1
ATOM 2941 C C . SER A 1 373 ? -22.958 -6.725 -2.206 1.00 72.12 373 SER A C 1
ATOM 2943 O O . SER A 1 373 ? -21.743 -6.837 -2.063 1.00 72.12 373 SER A O 1
ATOM 2945 N N . LEU A 1 374 ? -23.741 -6.057 -1.352 1.00 68.44 374 LEU A N 1
ATOM 2946 C CA . LEU A 1 374 ? -23.210 -5.360 -0.184 1.00 68.44 374 LEU A CA 1
ATOM 2947 C C . LEU A 1 374 ? -22.569 -6.380 0.762 1.00 68.44 374 LEU A C 1
ATOM 2949 O O . LEU A 1 374 ? -21.446 -6.175 1.195 1.00 68.44 374 LEU A O 1
ATOM 2953 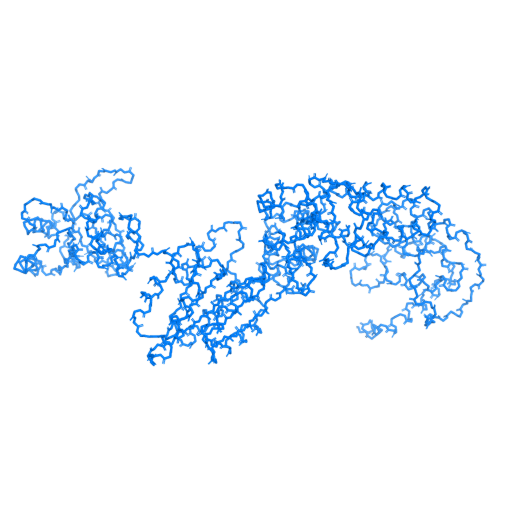N N . SER A 1 375 ? -23.191 -7.553 0.936 1.00 68.06 375 SER A N 1
ATOM 2954 C CA . SER A 1 375 ? -22.618 -8.660 1.713 1.00 68.06 375 SER A CA 1
ATOM 2955 C C . SER A 1 375 ? -21.262 -9.153 1.194 1.00 68.06 375 SER A C 1
ATOM 2957 O O . SER A 1 375 ? -20.482 -9.668 1.980 1.00 68.06 375 SER A O 1
ATOM 2959 N N . ALA A 1 376 ? -20.959 -8.992 -0.100 1.00 63.28 376 ALA A N 1
ATOM 2960 C CA . ALA A 1 376 ? -19.659 -9.379 -0.655 1.00 63.28 376 ALA A CA 1
ATOM 2961 C C . ALA A 1 376 ? -18.545 -8.349 -0.389 1.00 63.28 376 ALA A C 1
ATOM 2963 O O . ALA A 1 376 ? -17.381 -8.644 -0.630 1.00 63.28 376 ALA A O 1
ATOM 2964 N N . VAL A 1 377 ? -18.905 -7.147 0.067 1.00 65.94 377 VAL A N 1
ATOM 2965 C CA . VAL A 1 377 ? -17.982 -6.050 0.404 1.00 65.94 377 VAL A CA 1
ATOM 2966 C C . VAL A 1 377 ? -17.942 -5.818 1.918 1.00 65.94 377 VAL A C 1
ATOM 2968 O O . VAL A 1 377 ? -16.936 -5.358 2.440 1.00 65.94 377 VAL A O 1
ATOM 2971 N N . CYS A 1 378 ? -19.017 -6.174 2.624 1.00 63.31 378 CYS A N 1
ATOM 2972 C CA . CYS A 1 378 ? -19.140 -6.155 4.081 1.00 63.31 378 CYS A CA 1
ATOM 2973 C C . CYS A 1 378 ? -18.179 -7.111 4.790 1.00 63.31 378 CYS A C 1
ATOM 2975 O O . CYS A 1 378 ? -17.763 -6.830 5.911 1.00 63.31 378 CYS A O 1
ATOM 2977 N N . ASP A 1 379 ? -17.831 -8.234 4.161 1.00 68.62 379 ASP A N 1
ATOM 2978 C CA . ASP A 1 379 ? -16.805 -9.120 4.692 1.00 68.62 379 ASP A CA 1
ATOM 2979 C C . ASP A 1 379 ? -15.468 -8.886 3.987 1.00 68.62 379 ASP A C 1
ATOM 2981 O O . ASP A 1 379 ? -15.182 -9.441 2.922 1.00 68.62 379 ASP A O 1
ATOM 2985 N N . ALA A 1 380 ? -14.624 -8.059 4.605 1.00 73.12 380 ALA A N 1
ATOM 2986 C CA . ALA A 1 380 ? -13.267 -7.848 4.129 1.00 73.12 380 ALA A CA 1
ATOM 2987 C C . ALA A 1 380 ? -12.352 -9.052 4.391 1.00 73.12 380 ALA A C 1
ATOM 2989 O O . ALA A 1 380 ? -11.203 -9.018 3.945 1.00 73.12 380 ALA A O 1
ATOM 2990 N N . SER A 1 381 ? -12.812 -10.097 5.102 1.00 73.75 381 SER A N 1
ATOM 2991 C CA . SER A 1 381 ? -11.978 -11.251 5.447 1.00 73.75 381 SER A CA 1
ATOM 2992 C C . SER A 1 381 ? -11.382 -11.883 4.195 1.00 73.75 381 SER A C 1
ATOM 2994 O O . SER A 1 381 ? -10.165 -12.009 4.117 1.00 73.75 381 SER A O 1
ATOM 2996 N N . ASP A 1 382 ? -12.193 -12.163 3.175 1.00 77.94 382 ASP A N 1
ATOM 2997 C CA . ASP A 1 382 ? -11.730 -12.759 1.922 1.00 77.94 382 ASP A CA 1
ATOM 2998 C C . ASP A 1 382 ? -10.796 -11.825 1.142 1.00 77.94 382 ASP A C 1
ATOM 3000 O O . ASP A 1 382 ? -9.792 -12.274 0.589 1.00 77.94 382 ASP A O 1
ATOM 3004 N N . LEU A 1 383 ? -11.101 -10.525 1.096 1.00 83.25 383 LEU A N 1
ATOM 3005 C CA . LEU A 1 383 ? -10.314 -9.542 0.348 1.00 83.25 383 LEU A CA 1
ATOM 3006 C C . LEU A 1 383 ? -8.935 -9.317 0.978 1.00 83.25 383 LEU A C 1
ATOM 3008 O O . LEU A 1 383 ? -7.914 -9.379 0.287 1.00 83.25 383 LEU A O 1
ATOM 3012 N N . LEU A 1 384 ? -8.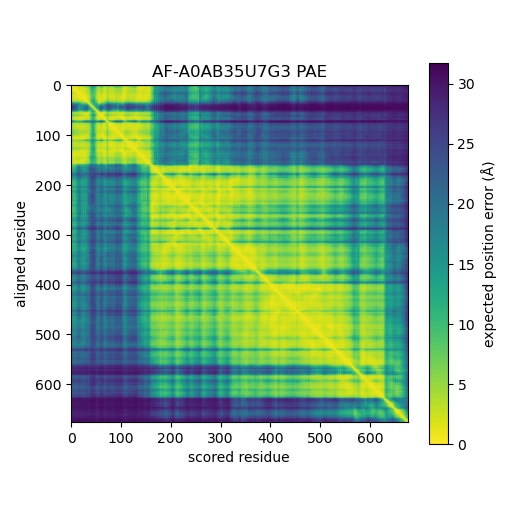901 -9.077 2.289 1.00 84.75 384 LEU A N 1
ATOM 3013 C CA . LEU A 1 384 ? -7.666 -8.859 3.035 1.00 84.75 384 LEU A CA 1
ATOM 3014 C C . LEU A 1 384 ? -6.865 -10.159 3.154 1.00 84.75 384 LEU A C 1
ATOM 3016 O O . LEU A 1 384 ? -5.643 -10.119 3.031 1.00 84.75 384 LEU A O 1
ATOM 3020 N N . ASP A 1 385 ? -7.519 -11.317 3.310 1.00 83.81 385 ASP A N 1
ATOM 3021 C CA . ASP A 1 385 ? -6.840 -12.616 3.302 1.00 83.81 385 ASP A CA 1
ATOM 3022 C C . ASP A 1 385 ? -6.213 -12.906 1.939 1.00 83.81 385 ASP A C 1
ATOM 3024 O O . ASP A 1 385 ? -5.053 -13.296 1.877 1.00 83.81 385 ASP A O 1
ATOM 3028 N N . GLN A 1 386 ? -6.904 -12.649 0.826 1.00 81.06 386 GLN A N 1
ATOM 3029 C CA . GLN A 1 386 ? -6.306 -12.814 -0.505 1.00 81.06 386 GLN A CA 1
ATOM 3030 C C . GLN A 1 386 ? -5.056 -11.949 -0.699 1.00 81.06 386 GLN A C 1
ATOM 3032 O O . GLN A 1 386 ? -4.107 -12.392 -1.346 1.00 81.06 386 GLN A O 1
ATOM 3037 N N . TYR A 1 387 ? -5.045 -10.740 -0.135 1.00 83.06 387 TYR A N 1
ATOM 3038 C CA . TYR A 1 387 ? -3.932 -9.809 -0.281 1.00 83.06 387 TYR A CA 1
ATOM 3039 C C . TYR A 1 387 ? -2.762 -10.110 0.671 1.00 83.06 387 TYR A C 1
ATOM 3041 O O . TYR A 1 387 ? -1.617 -10.218 0.232 1.00 83.06 387 TYR A O 1
ATOM 3049 N N . TYR A 1 388 ? -3.028 -10.278 1.969 1.00 88.12 388 TYR A N 1
ATOM 3050 C CA . TYR A 1 388 ? -1.983 -10.384 2.990 1.00 88.12 388 TYR A CA 1
ATOM 3051 C C . TYR A 1 388 ? -1.566 -11.824 3.305 1.00 88.12 388 TYR A C 1
ATOM 3053 O O . TYR A 1 388 ? -0.434 -12.038 3.741 1.00 88.12 388 TYR A O 1
ATOM 3061 N N . ARG A 1 389 ? -2.412 -12.839 3.072 1.00 86.44 389 ARG A N 1
ATOM 3062 C CA . ARG A 1 389 ? -2.173 -14.202 3.581 1.00 86.44 389 ARG A CA 1
ATOM 3063 C C . ARG A 1 389 ? -0.848 -14.798 3.165 1.00 86.44 389 ARG A C 1
ATOM 3065 O O . ARG A 1 389 ? -0.194 -15.396 4.009 1.00 86.44 389 ARG A O 1
ATOM 3072 N N . GLN A 1 390 ? -0.460 -14.688 1.896 1.00 83.69 390 GLN A N 1
ATOM 3073 C CA . GLN A 1 390 ? 0.789 -15.298 1.438 1.00 83.69 390 GLN A CA 1
ATOM 3074 C C . GLN A 1 390 ? 1.979 -14.729 2.214 1.00 83.69 390 GLN A C 1
ATOM 3076 O O . GLN A 1 390 ? 2.809 -15.489 2.710 1.00 83.69 390 GLN A O 1
ATOM 3081 N N . PHE A 1 391 ? 2.020 -13.406 2.362 1.00 83.06 391 PHE A N 1
ATOM 3082 C CA . PHE A 1 391 ? 3.051 -12.731 3.133 1.00 83.06 391 PHE A CA 1
ATOM 3083 C C . PHE A 1 391 ? 2.973 -13.113 4.616 1.00 83.06 391 PHE A C 1
ATOM 3085 O O . PHE A 1 391 ? 3.973 -13.516 5.208 1.00 83.06 391 PHE A O 1
ATOM 3092 N N . THR A 1 392 ? 1.780 -13.070 5.212 1.00 87.75 392 THR A N 1
ATOM 3093 C CA . THR A 1 392 ? 1.582 -13.395 6.627 1.00 87.75 392 THR A CA 1
ATOM 3094 C C . THR A 1 392 ? 1.938 -14.840 6.941 1.00 87.75 392 THR A C 1
ATOM 3096 O O . THR A 1 392 ? 2.697 -15.063 7.874 1.00 87.75 392 THR A O 1
ATOM 3099 N N . ASP A 1 393 ? 1.454 -15.823 6.179 1.00 85.38 393 ASP A N 1
ATOM 3100 C CA . ASP A 1 393 ? 1.734 -17.247 6.405 1.00 85.38 393 ASP A CA 1
ATOM 3101 C C . ASP A 1 393 ? 3.238 -17.555 6.263 1.00 85.38 393 ASP A C 1
ATOM 3103 O O . ASP A 1 393 ? 3.760 -18.378 7.017 1.00 85.38 393 ASP A O 1
ATOM 3107 N N . GLN A 1 394 ? 3.945 -16.891 5.338 1.00 83.00 394 GLN A N 1
ATOM 3108 C CA . GLN A 1 394 ? 5.379 -17.108 5.106 1.00 83.00 394 GLN A CA 1
ATOM 3109 C C . GLN A 1 394 ? 6.267 -16.402 6.140 1.00 83.00 394 GLN A C 1
ATOM 3111 O O . GLN A 1 394 ? 7.179 -17.022 6.690 1.00 83.00 394 GLN A O 1
ATOM 3116 N N . MET A 1 395 ? 6.004 -15.124 6.420 1.00 82.31 395 MET A N 1
ATOM 3117 C CA . MET A 1 395 ? 6.911 -14.277 7.203 1.00 82.31 395 MET A CA 1
ATOM 3118 C C . MET A 1 395 ? 6.578 -14.270 8.698 1.00 82.31 395 MET A C 1
ATOM 3120 O O . MET A 1 395 ? 7.478 -14.375 9.531 1.00 82.31 395 MET A O 1
ATOM 3124 N N . LEU A 1 396 ? 5.290 -14.180 9.049 1.00 82.50 396 LEU A N 1
ATOM 3125 C CA . LEU A 1 396 ? 4.826 -13.981 10.431 1.00 82.50 396 LEU A CA 1
ATOM 3126 C C . LEU A 1 396 ? 4.280 -15.267 11.060 1.00 82.50 396 LEU A C 1
ATOM 3128 O O . LEU A 1 396 ? 4.585 -15.594 12.203 1.00 82.50 396 LEU A O 1
ATOM 3132 N N . GLY A 1 397 ? 3.493 -16.026 10.301 1.00 74.44 397 GLY A N 1
ATOM 3133 C CA . GLY A 1 397 ? 2.756 -17.208 10.742 1.00 74.44 397 GLY A CA 1
ATOM 3134 C C . GLY A 1 397 ? 3.623 -18.439 11.009 1.00 74.44 397 GLY A C 1
ATOM 3135 O O . GLY A 1 397 ? 3.102 -19.448 11.484 1.00 74.44 397 GLY A O 1
ATOM 3136 N N . SER A 1 398 ? 4.927 -18.361 10.728 1.00 77.94 398 SER A N 1
ATOM 3137 C CA . SER A 1 398 ? 5.906 -19.415 11.009 1.00 77.94 398 SER A CA 1
ATOM 3138 C C . SER A 1 398 ? 6.288 -19.511 12.494 1.00 77.94 398 SER A C 1
ATOM 3140 O O . SER A 1 398 ? 6.697 -20.581 12.940 1.00 77.94 398 SER A O 1
ATOM 3142 N N . SER A 1 399 ? 6.106 -18.437 13.274 1.00 90.06 399 SER A N 1
ATOM 3143 C CA . SER A 1 399 ? 6.300 -18.415 14.731 1.00 90.06 399 SER A CA 1
ATOM 3144 C C . SER A 1 399 ? 5.029 -17.934 15.423 1.00 90.06 399 SER A C 1
ATOM 3146 O O . SER A 1 399 ? 4.496 -16.865 15.118 1.00 90.06 399 SER A O 1
ATOM 3148 N N . LYS A 1 400 ? 4.546 -18.726 16.387 1.00 94.12 400 LYS A N 1
ATOM 3149 C CA . LYS A 1 400 ? 3.368 -18.375 17.191 1.00 94.12 400 LYS A CA 1
ATOM 3150 C C . LYS A 1 400 ? 3.626 -17.096 17.993 1.00 94.12 400 LYS A C 1
ATOM 3152 O O . LYS A 1 400 ? 2.743 -16.254 18.102 1.00 94.12 400 LYS A O 1
ATOM 3157 N N . GLU A 1 401 ? 4.839 -16.959 18.508 1.00 96.00 401 GLU A N 1
ATOM 3158 C CA . GLU A 1 401 ? 5.334 -15.862 19.333 1.00 96.00 401 GLU A CA 1
ATOM 3159 C C . GLU A 1 401 ? 5.392 -14.554 18.539 1.00 96.00 401 GLU A C 1
ATOM 3161 O O . GLU A 1 401 ? 4.847 -13.543 18.974 1.00 96.00 401 GLU A O 1
ATOM 3166 N N . LEU A 1 402 ? 5.988 -14.583 17.342 1.00 95.94 402 LEU A N 1
ATOM 3167 C CA . LEU A 1 402 ? 6.083 -13.413 16.466 1.00 95.94 402 LEU A CA 1
ATOM 3168 C C . LEU A 1 402 ? 4.700 -12.945 16.003 1.00 95.94 402 LEU A C 1
ATOM 3170 O O . LEU A 1 402 ? 4.392 -11.754 16.037 1.00 95.94 402 LEU A O 1
ATOM 3174 N N . CYS A 1 403 ? 3.850 -13.894 15.607 1.00 95.31 403 CYS A N 1
ATOM 3175 C CA . CYS A 1 403 ? 2.482 -13.617 15.190 1.00 95.31 403 CYS A CA 1
ATOM 3176 C C . CYS A 1 403 ? 1.650 -13.030 16.344 1.00 95.31 403 CYS A C 1
ATOM 3178 O O . CYS A 1 403 ? 0.906 -12.070 16.149 1.00 95.31 403 CYS A O 1
ATOM 3180 N N . PHE A 1 404 ? 1.827 -13.544 17.566 1.00 97.06 404 PHE A N 1
ATOM 3181 C CA . PHE A 1 404 ? 1.218 -12.970 18.765 1.00 97.06 404 PHE A CA 1
ATOM 3182 C C . PHE A 1 404 ? 1.689 -11.534 19.017 1.00 97.06 404 PHE A C 1
ATOM 3184 O O . PHE A 1 404 ? 0.853 -10.652 19.200 1.00 97.06 404 PHE A O 1
ATOM 3191 N N . SER A 1 405 ? 3.001 -11.276 18.962 1.00 97.31 405 SER A N 1
ATOM 3192 C CA . SER A 1 405 ? 3.561 -9.927 19.118 1.00 97.31 405 SER A CA 1
ATOM 3193 C C . SER A 1 405 ? 2.987 -8.938 18.100 1.00 97.31 405 SER A C 1
ATOM 3195 O O . SER A 1 405 ? 2.638 -7.818 18.470 1.00 97.31 405 SER A O 1
ATOM 3197 N N . ALA A 1 406 ? 2.817 -9.361 16.842 1.00 96.75 406 ALA A N 1
ATOM 3198 C CA . ALA A 1 406 ? 2.192 -8.549 15.799 1.00 96.75 406 ALA A CA 1
ATOM 3199 C C . ALA A 1 406 ? 0.724 -8.219 16.118 1.00 96.75 406 ALA A C 1
ATOM 3201 O O . ALA A 1 406 ? 0.303 -7.074 15.951 1.00 96.75 406 ALA A O 1
ATOM 3202 N N . GLY A 1 407 ? -0.040 -9.194 16.624 1.00 96.88 407 GLY A N 1
ATOM 3203 C CA . GLY A 1 407 ? -1.426 -8.992 17.058 1.00 96.88 407 GLY A CA 1
ATOM 3204 C C . GLY A 1 407 ? -1.555 -8.065 18.269 1.00 96.88 407 GLY A C 1
ATOM 3205 O O . GLY A 1 407 ? -2.444 -7.219 18.302 1.00 96.88 407 GLY A O 1
ATOM 3206 N N . VAL A 1 408 ? -0.644 -8.166 19.242 1.00 97.62 408 VAL A N 1
ATOM 3207 C CA . VAL A 1 408 ? -0.594 -7.233 20.380 1.00 97.62 408 VAL A CA 1
ATOM 3208 C C . VAL A 1 408 ? -0.277 -5.817 19.894 1.00 97.62 408 VAL A C 1
ATOM 3210 O O . VAL A 1 408 ? -0.986 -4.888 20.277 1.00 97.62 408 VAL A O 1
ATOM 3213 N N . LEU A 1 409 ? 0.710 -5.643 19.003 1.00 97.62 409 LEU A N 1
ATOM 3214 C CA . LEU A 1 409 ? 1.034 -4.340 18.404 1.00 97.62 409 LEU A CA 1
ATOM 3215 C C . LEU A 1 409 ? -0.139 -3.765 17.589 1.00 97.62 409 LEU A C 1
ATOM 3217 O O . LEU A 1 409 ? -0.378 -2.558 17.630 1.00 97.62 409 LEU A O 1
ATOM 3221 N N . ALA A 1 410 ? -0.912 -4.611 16.902 1.00 97.00 410 ALA A N 1
ATOM 3222 C CA . ALA A 1 410 ? -2.124 -4.185 16.201 1.00 97.00 410 ALA A CA 1
ATOM 3223 C C . ALA A 1 410 ? -3.180 -3.609 17.161 1.00 97.00 410 ALA A C 1
ATOM 3225 O O . ALA A 1 410 ? -3.833 -2.623 16.823 1.00 97.00 410 ALA A O 1
ATOM 3226 N N . ILE A 1 411 ? -3.314 -4.177 18.368 1.00 97.38 411 ILE A N 1
ATOM 3227 C CA . ILE A 1 411 ? -4.221 -3.661 19.404 1.00 97.38 411 ILE A CA 1
ATOM 3228 C C . ILE A 1 411 ? -3.694 -2.340 19.967 1.00 97.38 411 ILE A C 1
ATOM 3230 O O . ILE A 1 411 ? -4.396 -1.334 19.916 1.00 97.38 411 ILE A O 1
ATOM 3234 N N . VAL A 1 412 ? -2.472 -2.329 20.512 1.00 95.81 412 VAL A N 1
ATOM 3235 C CA . VAL A 1 412 ? -1.964 -1.166 21.267 1.00 95.81 412 VAL A CA 1
ATOM 3236 C C . VAL A 1 412 ? -1.482 -0.018 20.384 1.00 95.81 412 VAL A C 1
ATOM 3238 O O . VAL A 1 412 ? -1.275 1.085 20.881 1.00 95.81 412 VAL A O 1
ATOM 3241 N N . LYS A 1 413 ? -1.334 -0.261 19.076 1.00 93.62 413 LYS A N 1
ATOM 3242 C CA . LYS A 1 413 ? -0.911 0.666 18.008 1.00 93.62 413 LYS A CA 1
ATOM 3243 C C . LYS A 1 413 ? 0.516 1.208 18.118 1.00 93.62 413 LYS A C 1
ATOM 3245 O O . LYS A 1 413 ? 1.152 1.443 17.090 1.00 93.62 413 LYS A O 1
ATOM 3250 N N . ALA A 1 414 ? 1.016 1.398 19.334 1.00 94.81 414 ALA A N 1
ATOM 3251 C CA . ALA A 1 414 ? 2.342 1.903 19.637 1.00 94.81 414 ALA A CA 1
ATOM 3252 C C . ALA A 1 414 ? 2.903 1.237 20.900 1.00 94.81 414 ALA A C 1
ATOM 3254 O O . ALA A 1 414 ? 2.180 1.034 21.875 1.00 94.81 414 ALA A O 1
ATOM 3255 N N . VAL A 1 415 ? 4.201 0.944 20.893 1.00 96.62 415 VAL A N 1
ATOM 3256 C CA . VAL A 1 415 ? 4.944 0.439 22.051 1.00 96.62 415 VAL A CA 1
ATOM 3257 C C . VAL A 1 415 ? 6.163 1.319 22.275 1.00 96.62 415 VAL A C 1
ATOM 3259 O O . VAL A 1 415 ? 6.986 1.470 21.373 1.00 96.62 415 VAL A O 1
ATOM 3262 N N . ASP A 1 416 ? 6.273 1.880 23.476 1.00 94.88 416 ASP A N 1
ATOM 3263 C CA . ASP A 1 416 ? 7.499 2.511 23.960 1.00 94.88 416 ASP A CA 1
ATOM 3264 C C . ASP A 1 416 ? 8.453 1.412 24.443 1.00 94.88 416 ASP A C 1
ATOM 3266 O O . ASP A 1 416 ? 8.092 0.603 25.301 1.00 94.88 416 ASP A O 1
ATOM 3270 N N . LEU A 1 417 ? 9.652 1.342 23.862 1.00 92.88 417 LEU A N 1
ATOM 3271 C CA . LEU A 1 417 ? 10.631 0.305 24.195 1.00 92.88 417 LEU A CA 1
ATOM 3272 C C . LEU A 1 417 ? 11.165 0.434 25.629 1.00 92.88 417 LEU A C 1
ATOM 3274 O O . LEU A 1 417 ? 11.648 -0.557 26.179 1.00 92.88 417 LEU A O 1
ATOM 3278 N N . ASP A 1 418 ? 11.040 1.616 26.240 1.00 92.19 418 ASP A N 1
ATOM 3279 C CA . ASP A 1 418 ? 11.482 1.879 27.610 1.00 92.19 418 ASP A CA 1
ATOM 3280 C C . ASP A 1 418 ? 10.380 1.622 28.661 1.00 92.19 418 ASP A C 1
ATOM 3282 O O . ASP A 1 418 ? 10.683 1.520 29.854 1.00 92.19 418 ASP A O 1
ATOM 3286 N N . ASP A 1 419 ? 9.110 1.483 28.252 1.00 93.44 419 ASP A N 1
ATOM 3287 C CA . ASP A 1 419 ? 7.969 1.277 29.155 1.00 93.44 419 ASP A CA 1
ATOM 3288 C C . ASP A 1 419 ? 6.977 0.220 28.638 1.00 93.44 419 ASP A C 1
ATOM 3290 O O . ASP A 1 419 ? 6.082 0.483 27.833 1.00 93.44 419 ASP A O 1
ATOM 3294 N N . LEU A 1 420 ? 7.088 -0.991 29.195 1.00 94.19 420 LEU A N 1
ATOM 3295 C CA . LEU A 1 420 ? 6.184 -2.114 28.923 1.00 94.19 420 LEU A CA 1
ATOM 3296 C C . LEU A 1 420 ? 5.172 -2.371 30.051 1.00 94.19 420 LEU A C 1
ATOM 3298 O O . LEU A 1 420 ? 4.510 -3.410 30.048 1.00 94.19 420 LEU A O 1
ATOM 3302 N N . THR A 1 421 ? 5.020 -1.457 31.015 1.00 92.88 421 THR A N 1
ATOM 3303 C CA . THR A 1 421 ? 4.208 -1.687 32.229 1.00 92.88 421 THR A CA 1
ATOM 3304 C C . THR A 1 421 ? 2.752 -2.051 31.925 1.00 92.88 421 THR A C 1
ATOM 3306 O O . THR A 1 421 ? 2.150 -2.890 32.596 1.00 92.88 421 THR A O 1
ATOM 3309 N N . LYS A 1 422 ? 2.169 -1.475 30.864 1.00 92.31 422 LYS A N 1
ATOM 3310 C CA . LYS A 1 422 ? 0.797 -1.787 30.421 1.00 92.31 422 LYS A CA 1
ATOM 3311 C C . LYS A 1 422 ? 0.634 -3.205 29.860 1.00 92.31 422 LYS A C 1
ATOM 3313 O O . LYS A 1 422 ? -0.497 -3.684 29.784 1.00 92.31 422 LYS A O 1
ATOM 3318 N N . LEU A 1 423 ? 1.728 -3.854 29.463 1.00 95.94 423 LEU A N 1
ATOM 3319 C CA . LEU A 1 423 ? 1.746 -5.164 28.810 1.00 95.94 423 LEU A CA 1
ATOM 3320 C C . LEU A 1 423 ? 2.158 -6.307 29.747 1.00 95.94 423 LEU A C 1
ATOM 3322 O O . LEU A 1 423 ? 2.116 -7.457 29.328 1.00 95.94 423 LEU A O 1
ATOM 3326 N N . GLU A 1 424 ? 2.504 -6.037 31.009 1.00 95.31 424 GLU A N 1
ATOM 3327 C CA . GLU A 1 424 ? 2.942 -7.077 31.957 1.00 95.31 424 GLU A CA 1
ATOM 3328 C C . GLU A 1 424 ? 1.936 -8.237 32.068 1.00 95.31 424 GLU A C 1
ATOM 3330 O O . GLU A 1 424 ? 2.308 -9.393 31.883 1.00 95.31 424 GLU A O 1
ATOM 3335 N N . GLU A 1 425 ? 0.644 -7.929 32.237 1.00 96.25 425 GLU A N 1
ATOM 3336 C CA . GLU A 1 425 ? -0.420 -8.948 32.304 1.00 96.25 425 GLU A CA 1
ATOM 3337 C C . GLU A 1 425 ? -0.643 -9.673 30.961 1.00 96.25 425 GLU A C 1
ATOM 3339 O O . GLU A 1 425 ? -1.199 -10.768 30.936 1.00 96.25 425 GLU A O 1
ATOM 3344 N N . VAL A 1 426 ? -0.200 -9.100 29.834 1.00 97.12 426 VAL A N 1
ATOM 3345 C CA . VAL A 1 426 ? -0.212 -9.791 28.532 1.00 97.12 426 VAL A CA 1
ATOM 3346 C C . VAL A 1 426 ? 0.860 -10.883 28.505 1.00 97.12 426 VAL A C 1
ATOM 3348 O O . VAL A 1 426 ? 0.624 -11.955 27.950 1.00 97.12 426 VAL A O 1
ATOM 3351 N N . PHE A 1 427 ? 2.016 -10.655 29.133 1.00 96.94 427 PHE A N 1
ATOM 3352 C CA . PHE A 1 427 ? 3.091 -11.649 29.215 1.00 96.94 427 PHE A CA 1
ATOM 3353 C C . PHE A 1 427 ? 2.735 -12.822 30.139 1.00 96.94 427 PHE A C 1
ATOM 3355 O O . PHE A 1 427 ? 3.160 -13.952 29.889 1.00 96.94 427 PHE A O 1
ATOM 3362 N N . ASP A 1 428 ? 1.868 -12.601 31.131 1.00 96.06 428 ASP A N 1
ATOM 3363 C CA . ASP A 1 428 ? 1.348 -13.656 32.015 1.00 96.06 428 ASP A CA 1
ATOM 3364 C C . ASP A 1 428 ? 0.528 -14.731 31.272 1.00 96.06 428 ASP A C 1
ATOM 3366 O O . ASP A 1 428 ? 0.334 -15.834 31.788 1.00 96.06 428 ASP A O 1
ATOM 3370 N N . LEU A 1 429 ? 0.101 -14.464 30.029 1.00 95.50 429 LEU A N 1
ATOM 3371 C CA . LEU A 1 429 ? -0.522 -15.461 29.147 1.00 95.50 429 LEU A CA 1
ATOM 3372 C C . LEU A 1 429 ? 0.456 -16.570 28.713 1.00 95.50 429 LEU A C 1
ATOM 3374 O O . LEU A 1 429 ? 0.030 -17.593 28.175 1.00 95.50 429 LEU A O 1
ATOM 3378 N N . GLY A 1 430 ? 1.765 -16.380 28.916 1.00 94.38 430 GLY A N 1
ATOM 3379 C CA . GLY A 1 430 ? 2.795 -17.392 28.672 1.00 94.38 430 GLY A CA 1
ATOM 3380 C C . GLY A 1 430 ? 3.098 -17.662 27.195 1.00 94.38 430 GLY A C 1
ATOM 3381 O O . GLY A 1 430 ? 3.701 -18.686 26.880 1.00 94.38 430 GLY A O 1
ATOM 3382 N N . ILE A 1 431 ? 2.669 -16.777 26.287 1.00 95.94 431 ILE A N 1
ATOM 3383 C CA . ILE A 1 431 ? 2.973 -16.882 24.849 1.00 95.94 431 ILE A CA 1
ATOM 3384 C C . ILE A 1 431 ? 4.337 -16.265 24.535 1.00 95.94 431 ILE A C 1
ATOM 3386 O O . ILE A 1 431 ? 5.123 -16.857 23.804 1.00 95.94 431 ILE A O 1
ATOM 3390 N N . VAL A 1 432 ? 4.616 -15.088 25.098 1.00 96.69 432 VAL A N 1
ATOM 3391 C CA . VAL A 1 432 ? 5.897 -14.376 24.995 1.00 96.69 432 VAL A CA 1
ATOM 3392 C C . VAL A 1 432 ? 6.209 -13.714 26.331 1.00 96.69 432 VAL A C 1
ATOM 3394 O O . VAL A 1 432 ? 5.295 -13.252 27.012 1.00 96.69 432 VAL A O 1
ATOM 3397 N N . ASP A 1 433 ? 7.488 -13.656 26.693 1.00 97.00 433 ASP A N 1
ATOM 3398 C CA . ASP A 1 433 ? 7.961 -12.792 27.776 1.00 97.00 433 ASP A CA 1
ATOM 3399 C C . ASP A 1 433 ? 8.371 -11.411 27.234 1.00 97.00 433 ASP A C 1
ATOM 3401 O O . ASP A 1 433 ? 8.410 -11.187 26.021 1.00 97.00 433 ASP A O 1
ATOM 3405 N N . SER A 1 434 ? 8.671 -10.468 28.131 1.00 95.94 434 SER A N 1
ATOM 3406 C CA . SER A 1 434 ? 9.010 -9.091 27.752 1.00 95.94 434 SER A CA 1
ATOM 3407 C C . SER A 1 434 ? 10.254 -8.998 26.866 1.00 95.94 434 SER A C 1
ATOM 3409 O O . SER A 1 434 ? 10.293 -8.184 25.944 1.00 95.94 434 SER A O 1
ATOM 3411 N N . LYS A 1 435 ? 11.259 -9.849 27.101 1.00 96.31 435 LYS A N 1
ATOM 3412 C CA . LYS A 1 435 ? 12.493 -9.858 26.315 1.00 96.31 435 LYS A CA 1
ATOM 3413 C C . LYS A 1 435 ? 12.219 -10.363 24.899 1.00 96.31 435 LYS A C 1
ATOM 3415 O O . LYS A 1 435 ? 12.596 -9.702 23.935 1.00 96.31 435 LYS A O 1
ATOM 3420 N N . GLN A 1 436 ? 11.532 -11.496 24.776 1.00 97.06 436 GLN A N 1
ATOM 3421 C CA . GLN A 1 436 ? 11.160 -12.062 23.485 1.00 97.06 436 GLN A CA 1
ATOM 3422 C C . GLN A 1 436 ? 10.217 -11.131 22.719 1.00 97.06 436 GLN A C 1
ATOM 3424 O O . GLN A 1 436 ? 10.299 -11.051 21.497 1.00 97.06 436 GLN A O 1
ATOM 3429 N N . PHE A 1 437 ? 9.335 -10.411 23.418 1.00 97.56 437 PHE A N 1
ATOM 3430 C CA . PHE A 1 437 ? 8.457 -9.424 22.802 1.00 97.56 437 PHE A CA 1
ATOM 3431 C C . PHE A 1 437 ? 9.249 -8.285 22.148 1.00 97.56 437 PHE A C 1
ATOM 3433 O O . PHE A 1 437 ? 8.964 -7.958 21.000 1.00 97.56 437 PHE A O 1
ATOM 3440 N N . LEU A 1 438 ? 10.270 -7.738 22.818 1.00 96.62 438 LEU A N 1
ATOM 3441 C CA . LEU A 1 438 ? 11.149 -6.709 22.245 1.00 96.62 438 LEU A CA 1
ATOM 3442 C C . LEU A 1 438 ? 11.927 -7.229 21.026 1.00 96.62 438 LEU A C 1
ATOM 3444 O O . LEU A 1 438 ? 11.909 -6.585 19.980 1.00 96.62 438 LEU A O 1
ATOM 3448 N N . GLU A 1 439 ? 12.521 -8.424 21.118 1.00 96.00 439 GLU A N 1
ATOM 3449 C CA . GLU A 1 439 ? 13.200 -9.074 19.981 1.00 96.00 439 GLU A CA 1
ATOM 3450 C C . GLU A 1 439 ? 12.238 -9.296 18.798 1.00 96.00 439 GLU A C 1
ATOM 3452 O O . GLU A 1 439 ? 12.592 -9.103 17.633 1.00 96.00 439 GLU A O 1
ATOM 3457 N N . ASN A 1 440 ? 10.988 -9.670 19.087 1.00 96.75 440 ASN A N 1
ATOM 3458 C CA . ASN A 1 440 ? 9.958 -9.817 18.066 1.00 96.75 440 ASN A CA 1
ATOM 3459 C C . ASN A 1 440 ? 9.591 -8.471 17.438 1.00 96.75 440 ASN A C 1
ATOM 3461 O O . ASN A 1 440 ? 9.396 -8.431 16.230 1.00 96.75 440 ASN A O 1
ATOM 3465 N N . LEU A 1 441 ? 9.495 -7.380 18.205 1.00 95.94 441 LEU A N 1
ATOM 3466 C CA . LEU A 1 441 ? 9.197 -6.058 17.650 1.00 95.94 441 LEU A CA 1
ATOM 3467 C C . LEU A 1 441 ? 10.297 -5.573 16.701 1.00 95.94 441 LEU A C 1
ATOM 3469 O O . LEU A 1 441 ? 9.975 -5.058 15.634 1.00 95.94 441 LEU A O 1
ATOM 3473 N N . GLU A 1 442 ? 11.571 -5.780 17.040 1.00 92.38 442 GLU A N 1
ATOM 3474 C CA . GLU A 1 442 ? 12.692 -5.489 16.133 1.00 92.38 442 GLU A CA 1
ATOM 3475 C C . GLU A 1 442 ? 12.570 -6.302 14.841 1.00 92.38 442 GLU A C 1
ATOM 3477 O O . GLU A 1 442 ? 12.597 -5.749 13.744 1.00 92.38 442 GLU A O 1
ATOM 3482 N N . LYS A 1 443 ? 12.289 -7.603 14.960 1.00 92.88 443 LYS A N 1
ATOM 3483 C CA . LYS A 1 443 ? 12.043 -8.455 13.794 1.00 92.88 443 LYS A CA 1
ATOM 3484 C C . LYS A 1 443 ? 10.828 -8.004 12.977 1.00 92.88 443 LYS A C 1
ATOM 3486 O O . LYS A 1 443 ? 10.830 -8.136 11.760 1.00 92.88 443 LYS A O 1
ATOM 3491 N N . LEU A 1 444 ? 9.773 -7.486 13.606 1.00 93.88 444 LEU A N 1
ATOM 3492 C CA . LEU A 1 444 ? 8.615 -6.936 12.895 1.00 93.88 444 LEU A CA 1
ATOM 3493 C C . LEU A 1 444 ? 8.962 -5.661 12.118 1.00 93.88 444 LEU A C 1
ATOM 3495 O O . LEU A 1 444 ? 8.335 -5.410 11.090 1.00 93.88 444 LEU A O 1
ATOM 3499 N N . VAL A 1 445 ? 9.950 -4.888 12.576 1.00 90.75 445 VAL A N 1
ATOM 3500 C CA . VAL A 1 445 ? 10.511 -3.764 11.814 1.00 90.75 445 VAL A C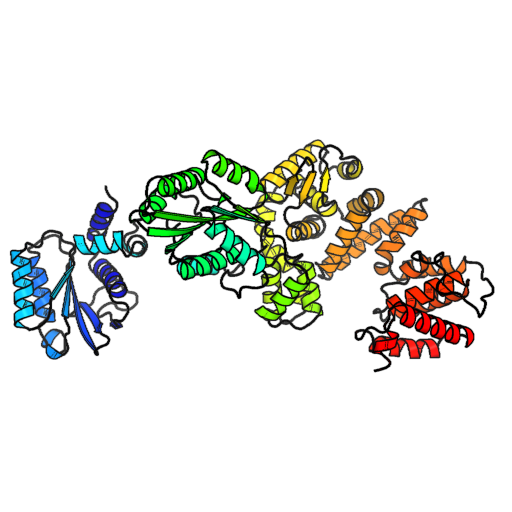A 1
ATOM 3501 C C . VAL A 1 445 ? 11.293 -4.280 10.606 1.00 90.75 445 VAL A C 1
ATOM 3503 O O . VAL A 1 445 ? 11.056 -3.805 9.498 1.00 90.75 445 VAL A O 1
ATOM 3506 N N . ASP A 1 446 ? 12.132 -5.305 10.779 1.00 85.75 446 ASP A N 1
ATOM 3507 C CA . ASP A 1 446 ? 12.872 -5.931 9.668 1.00 85.75 446 ASP A CA 1
ATOM 3508 C C . ASP A 1 446 ? 11.939 -6.538 8.608 1.00 85.75 446 ASP A C 1
ATOM 3510 O O . ASP A 1 446 ? 12.241 -6.543 7.417 1.00 85.75 446 ASP A O 1
ATOM 3514 N N . LEU A 1 447 ? 10.791 -7.063 9.045 1.00 86.62 447 LEU A N 1
ATOM 3515 C CA . LEU A 1 447 ? 9.742 -7.613 8.185 1.00 86.62 447 LEU A CA 1
ATOM 3516 C C . LEU A 1 447 ? 8.798 -6.544 7.616 1.00 86.62 447 LEU A C 1
ATOM 3518 O O . LEU A 1 447 ? 7.812 -6.905 6.980 1.00 86.62 447 LEU A O 1
ATOM 3522 N N . GLU A 1 448 ? 9.057 -5.258 7.860 1.00 84.69 448 GLU A N 1
ATOM 3523 C CA . GLU A 1 448 ? 8.258 -4.125 7.371 1.00 84.69 448 GLU A CA 1
ATOM 3524 C C . GLU A 1 448 ? 6.792 -4.117 7.841 1.00 84.69 448 GLU A C 1
ATOM 3526 O O . GLU A 1 448 ? 5.952 -3.393 7.306 1.00 84.69 448 GLU A O 1
ATOM 3531 N N . TYR A 1 449 ? 6.463 -4.915 8.857 1.00 89.44 449 TYR A N 1
ATOM 3532 C CA . TYR A 1 449 ? 5.156 -4.871 9.508 1.00 89.44 449 TYR A CA 1
ATOM 3533 C C . TYR A 1 449 ? 5.048 -3.652 10.433 1.00 89.44 449 TYR A C 1
ATOM 3535 O O . TYR A 1 449 ? 3.992 -3.024 10.552 1.00 89.44 449 TYR A O 1
ATOM 3543 N N . ALA A 1 450 ? 6.158 -3.312 11.085 1.00 92.12 450 ALA A N 1
ATOM 3544 C CA . ALA A 1 450 ? 6.262 -2.213 12.026 1.00 92.12 450 ALA A CA 1
ATOM 3545 C C . ALA A 1 450 ? 7.325 -1.196 11.590 1.00 92.12 450 ALA A C 1
ATOM 3547 O O . ALA A 1 450 ? 8.169 -1.463 10.740 1.00 92.12 450 ALA A O 1
ATOM 3548 N N . GLN A 1 451 ? 7.296 -0.019 12.202 1.00 89.88 451 GLN A N 1
ATOM 3549 C CA . GLN A 1 451 ? 8.304 1.020 12.028 1.00 89.88 451 GLN A CA 1
ATOM 3550 C C . GLN A 1 451 ? 8.727 1.578 13.387 1.00 89.88 451 GLN A C 1
ATOM 3552 O O . GLN A 1 451 ? 7.900 1.716 14.292 1.00 89.88 451 GLN A O 1
ATOM 3557 N N . SER A 1 452 ? 10.009 1.923 13.517 1.00 88.31 452 SER A N 1
ATOM 3558 C CA . SER A 1 452 ? 10.580 2.508 14.733 1.00 88.31 452 SER A CA 1
ATOM 3559 C C . SER A 1 452 ? 10.872 3.992 14.541 1.00 88.31 452 SER A C 1
ATOM 3561 O O . SER A 1 452 ? 11.518 4.396 13.571 1.00 88.31 452 SER A O 1
ATOM 3563 N N . LYS A 1 453 ? 10.412 4.823 15.478 1.00 84.06 453 LYS A N 1
ATOM 3564 C CA . LYS A 1 453 ? 10.704 6.257 15.510 1.00 84.06 453 LYS A CA 1
ATOM 3565 C C . LYS A 1 453 ? 10.913 6.707 16.948 1.00 84.06 453 LYS A C 1
ATOM 3567 O O . LYS A 1 453 ? 10.002 6.632 17.763 1.00 84.06 453 LYS A O 1
ATOM 3572 N N . ASN A 1 454 ? 12.107 7.227 17.242 1.00 85.69 454 ASN A N 1
ATOM 3573 C CA . ASN A 1 454 ? 12.474 7.774 18.555 1.00 85.69 454 ASN A CA 1
ATOM 3574 C C . ASN A 1 454 ? 12.214 6.810 19.733 1.00 85.69 454 ASN A C 1
ATOM 3576 O O . ASN A 1 454 ? 11.706 7.239 20.761 1.00 85.69 454 ASN A O 1
ATOM 3580 N N . GLY A 1 455 ? 12.531 5.521 19.576 1.00 87.50 455 GLY A N 1
ATOM 3581 C CA . GLY A 1 455 ? 12.322 4.519 20.633 1.00 87.50 455 GLY A CA 1
ATOM 3582 C C . GLY A 1 455 ? 10.886 3.998 20.752 1.00 87.50 455 GLY A C 1
ATOM 3583 O O . GLY A 1 455 ? 10.618 3.171 21.614 1.00 87.50 455 GLY A O 1
ATOM 3584 N N . VAL A 1 456 ? 9.976 4.428 19.873 1.00 93.50 456 VAL A N 1
ATOM 3585 C CA . VAL A 1 456 ? 8.597 3.930 19.812 1.00 93.50 456 VAL A CA 1
ATOM 3586 C C . VAL A 1 456 ? 8.400 3.117 18.539 1.00 93.50 456 VAL A C 1
ATOM 3588 O O . VAL A 1 456 ? 8.699 3.594 17.440 1.00 93.50 456 VAL A O 1
ATOM 3591 N N . ILE A 1 457 ? 7.867 1.905 18.677 1.00 94.94 457 ILE A N 1
ATOM 3592 C CA . ILE A 1 457 ? 7.501 1.036 17.555 1.00 94.94 457 ILE A CA 1
ATOM 3593 C C . ILE A 1 457 ? 5.996 1.128 17.301 1.00 94.94 457 ILE A C 1
ATOM 3595 O O . ILE A 1 457 ? 5.196 1.016 18.226 1.00 94.94 457 ILE A O 1
ATOM 3599 N N . THR A 1 458 ? 5.608 1.335 16.042 1.00 94.06 458 THR A N 1
ATOM 3600 C CA . THR A 1 458 ? 4.209 1.473 15.589 1.00 94.06 458 THR A CA 1
ATOM 3601 C C . THR A 1 458 ? 3.944 0.601 14.366 1.00 94.06 458 THR A C 1
ATOM 3603 O O . THR A 1 458 ? 4.889 0.185 13.696 1.00 94.06 458 THR A O 1
ATOM 3606 N N . ASN A 1 459 ? 2.675 0.327 14.052 1.00 91.81 459 ASN A N 1
ATOM 3607 C CA . ASN A 1 459 ? 2.318 -0.358 12.804 1.00 91.81 459 ASN A CA 1
ATOM 3608 C C . ASN A 1 459 ? 2.728 0.490 11.586 1.00 91.81 459 ASN A C 1
ATOM 3610 O O . ASN A 1 459 ? 2.513 1.703 11.578 1.00 91.81 459 ASN A O 1
ATOM 3614 N N . ALA A 1 460 ? 3.301 -0.142 10.558 1.00 87.75 460 ALA A N 1
ATOM 3615 C CA . ALA A 1 460 ? 3.682 0.544 9.320 1.00 87.75 460 ALA A CA 1
ATOM 3616 C C . ALA A 1 460 ? 2.492 0.737 8.357 1.00 87.75 460 ALA A C 1
ATOM 3618 O O . ALA A 1 460 ? 2.458 1.702 7.596 1.00 87.75 460 ALA A O 1
ATOM 3619 N N . ASP A 1 461 ? 1.508 -0.166 8.399 1.00 87.25 461 ASP A N 1
ATOM 3620 C CA . ASP A 1 461 ? 0.294 -0.149 7.574 1.00 87.25 461 ASP A CA 1
ATOM 3621 C C . ASP A 1 461 ? -0.925 -0.486 8.454 1.00 87.25 461 ASP A C 1
ATOM 3623 O O . ASP A 1 461 ? -0.994 -1.563 9.056 1.00 87.25 461 ASP A O 1
ATOM 3627 N N . GLN A 1 462 ? -1.889 0.439 8.539 1.00 89.44 462 GLN A N 1
ATOM 3628 C CA . GLN A 1 462 ? -3.093 0.271 9.358 1.00 89.44 462 GLN A CA 1
ATOM 3629 C C . GLN A 1 462 ? -4.033 -0.814 8.810 1.00 89.44 462 GLN A C 1
ATOM 3631 O O . GLN A 1 462 ? -4.589 -1.574 9.601 1.00 89.44 462 GLN A O 1
ATOM 3636 N N . CYS A 1 463 ? -4.162 -0.959 7.485 1.00 89.75 463 CYS A N 1
ATOM 3637 C CA . CYS A 1 463 ? -4.918 -2.063 6.880 1.00 89.75 463 CYS A CA 1
ATOM 3638 C C . CYS A 1 463 ? -4.307 -3.407 7.268 1.00 89.75 463 CYS A C 1
ATOM 3640 O O . CYS A 1 463 ? -5.023 -4.349 7.614 1.00 89.75 463 CYS A O 1
ATOM 3642 N N . PHE A 1 464 ? -2.974 -3.494 7.253 1.00 90.44 464 PHE A N 1
ATOM 3643 C CA . PHE A 1 464 ? -2.298 -4.732 7.616 1.00 90.44 464 PHE A CA 1
ATOM 3644 C C . PHE A 1 464 ? -2.439 -5.040 9.116 1.00 90.44 464 PHE A C 1
ATOM 3646 O O . PHE A 1 464 ? -2.681 -6.189 9.490 1.00 90.44 464 PHE A O 1
ATOM 3653 N N . ALA A 1 465 ? -2.386 -4.025 9.983 1.00 92.88 465 ALA A N 1
ATOM 3654 C CA . ALA A 1 465 ? -2.681 -4.182 11.409 1.00 92.88 465 ALA A CA 1
ATOM 3655 C C . ALA A 1 465 ? -4.125 -4.668 11.648 1.00 92.88 465 ALA A C 1
ATOM 3657 O O . ALA A 1 465 ? -4.340 -5.620 12.403 1.00 92.88 465 ALA A O 1
ATOM 3658 N N . ASN A 1 466 ? -5.106 -4.086 10.949 1.00 92.44 466 ASN A N 1
ATOM 3659 C CA . ASN A 1 466 ? -6.512 -4.501 11.007 1.00 92.44 466 ASN A CA 1
ATOM 3660 C C . ASN A 1 466 ? -6.694 -5.958 10.536 1.00 92.44 466 ASN A C 1
ATOM 3662 O O . ASN A 1 466 ? -7.471 -6.716 11.125 1.00 92.44 466 ASN A O 1
ATOM 3666 N N . TYR A 1 467 ? -5.936 -6.388 9.522 1.00 92.75 467 TYR A N 1
ATOM 3667 C CA . TYR A 1 467 ? -5.850 -7.792 9.108 1.00 92.75 467 TYR A CA 1
ATOM 3668 C C . TYR A 1 467 ? -5.266 -8.704 10.194 1.00 92.75 467 TYR A C 1
ATOM 3670 O O . TYR A 1 467 ? -5.810 -9.778 10.467 1.00 92.75 467 TYR A O 1
ATOM 3678 N N . MET A 1 468 ? -4.206 -8.269 10.876 1.00 94.19 468 MET A N 1
ATOM 3679 C CA . MET A 1 468 ? -3.576 -9.056 11.937 1.00 94.19 468 MET A CA 1
ATOM 3680 C C . MET A 1 468 ? -4.468 -9.255 13.168 1.00 94.19 468 MET A C 1
ATOM 3682 O O . MET A 1 468 ? -4.379 -10.317 13.788 1.00 94.19 468 MET A O 1
ATOM 3686 N N . LEU A 1 469 ? -5.372 -8.319 13.486 1.00 94.25 469 LEU A N 1
ATOM 3687 C CA . LEU A 1 469 ? -6.390 -8.517 14.531 1.00 94.25 469 LEU A CA 1
ATOM 3688 C C . LEU A 1 469 ? -7.244 -9.764 14.248 1.00 94.25 469 LEU A C 1
ATOM 3690 O O . LEU A 1 469 ? -7.349 -10.667 15.081 1.00 94.25 469 LEU A O 1
ATOM 3694 N N . TYR A 1 470 ? -7.804 -9.860 13.043 1.00 92.44 470 TYR A N 1
ATOM 3695 C CA . TYR A 1 470 ? -8.574 -11.032 12.626 1.00 92.44 470 TYR A CA 1
ATOM 3696 C C . TYR A 1 470 ? -7.704 -12.292 12.563 1.00 92.44 470 TYR A C 1
ATOM 3698 O O . TYR A 1 470 ? -8.053 -13.339 13.124 1.00 92.44 470 TYR A O 1
ATOM 3706 N N . TYR A 1 471 ? -6.542 -12.193 11.916 1.00 93.06 471 TYR A N 1
ATOM 3707 C CA . TYR A 1 471 ? -5.683 -13.343 11.666 1.00 93.06 471 TYR A CA 1
ATOM 3708 C C . TYR A 1 471 ? -5.216 -14.017 12.966 1.00 93.06 471 TYR A C 1
ATOM 3710 O O . TYR A 1 471 ? -5.274 -15.243 13.086 1.00 93.06 471 TYR A O 1
ATOM 3718 N N . VAL A 1 472 ? -4.791 -13.237 13.964 1.00 94.94 472 VAL A N 1
ATOM 3719 C CA . VAL A 1 472 ? -4.248 -13.750 15.233 1.00 94.94 472 VAL A CA 1
ATOM 3720 C C . VAL A 1 472 ? -5.343 -14.324 16.129 1.00 94.94 472 VAL A C 1
ATOM 3722 O O . VAL A 1 472 ? -5.203 -15.448 16.626 1.00 94.94 472 VAL A O 1
ATOM 3725 N N . PHE A 1 473 ? -6.429 -13.573 16.332 1.00 95.06 473 PHE A N 1
ATOM 3726 C CA . PHE A 1 473 ? -7.420 -13.881 17.368 1.00 95.06 473 PHE A CA 1
ATOM 3727 C C . PHE A 1 473 ? -8.582 -14.750 16.873 1.00 95.06 473 PHE A C 1
ATOM 3729 O O . PHE A 1 473 ? -9.103 -15.547 17.649 1.00 95.06 473 PHE A O 1
ATOM 3736 N N . PHE A 1 474 ? -8.946 -14.679 15.589 1.00 92.56 474 PHE A N 1
ATOM 3737 C CA . PHE A 1 474 ? -10.120 -15.381 15.049 1.00 92.56 474 PHE A CA 1
ATOM 3738 C C . PHE A 1 474 ? -9.743 -16.505 14.087 1.00 92.56 474 PHE A C 1
ATOM 3740 O O . PHE A 1 474 ? -10.314 -17.594 14.170 1.00 92.56 474 PHE A O 1
ATOM 3747 N N . LYS A 1 475 ? -8.738 -16.292 13.228 1.00 90.69 475 LYS A N 1
ATOM 3748 C CA . LYS A 1 475 ? -8.299 -17.311 12.262 1.00 90.69 475 LYS A CA 1
ATOM 3749 C C . LYS A 1 475 ? -7.331 -18.332 12.861 1.00 90.69 475 LYS A C 1
ATOM 3751 O O . LYS A 1 475 ? -7.577 -19.533 12.786 1.00 90.69 475 LYS A O 1
ATOM 3756 N N . LYS A 1 476 ? -6.219 -17.880 13.452 1.00 91.94 476 LYS A N 1
ATOM 3757 C CA . LYS A 1 476 ? -5.233 -18.753 14.120 1.00 91.94 476 LYS A CA 1
ATOM 3758 C C . LYS A 1 476 ? -5.621 -19.095 15.552 1.00 91.94 476 LYS A C 1
ATOM 3760 O O . LYS A 1 476 ? -5.157 -20.117 16.053 1.00 91.94 476 LYS A O 1
ATOM 3765 N N . LYS A 1 477 ? -6.440 -18.251 16.192 1.00 94.00 477 LYS A N 1
ATOM 3766 C CA . LYS A 1 477 ? -6.877 -18.389 17.591 1.00 94.00 477 LYS A CA 1
ATOM 3767 C C . LYS A 1 477 ? -5.689 -18.650 18.528 1.00 94.00 477 LYS A C 1
ATOM 3769 O O . LYS A 1 477 ? -5.695 -19.593 19.316 1.00 94.00 477 LYS A O 1
ATOM 3774 N N . ILE A 1 478 ? -4.631 -17.840 18.393 1.00 95.19 478 ILE A N 1
ATOM 3775 C CA . ILE A 1 478 ? -3.372 -17.999 19.149 1.00 95.19 478 ILE A CA 1
ATOM 3776 C C . ILE A 1 478 ? -3.620 -17.956 20.663 1.00 95.19 478 ILE A C 1
ATOM 3778 O O . ILE A 1 478 ? -3.011 -18.729 21.411 1.00 95.19 478 ILE A O 1
ATOM 3782 N N . VAL A 1 479 ? -4.528 -17.068 21.067 1.00 95.75 479 VAL A N 1
ATOM 3783 C CA . VAL A 1 479 ? -5.101 -16.918 22.404 1.00 95.75 479 VAL A CA 1
ATOM 3784 C C . VAL A 1 479 ? -6.597 -16.597 22.248 1.00 95.75 479 VAL A C 1
ATOM 3786 O O . VAL A 1 479 ? -6.962 -15.973 21.243 1.00 95.75 479 VAL A O 1
ATOM 3789 N N . PRO A 1 480 ? -7.474 -16.999 23.186 1.00 97.06 480 PRO A N 1
ATOM 3790 C CA . PRO A 1 480 ? -8.849 -16.515 23.214 1.00 97.06 480 PRO A CA 1
ATOM 3791 C C . PRO A 1 480 ? -8.904 -14.985 23.246 1.00 97.06 480 PRO A C 1
ATOM 3793 O O . PRO A 1 480 ? -8.228 -14.346 24.054 1.00 97.06 480 PRO A O 1
ATOM 3796 N N . PHE A 1 481 ? -9.738 -14.384 22.393 1.00 97.62 481 PHE A N 1
ATOM 3797 C CA . PHE A 1 481 ? -9.910 -12.930 22.388 1.00 97.62 481 PHE A CA 1
ATOM 3798 C C . PHE A 1 481 ? -10.449 -12.415 23.733 1.00 97.62 481 PHE A C 1
ATOM 3800 O O . PHE A 1 481 ? -10.099 -11.320 24.153 1.00 97.62 481 PHE A O 1
ATOM 3807 N N . ALA A 1 482 ? -11.233 -13.221 24.457 1.00 97.94 482 ALA A N 1
ATOM 3808 C CA . ALA A 1 482 ? -11.703 -12.888 25.799 1.00 97.94 482 ALA A CA 1
ATOM 3809 C C . ALA A 1 482 ? -10.558 -12.600 26.789 1.00 97.94 482 ALA A C 1
ATOM 3811 O O . ALA A 1 482 ? -10.680 -11.697 27.615 1.00 97.94 482 ALA A O 1
ATOM 3812 N N . ASP A 1 483 ? -9.439 -13.325 26.697 1.00 97.81 483 ASP A N 1
ATOM 3813 C CA . ASP A 1 483 ? -8.317 -13.150 27.624 1.00 97.81 483 ASP A CA 1
ATOM 3814 C C . ASP A 1 483 ? -7.616 -11.807 27.383 1.00 97.81 483 ASP A C 1
ATOM 3816 O O . ASP A 1 483 ? -7.385 -11.043 28.322 1.00 97.81 483 ASP A O 1
ATOM 3820 N N . ILE A 1 484 ? -7.346 -11.467 26.115 1.00 97.31 484 ILE A N 1
ATOM 3821 C CA . ILE A 1 484 ? -6.735 -10.175 25.774 1.00 97.31 484 ILE A CA 1
ATOM 3822 C C . ILE A 1 484 ? -7.715 -9.012 25.974 1.00 97.31 484 ILE A C 1
ATOM 3824 O O . ILE A 1 484 ? -7.295 -7.928 26.377 1.00 97.31 484 ILE A O 1
ATOM 3828 N N . LEU A 1 485 ? -9.015 -9.240 25.759 1.00 97.88 485 LEU A N 1
ATOM 3829 C CA . LEU A 1 485 ? -10.067 -8.261 26.011 1.00 97.88 485 LEU A CA 1
ATOM 3830 C C . LEU A 1 485 ? -10.132 -7.889 27.493 1.00 97.88 485 LEU A C 1
ATOM 3832 O O . LEU A 1 485 ? -10.165 -6.709 27.825 1.00 97.88 485 LEU A O 1
ATOM 3836 N N . ASP A 1 486 ? -10.098 -8.877 28.386 1.00 97.31 486 ASP A N 1
ATOM 3837 C CA . ASP A 1 486 ? -10.099 -8.647 29.829 1.00 97.31 486 ASP A CA 1
ATOM 3838 C C . ASP A 1 486 ? -8.864 -7.869 30.312 1.00 97.31 486 ASP A C 1
ATOM 3840 O O . ASP A 1 486 ? -8.980 -6.964 31.142 1.00 97.31 486 ASP A O 1
ATOM 3844 N N . ILE A 1 487 ? -7.675 -8.213 29.812 1.00 97.06 487 ILE A N 1
ATOM 3845 C CA . ILE A 1 487 ? -6.438 -7.498 30.156 1.00 97.06 487 ILE A CA 1
ATOM 3846 C C . ILE A 1 487 ? -6.495 -6.071 29.605 1.00 97.06 487 ILE A C 1
ATOM 3848 O O . ILE A 1 487 ? -6.295 -5.097 30.338 1.00 97.06 487 ILE A O 1
ATOM 3852 N N . GLY A 1 488 ? -6.825 -5.938 28.321 1.00 96.31 488 GLY A N 1
ATOM 3853 C CA . GLY A 1 488 ? -6.876 -4.657 27.639 1.00 96.31 488 GLY A CA 1
ATOM 3854 C C . GLY A 1 488 ? -7.900 -3.715 28.243 1.00 96.31 488 GLY A C 1
ATOM 3855 O O . GLY A 1 488 ? -7.600 -2.544 28.450 1.00 96.31 488 GLY A O 1
ATOM 3856 N N . PHE A 1 489 ? -9.071 -4.212 28.640 1.00 96.50 489 PHE A N 1
ATOM 3857 C CA . PHE A 1 489 ? -10.115 -3.360 29.205 1.00 96.50 489 PHE A CA 1
ATOM 3858 C C . PHE A 1 489 ? -9.685 -2.718 30.535 1.00 96.50 489 PHE A C 1
ATOM 3860 O O . PHE A 1 489 ? -10.141 -1.621 30.881 1.00 96.50 489 PHE A O 1
ATOM 3867 N N . ARG A 1 490 ? -8.772 -3.383 31.259 1.00 94.25 490 ARG A N 1
ATOM 3868 C CA . ARG A 1 490 ? -8.194 -2.928 32.529 1.00 94.25 490 ARG A CA 1
ATOM 3869 C C . ARG A 1 490 ? -6.941 -2.058 32.354 1.00 94.25 490 ARG A C 1
ATOM 3871 O O . ARG A 1 490 ? -6.706 -1.195 33.196 1.00 94.25 490 ARG A O 1
ATOM 3878 N N . LYS A 1 491 ? -6.134 -2.264 31.304 1.00 95.12 491 LYS A N 1
ATOM 3879 C CA . LYS A 1 491 ? -4.807 -1.620 31.140 1.00 95.12 491 LYS A CA 1
ATOM 3880 C C . LYS A 1 491 ? -4.698 -0.625 29.981 1.00 95.12 491 LYS A C 1
ATOM 3882 O O . LYS A 1 491 ? -3.991 0.373 30.103 1.00 95.12 491 LYS A O 1
ATOM 3887 N N . PHE A 1 492 ? -5.382 -0.888 28.873 1.00 94.75 492 PHE A N 1
ATOM 3888 C CA . PHE A 1 492 ? -5.343 -0.128 27.616 1.00 94.75 492 PHE A CA 1
ATOM 3889 C C . PHE A 1 492 ? -6.741 -0.117 26.969 1.00 94.75 492 PHE A C 1
ATOM 3891 O O . PHE A 1 492 ? -6.988 -0.648 25.885 1.00 94.75 492 PHE A O 1
ATOM 3898 N N . ARG A 1 493 ? -7.704 0.440 27.720 1.00 94.06 493 ARG A N 1
ATOM 3899 C CA . ARG A 1 493 ? -9.146 0.343 27.442 1.00 94.06 493 ARG A CA 1
ATOM 3900 C C . ARG A 1 493 ? -9.530 0.905 26.072 1.00 94.06 493 ARG A C 1
ATOM 3902 O O . ARG A 1 493 ? -10.355 0.314 25.383 1.00 94.06 493 ARG A O 1
ATOM 3909 N N . ASN A 1 494 ? -8.956 2.039 25.680 1.00 93.62 494 ASN A N 1
ATOM 3910 C CA . ASN A 1 494 ? -9.307 2.691 24.417 1.00 93.62 494 ASN A CA 1
ATOM 3911 C C . ASN A 1 494 ? -8.845 1.848 23.225 1.00 93.62 494 ASN A C 1
ATOM 3913 O O . ASN A 1 494 ? -9.584 1.670 22.262 1.00 93.62 494 ASN A O 1
ATOM 3917 N N . GLU A 1 495 ? -7.640 1.299 23.325 1.00 95.75 495 GLU A N 1
ATOM 3918 C CA . GLU A 1 495 ? -6.975 0.499 22.308 1.00 95.75 495 GLU A CA 1
ATOM 3919 C C . GLU A 1 495 ? -7.714 -0.823 22.064 1.00 95.75 495 GLU A C 1
ATOM 3921 O O . GLU A 1 495 ? -8.042 -1.149 20.924 1.00 95.75 495 GLU A O 1
ATOM 3926 N N . ILE A 1 496 ? -8.065 -1.553 23.129 1.00 96.62 496 ILE A N 1
ATOM 3927 C CA . ILE A 1 496 ? -8.790 -2.823 22.984 1.00 96.62 496 ILE A CA 1
ATOM 3928 C C . ILE A 1 496 ? -10.227 -2.631 22.487 1.00 96.62 496 ILE A C 1
ATOM 3930 O O . ILE A 1 496 ? -10.711 -3.431 21.688 1.00 96.62 496 ILE A O 1
ATOM 3934 N N . ASN A 1 497 ? -10.900 -1.556 22.915 1.00 94.44 497 ASN A N 1
ATOM 3935 C CA . ASN A 1 497 ? -12.253 -1.253 22.458 1.00 94.44 497 ASN A CA 1
ATOM 3936 C C . ASN A 1 497 ? -12.239 -0.866 20.982 1.00 94.44 497 ASN A C 1
ATOM 3938 O O . ASN A 1 497 ? -13.074 -1.340 20.219 1.00 94.44 497 ASN A O 1
ATOM 3942 N N . HIS A 1 498 ? -11.252 -0.069 20.564 1.00 93.38 498 HIS A N 1
ATOM 3943 C CA . HIS A 1 498 ? -11.041 0.218 19.153 1.00 93.38 498 HIS A CA 1
ATOM 3944 C C . HIS A 1 498 ? -10.800 -1.069 18.363 1.00 93.38 498 HIS A C 1
ATOM 3946 O O . HIS A 1 498 ? -11.413 -1.242 17.321 1.00 93.38 498 HIS A O 1
ATOM 3952 N N . ALA A 1 499 ? -9.964 -1.991 18.847 1.00 95.19 499 ALA A N 1
ATOM 3953 C CA . ALA A 1 499 ? -9.727 -3.260 18.159 1.00 95.19 499 ALA A CA 1
ATOM 3954 C C . ALA A 1 499 ? -11.019 -4.082 17.990 1.00 95.19 499 ALA A C 1
ATOM 3956 O O . ALA A 1 499 ? -11.276 -4.594 16.902 1.00 95.19 499 ALA A O 1
ATOM 3957 N N . ALA A 1 500 ? -11.860 -4.168 19.027 1.00 94.44 500 ALA A N 1
ATOM 3958 C CA . ALA A 1 500 ? -13.151 -4.854 18.950 1.00 94.44 500 ALA A CA 1
ATOM 3959 C C . ALA A 1 500 ? -14.110 -4.189 17.943 1.00 94.44 500 ALA A C 1
ATOM 3961 O O . ALA A 1 500 ? -14.730 -4.887 17.141 1.00 94.44 500 ALA A O 1
ATOM 3962 N N . VAL A 1 501 ? -14.188 -2.852 17.942 1.00 90.50 501 VAL A N 1
ATOM 3963 C CA . VAL A 1 501 ? -14.993 -2.080 16.978 1.00 90.50 501 VAL A CA 1
ATOM 3964 C C . VAL A 1 501 ? -14.483 -2.290 15.553 1.00 90.50 501 VAL A C 1
ATOM 3966 O O . VAL A 1 501 ? -15.266 -2.637 14.673 1.00 90.50 501 VAL A O 1
ATOM 3969 N N . THR A 1 502 ? -13.171 -2.180 15.334 1.00 90.50 502 THR A N 1
ATOM 3970 C CA . THR A 1 502 ? -12.526 -2.445 14.042 1.00 90.50 502 THR A CA 1
ATOM 3971 C C . THR A 1 502 ? -12.880 -3.834 13.525 1.00 90.50 502 THR A C 1
ATOM 3973 O O . THR A 1 502 ? -13.265 -3.966 12.366 1.00 90.50 502 THR A O 1
ATOM 3976 N N . ILE A 1 503 ? -12.816 -4.865 14.377 1.00 91.31 503 ILE A N 1
ATOM 3977 C CA . ILE A 1 503 ? -13.202 -6.219 13.971 1.00 91.31 503 ILE A CA 1
ATOM 3978 C C . ILE A 1 503 ? -14.674 -6.250 13.541 1.00 91.31 503 ILE A C 1
ATOM 3980 O O . ILE A 1 503 ? -14.979 -6.784 12.481 1.00 91.31 503 ILE A O 1
ATOM 3984 N N . SER A 1 504 ? -15.567 -5.643 14.329 1.00 88.25 504 SER A N 1
ATOM 3985 C CA . SER A 1 504 ? -17.006 -5.649 14.046 1.00 88.25 504 SER A CA 1
ATOM 3986 C C . SER A 1 504 ? -17.404 -4.899 12.770 1.00 88.25 504 SER A C 1
ATOM 3988 O O . SER A 1 504 ? -18.378 -5.272 12.123 1.00 88.25 504 SER A O 1
ATOM 3990 N N . HIS A 1 505 ? -16.660 -3.853 12.399 1.00 84.56 505 HIS A N 1
ATOM 3991 C CA . HIS A 1 505 ? -16.948 -3.052 11.208 1.00 84.56 505 HIS A CA 1
ATOM 3992 C C . HIS A 1 505 ? -16.350 -3.674 9.940 1.00 84.56 505 HIS A C 1
ATOM 3994 O O . HIS A 1 505 ? -17.024 -3.733 8.911 1.00 84.56 505 HIS A O 1
ATOM 4000 N N . ILE A 1 506 ? -15.109 -4.171 10.018 1.00 85.81 506 ILE A N 1
ATOM 4001 C CA . ILE A 1 506 ? -14.362 -4.699 8.865 1.00 85.81 506 ILE A CA 1
ATOM 4002 C C . ILE A 1 506 ? -14.771 -6.141 8.520 1.00 85.81 506 ILE A C 1
ATOM 4004 O O . ILE A 1 506 ? -14.798 -6.501 7.342 1.00 85.81 506 ILE A O 1
ATOM 4008 N N . TYR A 1 507 ? -15.090 -6.969 9.522 1.00 85.62 507 TYR A N 1
ATOM 4009 C CA . TYR A 1 507 ? -15.385 -8.396 9.341 1.00 85.62 507 TYR A CA 1
ATOM 4010 C C . TYR A 1 507 ? -16.837 -8.714 9.690 1.00 85.62 507 TYR A C 1
ATOM 4012 O O . TYR A 1 507 ? -17.136 -9.218 10.771 1.00 85.62 507 TYR A O 1
ATOM 4020 N N . GLN A 1 508 ? -17.748 -8.457 8.752 1.00 80.94 508 GLN A N 1
ATOM 4021 C CA . GLN A 1 508 ? -19.179 -8.717 8.947 1.00 80.94 508 GLN A CA 1
ATOM 4022 C C . GLN A 1 508 ? -19.599 -10.157 8.598 1.00 80.94 508 GLN A C 1
ATOM 4024 O O . GLN A 1 508 ? -20.791 -10.427 8.427 1.00 80.94 508 GLN A O 1
ATOM 4029 N N . ASP A 1 509 ? -18.653 -11.099 8.499 1.00 83.38 509 ASP A N 1
ATOM 4030 C CA . ASP A 1 509 ? -18.986 -12.523 8.415 1.00 83.38 509 ASP A CA 1
ATOM 4031 C C . ASP A 1 509 ? -19.778 -12.956 9.668 1.00 83.38 509 ASP A C 1
ATOM 4033 O O . ASP A 1 509 ? -19.320 -12.731 10.797 1.00 83.38 509 ASP A O 1
ATOM 4037 N N . PRO A 1 510 ? -20.947 -13.610 9.512 1.00 86.44 510 PRO A N 1
ATOM 4038 C CA . PRO A 1 510 ? -21.774 -14.002 10.648 1.00 86.44 510 PRO A CA 1
ATOM 4039 C C . PRO A 1 510 ? -21.056 -14.892 11.670 1.00 86.44 510 PRO A C 1
ATOM 4041 O O . PRO A 1 510 ? -21.306 -14.759 12.864 1.00 86.44 510 PRO A O 1
ATOM 4044 N N . GLN A 1 511 ? -20.145 -15.775 11.240 1.00 88.88 511 GLN A N 1
ATOM 4045 C CA . GLN A 1 511 ? -19.421 -16.660 12.157 1.00 88.88 511 GLN A CA 1
ATOM 4046 C C . GLN A 1 511 ? -18.387 -15.885 12.975 1.00 88.88 511 GLN A C 1
ATOM 4048 O O . GLN A 1 511 ? -18.233 -16.147 14.169 1.00 88.88 511 GLN A O 1
ATOM 4053 N N . ILE A 1 512 ? -17.692 -14.923 12.357 1.00 90.06 512 ILE A N 1
ATOM 4054 C CA . ILE A 1 512 ? -16.757 -14.032 13.059 1.00 90.06 512 ILE A CA 1
ATOM 4055 C C . ILE A 1 512 ? -17.513 -13.170 14.075 1.00 90.06 512 ILE A C 1
ATOM 4057 O O . ILE A 1 512 ? -17.072 -13.051 15.220 1.00 90.06 512 ILE A O 1
ATOM 4061 N N . MET A 1 513 ? -18.667 -12.621 13.694 1.00 90.00 513 MET A N 1
ATOM 4062 C CA . MET A 1 513 ? -19.493 -11.790 14.574 1.00 90.00 513 MET A CA 1
ATOM 4063 C C . MET A 1 513 ? -20.069 -12.574 15.759 1.00 90.00 513 MET A C 1
ATOM 4065 O O . MET A 1 513 ? -20.019 -12.097 16.898 1.00 90.00 513 MET A O 1
ATOM 4069 N N . ASP A 1 514 ? -20.547 -13.797 15.523 1.00 93.25 514 ASP A N 1
ATOM 4070 C CA . ASP A 1 514 ? -21.010 -14.695 16.583 1.00 93.25 514 ASP A CA 1
ATOM 4071 C C . ASP A 1 514 ? -19.867 -15.071 17.538 1.00 93.25 514 ASP A C 1
ATOM 4073 O O . ASP A 1 514 ? -20.036 -15.056 18.763 1.00 93.25 514 ASP A O 1
ATOM 4077 N N . GLU A 1 515 ? -18.676 -15.358 17.002 1.00 94.75 515 GLU A N 1
ATOM 4078 C CA . GLU A 1 515 ? -17.488 -15.628 17.811 1.00 94.75 515 GLU A CA 1
ATOM 4079 C C . GLU A 1 515 ? -17.103 -14.395 18.642 1.00 94.75 515 GLU A C 1
ATOM 4081 O O . GLU A 1 515 ? -16.945 -14.527 19.855 1.00 94.75 515 GLU A O 1
ATOM 4086 N N . LEU A 1 516 ? -17.020 -13.194 18.055 1.00 95.44 516 LEU A N 1
ATOM 4087 C CA . LEU A 1 516 ? -16.706 -11.955 18.779 1.00 95.44 516 LEU A CA 1
ATOM 4088 C C . LEU A 1 516 ? -17.703 -11.709 19.920 1.00 95.44 516 LEU A C 1
ATOM 4090 O O . LEU A 1 516 ? -17.295 -11.479 21.062 1.00 95.44 516 LEU A O 1
ATOM 4094 N N . SER A 1 517 ? -19.002 -11.835 19.636 1.00 94.62 517 SER A N 1
ATOM 4095 C CA . SER A 1 517 ? -20.075 -11.738 20.632 1.00 94.62 517 SER A CA 1
ATOM 4096 C C . SER A 1 517 ? -19.879 -12.745 21.770 1.00 94.62 517 SER A C 1
ATOM 4098 O O . SER A 1 517 ? -19.975 -12.397 22.951 1.00 94.62 517 SER A O 1
ATOM 4100 N N . SER A 1 518 ? -19.520 -13.990 21.441 1.00 96.12 518 SER A N 1
ATOM 4101 C CA . SER A 1 518 ? -19.256 -15.027 22.440 1.00 96.12 518 SER A CA 1
ATOM 4102 C C . SER A 1 518 ? -18.051 -14.697 23.334 1.00 96.12 518 SER A C 1
ATOM 4104 O O . SER A 1 518 ? -18.139 -14.862 24.553 1.00 96.12 518 SER A O 1
ATOM 4106 N N . GLN A 1 519 ? -16.964 -14.162 22.765 1.00 97.06 519 GLN A N 1
ATOM 4107 C CA . GLN A 1 519 ? -15.747 -13.787 23.492 1.00 97.06 519 GLN A CA 1
ATOM 4108 C C . GLN A 1 519 ? -16.008 -12.604 24.438 1.00 97.06 519 GLN A C 1
ATOM 4110 O O . GLN A 1 519 ? -15.595 -12.633 25.598 1.00 97.06 519 GLN A O 1
ATOM 4115 N N . ILE A 1 520 ? -16.781 -11.607 23.996 1.00 96.38 520 ILE A N 1
ATOM 4116 C CA . ILE A 1 520 ? -17.213 -10.483 24.842 1.00 96.38 520 ILE A CA 1
ATOM 4117 C C . ILE A 1 520 ? -18.073 -10.986 26.011 1.00 96.38 520 ILE A C 1
ATOM 4119 O O . ILE A 1 520 ? -17.851 -10.595 27.159 1.00 96.38 520 ILE A O 1
ATOM 4123 N N . LYS A 1 521 ? -19.008 -11.914 25.760 1.00 95.19 521 LYS A N 1
ATOM 4124 C CA . LYS A 1 521 ? -19.868 -12.506 26.801 1.00 95.19 521 LYS A CA 1
ATOM 4125 C C . LYS A 1 521 ? -19.088 -13.289 27.864 1.00 95.19 521 LYS A C 1
ATOM 4127 O O . LYS A 1 521 ? -19.555 -13.389 29.001 1.00 95.19 521 LYS A O 1
ATOM 4132 N N . VAL A 1 522 ? -17.912 -13.833 27.543 1.00 96.06 522 VAL A N 1
ATOM 4133 C CA . VAL A 1 522 ? -17.031 -14.475 28.537 1.00 96.06 522 VAL A CA 1
ATOM 4134 C C . VAL A 1 522 ? -16.512 -13.445 29.544 1.00 96.06 522 VAL A C 1
ATOM 4136 O O . VAL A 1 522 ? -16.679 -13.637 30.751 1.00 96.06 522 VAL A O 1
ATOM 4139 N N . VAL A 1 523 ? -15.949 -12.331 29.064 1.00 95.94 523 VAL A N 1
ATOM 4140 C CA . VAL A 1 523 ? -15.443 -11.242 29.923 1.00 95.94 523 VAL A CA 1
ATOM 4141 C C . VAL A 1 523 ? -16.581 -10.592 30.703 1.00 95.94 523 VAL A C 1
ATOM 4143 O O . VAL A 1 523 ? -16.471 -10.356 31.904 1.00 95.94 523 VAL A O 1
ATOM 4146 N N . TRP A 1 524 ? -17.725 -10.412 30.052 1.00 94.06 524 TRP A N 1
ATOM 4147 C CA . TRP A 1 524 ? -18.931 -9.906 30.690 1.00 94.06 524 TRP A CA 1
ATOM 4148 C C . TRP A 1 524 ? -19.327 -10.721 31.921 1.00 94.06 524 TRP A C 1
ATOM 4150 O O . TRP A 1 524 ? -19.497 -10.172 33.009 1.00 94.06 524 TRP A O 1
ATOM 4160 N N . LYS A 1 525 ? -19.448 -12.047 31.775 1.00 92.88 525 LYS A N 1
ATOM 4161 C CA . LYS A 1 525 ? -19.792 -12.947 32.886 1.00 92.88 525 LYS A CA 1
ATOM 4162 C C . LYS A 1 525 ? -18.730 -12.928 33.980 1.00 92.88 525 LYS A C 1
ATOM 4164 O O . LYS A 1 525 ? -19.070 -13.066 35.153 1.00 92.88 525 LYS A O 1
ATOM 4169 N N . LYS A 1 526 ? -17.454 -12.755 33.622 1.00 94.31 526 LYS A N 1
ATOM 4170 C CA . LYS A 1 526 ? -16.366 -12.595 34.595 1.00 94.31 526 LYS A CA 1
ATOM 4171 C C . LYS A 1 526 ? -16.586 -11.349 35.458 1.00 94.31 526 LYS A C 1
ATOM 4173 O O . LYS A 1 526 ? -16.530 -11.456 36.679 1.00 94.31 526 LYS A O 1
ATOM 4178 N N . TYR A 1 527 ? -16.898 -10.204 34.851 1.00 94.31 527 TYR A N 1
ATOM 4179 C CA . TYR A 1 527 ? -17.114 -8.948 35.580 1.00 94.31 527 TYR A CA 1
ATOM 4180 C C . TYR A 1 527 ? -18.434 -8.905 36.341 1.00 94.31 527 TYR A C 1
ATOM 4182 O O . TYR A 1 527 ? -18.464 -8.408 37.463 1.00 94.31 527 TYR A O 1
ATOM 4190 N N . GLN A 1 528 ? -19.495 -9.501 35.798 1.00 90.06 528 GLN A N 1
ATOM 4191 C CA . GLN A 1 528 ? -20.781 -9.617 36.485 1.00 90.06 528 GLN A CA 1
ATOM 4192 C C . GLN A 1 528 ? -20.663 -10.349 37.832 1.00 90.06 528 GLN A C 1
ATOM 4194 O O . GLN A 1 528 ? -21.384 -10.029 38.773 1.00 90.06 528 GLN A O 1
ATOM 4199 N N . ASN A 1 529 ? -19.762 -11.331 37.918 1.00 89.19 529 ASN A N 1
ATOM 4200 C CA . ASN A 1 529 ? -19.514 -12.116 39.129 1.00 89.19 529 ASN A CA 1
ATOM 4201 C C . ASN A 1 529 ? -18.391 -11.542 40.009 1.00 89.19 529 ASN A C 1
ATOM 4203 O O . ASN A 1 529 ? -18.025 -12.166 41.004 1.00 89.19 529 ASN A O 1
ATOM 4207 N N . SER A 1 530 ? -17.809 -10.403 39.630 1.00 89.19 530 SER A N 1
ATOM 4208 C CA . SER A 1 530 ? -16.752 -9.750 40.400 1.00 89.19 530 SER A CA 1
ATOM 4209 C C . SER A 1 530 ? -17.332 -8.785 41.435 1.00 89.19 530 SER A C 1
ATOM 4211 O O . SER A 1 530 ? -18.425 -8.252 41.254 1.00 89.19 530 SER A O 1
ATOM 4213 N N . ASP A 1 531 ? -16.574 -8.517 42.499 1.00 85.38 531 ASP A N 1
ATOM 4214 C CA . ASP A 1 531 ? -16.945 -7.509 43.501 1.00 85.38 531 ASP A CA 1
ATOM 4215 C C . ASP A 1 531 ? -16.802 -6.062 42.972 1.00 85.38 531 ASP A C 1
ATOM 4217 O O . ASP A 1 531 ? -17.242 -5.113 43.623 1.00 85.38 531 ASP A O 1
ATOM 4221 N N . ASP A 1 532 ? -16.202 -5.872 41.789 1.00 88.31 532 ASP A N 1
ATOM 4222 C CA . ASP A 1 532 ? -15.988 -4.561 41.174 1.00 88.31 532 ASP A CA 1
ATOM 4223 C C . ASP A 1 532 ? -17.189 -4.143 40.311 1.00 88.31 532 ASP A C 1
ATOM 4225 O O . ASP A 1 532 ? -17.238 -4.316 39.088 1.00 88.31 532 ASP A O 1
ATOM 4229 N N . SER A 1 533 ? -18.192 -3.566 40.975 1.00 85.62 533 SER A N 1
ATOM 4230 C CA . SER A 1 533 ? -19.412 -3.108 40.308 1.00 85.62 533 SER A CA 1
ATOM 4231 C C . SER A 1 533 ? -19.181 -1.978 39.299 1.00 85.62 533 SER A C 1
ATOM 4233 O O . SER A 1 533 ? -19.990 -1.823 38.385 1.00 85.62 533 SER A O 1
ATOM 4235 N N . GLU A 1 534 ? -18.123 -1.175 39.464 1.00 90.19 534 GLU A N 1
ATOM 4236 C CA . GLU A 1 534 ? -17.810 -0.088 38.525 1.00 90.19 534 GLU A CA 1
ATOM 4237 C C . GLU A 1 534 ? -17.147 -0.628 37.262 1.00 90.19 534 GLU A C 1
ATOM 4239 O O . GLU A 1 534 ? -17.537 -0.225 36.169 1.00 90.19 534 GLU A O 1
ATOM 4244 N N . LEU A 1 535 ? -16.235 -1.599 37.378 1.00 91.19 535 LEU A N 1
ATOM 4245 C CA . LEU A 1 535 ? -15.656 -2.275 36.214 1.00 91.19 535 LEU A CA 1
ATOM 4246 C C . LEU A 1 535 ? -16.735 -2.956 35.365 1.00 91.19 535 LEU A C 1
ATOM 4248 O O . LEU A 1 535 ? -16.730 -2.828 34.139 1.00 91.19 535 LEU A O 1
ATOM 4252 N N . TYR A 1 536 ? -17.693 -3.628 36.011 1.00 92.19 536 TYR A N 1
ATOM 4253 C CA . TYR A 1 536 ? -18.844 -4.203 35.317 1.00 92.19 536 TYR A CA 1
ATOM 4254 C C . TYR A 1 536 ? -19.697 -3.127 34.636 1.00 92.19 536 TYR A C 1
ATOM 4256 O O . TYR A 1 536 ? -20.032 -3.258 33.460 1.00 92.19 536 TYR A O 1
ATOM 4264 N N . ALA A 1 537 ? -20.016 -2.040 35.346 1.00 90.12 537 ALA A N 1
ATOM 4265 C CA . ALA A 1 537 ? -20.794 -0.938 34.789 1.00 90.12 537 ALA A CA 1
ATOM 4266 C C . ALA A 1 537 ? -20.100 -0.293 33.581 1.00 90.12 537 ALA A C 1
ATOM 4268 O O . ALA A 1 537 ? -20.761 -0.036 32.579 1.00 90.12 537 ALA A O 1
ATOM 4269 N N . ASP A 1 538 ? -18.789 -0.068 33.652 1.00 92.06 538 ASP A N 1
ATOM 4270 C CA . ASP A 1 538 ? -17.978 0.456 32.553 1.00 92.06 538 ASP A CA 1
ATOM 4271 C C . ASP A 1 538 ? -17.964 -0.480 31.347 1.00 92.06 538 ASP A C 1
ATOM 4273 O O . ASP A 1 538 ? -18.056 -0.017 30.213 1.00 92.06 538 ASP A O 1
ATOM 4277 N N . PHE A 1 539 ? -17.873 -1.791 31.571 1.00 93.50 539 PHE A N 1
ATOM 4278 C CA . PHE A 1 539 ? -17.914 -2.769 30.487 1.00 93.50 539 PHE A CA 1
ATOM 4279 C C . PHE A 1 539 ? -19.264 -2.752 29.765 1.00 93.50 539 PHE A C 1
ATOM 4281 O O . PHE A 1 539 ? -19.307 -2.752 28.534 1.00 93.50 539 PHE A O 1
ATOM 4288 N N . LEU A 1 540 ? -20.361 -2.634 30.523 1.00 91.81 540 LEU A N 1
ATOM 4289 C CA . LEU A 1 540 ? -21.700 -2.458 29.962 1.00 91.81 540 LEU A CA 1
ATOM 4290 C C . LEU A 1 540 ? -21.809 -1.193 29.109 1.00 91.81 540 LEU A C 1
ATOM 4292 O O . LEU A 1 540 ? -22.424 -1.251 28.056 1.00 91.81 540 LEU A O 1
ATOM 4296 N N . GLN A 1 541 ? -21.206 -0.070 29.518 1.00 90.88 541 GLN A N 1
ATOM 4297 C CA . GLN A 1 541 ? -21.260 1.177 28.733 1.00 90.88 541 GLN A CA 1
ATOM 4298 C C . GLN A 1 541 ? -20.715 1.024 27.310 1.00 90.88 541 GLN A C 1
ATOM 4300 O O . GLN A 1 541 ? -21.097 1.791 26.432 1.00 90.88 541 GLN A O 1
ATOM 4305 N N . VAL A 1 542 ? -19.788 0.088 27.105 1.00 91.75 542 VAL A N 1
ATOM 4306 C CA . VAL A 1 542 ? -19.112 -0.116 25.821 1.00 91.75 542 VAL A CA 1
ATOM 4307 C C . VAL A 1 542 ? -19.793 -1.212 25.009 1.00 91.75 542 VAL A C 1
ATOM 4309 O O . VAL A 1 542 ? -19.984 -1.055 23.808 1.00 91.75 542 VAL A O 1
ATOM 4312 N N . TYR A 1 543 ? -20.151 -2.324 25.654 1.00 93.19 543 TYR A N 1
ATOM 4313 C CA . TYR A 1 543 ? -20.577 -3.539 24.961 1.00 93.19 543 TYR A CA 1
ATOM 4314 C C . TYR A 1 543 ? -22.081 -3.825 25.058 1.00 93.19 543 TYR A C 1
ATOM 4316 O O . TYR A 1 543 ? -22.500 -4.906 24.650 1.00 93.19 543 TYR A O 1
ATOM 4324 N N . HIS A 1 544 ? -22.914 -2.904 25.562 1.00 91.88 544 HIS A N 1
ATOM 4325 C CA . HIS A 1 544 ? -24.330 -3.169 25.882 1.00 91.88 544 HIS A CA 1
ATOM 4326 C C . HIS A 1 544 ? -25.123 -3.832 24.747 1.00 91.88 544 HIS A C 1
ATOM 4328 O O . HIS A 1 544 ? -25.942 -4.715 25.003 1.00 91.88 544 HIS A O 1
ATOM 4334 N N . ALA A 1 545 ? -24.837 -3.462 23.497 1.00 89.62 545 ALA A N 1
ATOM 4335 C CA . ALA A 1 545 ? -25.509 -3.987 22.311 1.00 89.62 545 ALA A CA 1
ATOM 4336 C C . ALA A 1 545 ? -25.268 -5.490 22.047 1.00 89.62 545 ALA A C 1
ATOM 4338 O O . ALA A 1 545 ? -26.044 -6.112 21.327 1.00 89.62 545 ALA A O 1
ATOM 4339 N N . VAL A 1 546 ? -24.223 -6.089 22.631 1.00 90.38 546 VAL A N 1
ATOM 4340 C CA . VAL A 1 546 ? -23.884 -7.519 22.474 1.00 90.38 546 VAL A CA 1
ATOM 4341 C C . VAL A 1 546 ? -24.883 -8.430 23.200 1.00 90.38 546 VAL A C 1
ATOM 4343 O O . VAL A 1 546 ? -25.115 -9.573 22.789 1.00 90.38 546 VAL A O 1
ATOM 4346 N N . ASP A 1 547 ? -25.477 -7.930 24.284 1.00 89.38 547 ASP A N 1
ATOM 4347 C CA . ASP A 1 547 ? -26.528 -8.611 25.040 1.00 89.38 547 ASP A CA 1
ATOM 4348 C C . ASP A 1 547 ? -27.603 -7.597 25.481 1.00 89.38 547 ASP A C 1
ATOM 4350 O O . ASP A 1 547 ? -27.567 -7.082 26.608 1.00 89.38 547 ASP A O 1
ATOM 4354 N N . PRO A 1 548 ? -28.541 -7.250 24.573 1.00 91.25 548 PRO A N 1
ATOM 4355 C CA . PRO A 1 548 ? -29.537 -6.213 24.824 1.00 91.25 548 PRO A CA 1
ATOM 4356 C C . PRO A 1 548 ? -30.424 -6.516 26.033 1.00 91.25 548 PRO A C 1
ATOM 4358 O O . PRO A 1 548 ? -30.702 -5.620 26.827 1.00 91.25 548 PRO A O 1
ATOM 4361 N N . GLU A 1 549 ? -30.838 -7.772 26.226 1.00 90.31 549 GLU A N 1
ATOM 4362 C CA . GLU A 1 549 ? -31.718 -8.162 27.334 1.00 90.31 549 GLU A CA 1
ATOM 4363 C C . GLU A 1 549 ? -31.085 -7.860 28.698 1.00 90.31 549 GLU A C 1
ATOM 4365 O O . GLU A 1 549 ? -31.700 -7.214 29.554 1.00 90.31 549 GLU A O 1
ATOM 4370 N N . VAL A 1 550 ? -29.834 -8.290 28.898 1.00 89.12 550 VAL A N 1
ATOM 4371 C CA . VAL A 1 550 ? -29.103 -8.078 30.156 1.00 89.12 550 VAL A CA 1
ATOM 4372 C C . VAL A 1 550 ? -28.844 -6.588 30.384 1.00 89.12 550 VAL A C 1
ATOM 4374 O O . VAL A 1 550 ? -29.021 -6.088 31.500 1.00 89.12 550 VAL A O 1
ATOM 4377 N N . SER A 1 551 ? -28.467 -5.870 29.328 1.00 92.31 551 SER A N 1
ATOM 4378 C CA . SER A 1 551 ? -28.186 -4.434 29.361 1.00 92.31 551 SER A CA 1
ATOM 4379 C C . SER A 1 551 ? -29.409 -3.592 29.699 1.00 92.31 551 SER A C 1
ATOM 4381 O O . SER A 1 551 ? -29.351 -2.740 30.589 1.00 92.31 551 SER A O 1
ATOM 4383 N N . LEU A 1 552 ? -30.536 -3.844 29.030 1.00 93.25 552 LEU A N 1
ATOM 4384 C CA . LEU A 1 552 ? -31.790 -3.131 29.265 1.00 93.25 552 LEU A CA 1
ATOM 4385 C C . LEU A 1 552 ? -32.339 -3.437 30.662 1.00 93.25 552 LEU A C 1
ATOM 4387 O O . LEU A 1 552 ? -32.812 -2.530 31.347 1.00 93.25 552 LEU A O 1
ATOM 4391 N N . LEU A 1 553 ? -32.207 -4.679 31.141 1.00 93.12 553 LEU A N 1
ATOM 4392 C CA . LEU A 1 553 ? -32.564 -5.027 32.517 1.00 93.12 553 LEU A CA 1
ATOM 4393 C C . LEU A 1 553 ? -31.688 -4.288 33.540 1.00 93.12 553 LEU A C 1
ATOM 4395 O O . LEU A 1 553 ? -32.192 -3.802 34.555 1.00 93.12 553 LEU A O 1
ATOM 4399 N N . TYR A 1 554 ? -30.384 -4.170 33.280 1.00 92.25 554 TYR A N 1
ATOM 4400 C CA . TYR A 1 554 ? -29.479 -3.396 34.126 1.00 92.25 554 TYR A CA 1
ATOM 4401 C C . TYR A 1 554 ? -29.853 -1.907 34.148 1.00 92.25 554 TYR A C 1
ATOM 4403 O O . TYR A 1 554 ? -29.952 -1.320 35.231 1.00 92.25 554 TYR A O 1
ATOM 4411 N N . ALA A 1 555 ? -30.123 -1.313 32.980 1.00 93.94 555 ALA A N 1
ATOM 4412 C CA . ALA A 1 555 ? -30.577 0.071 32.861 1.00 93.94 555 ALA A CA 1
ATOM 4413 C C . ALA A 1 555 ? -31.883 0.294 33.636 1.00 93.94 555 ALA A C 1
ATOM 4415 O O . ALA A 1 555 ? -31.965 1.217 34.446 1.00 93.94 555 ALA A O 1
ATOM 4416 N N . LYS A 1 556 ? -32.862 -0.605 33.482 1.00 95.50 556 LYS A N 1
ATOM 4417 C CA . LYS A 1 556 ? -34.120 -0.570 34.232 1.00 95.50 556 LYS A CA 1
ATOM 4418 C C . LYS A 1 556 ? -33.893 -0.582 35.744 1.00 95.50 556 LYS A C 1
ATOM 4420 O O . LYS A 1 556 ? -34.395 0.293 36.440 1.00 95.50 556 LYS A O 1
ATOM 4425 N N . ASN A 1 557 ? -33.090 -1.516 36.255 1.00 93.38 557 ASN A N 1
ATOM 4426 C CA . ASN A 1 557 ? -32.801 -1.601 37.691 1.00 93.38 557 ASN A CA 1
ATOM 4427 C C . ASN A 1 557 ? -32.141 -0.317 38.226 1.00 93.38 557 ASN A C 1
ATOM 4429 O O . ASN A 1 557 ? -32.420 0.103 39.351 1.00 93.38 557 ASN A O 1
ATOM 4433 N N . LYS A 1 558 ? -31.280 0.329 37.425 1.00 92.56 558 LYS A N 1
ATOM 4434 C CA . LYS A 1 558 ? -30.700 1.634 37.770 1.00 92.56 558 LYS A CA 1
ATOM 4435 C C . LYS A 1 558 ? -31.760 2.730 37.793 1.00 92.56 558 LYS A C 1
ATOM 4437 O O . LYS A 1 558 ? -31.811 3.463 38.775 1.00 92.56 558 LYS A O 1
ATOM 4442 N N . ILE A 1 559 ? -32.617 2.809 36.775 1.00 93.38 559 ILE A N 1
ATOM 4443 C CA . ILE A 1 559 ? -33.719 3.782 36.696 1.00 93.38 559 ILE A CA 1
ATOM 4444 C C . ILE A 1 559 ? -34.674 3.618 37.885 1.00 93.38 559 ILE A C 1
ATOM 4446 O O . ILE A 1 559 ? -35.027 4.604 38.537 1.00 93.38 559 ILE A O 1
ATOM 4450 N N . ASP A 1 560 ? -35.056 2.386 38.219 1.00 92.56 560 ASP A N 1
ATOM 4451 C CA . ASP A 1 560 ? -35.938 2.063 39.345 1.00 92.56 560 ASP A CA 1
ATOM 4452 C C . ASP A 1 560 ? -35.352 2.519 40.690 1.00 92.56 560 ASP A C 1
ATOM 4454 O O . ASP A 1 560 ? -36.088 3.003 41.552 1.00 92.56 560 ASP A O 1
ATOM 4458 N N . GLY A 1 561 ? -34.026 2.454 40.842 1.00 90.50 561 GLY A N 1
ATOM 4459 C CA . GLY A 1 561 ? -33.308 2.939 42.023 1.00 90.50 561 GLY A CA 1
ATOM 4460 C C . GLY A 1 561 ? -33.252 4.466 42.176 1.00 90.50 561 GLY A C 1
ATOM 4461 O O . GLY A 1 561 ? -32.897 4.950 43.252 1.00 90.50 561 GLY A O 1
ATOM 4462 N N . ILE A 1 562 ? -33.603 5.243 41.144 1.00 91.62 562 ILE A N 1
ATOM 4463 C CA . ILE A 1 562 ? -33.579 6.711 41.198 1.00 91.62 562 ILE A CA 1
ATOM 4464 C C . ILE A 1 562 ? -34.861 7.239 41.849 1.00 91.62 562 ILE A C 1
ATOM 4466 O O . ILE A 1 562 ? -35.979 6.973 41.388 1.00 91.62 562 ILE A O 1
ATOM 4470 N N . ALA A 1 563 ? -34.692 8.053 42.894 1.00 87.69 563 ALA A N 1
ATOM 4471 C CA . ALA A 1 563 ? -35.783 8.763 43.550 1.00 87.69 563 ALA A CA 1
ATOM 4472 C C . ALA A 1 563 ? -36.396 9.817 42.614 1.00 87.69 563 ALA A C 1
ATOM 4474 O O . ALA A 1 563 ? -35.688 10.650 42.052 1.00 87.69 563 ALA A O 1
ATOM 4475 N N . SER A 1 564 ? -37.721 9.800 42.465 1.00 85.75 564 SER A N 1
ATOM 4476 C CA . SER A 1 564 ? -38.429 10.749 41.602 1.00 85.75 564 SER A CA 1
ATOM 4477 C C . SER A 1 564 ? -38.553 12.126 42.251 1.00 85.75 564 SER A C 1
ATOM 4479 O O . SER A 1 564 ? -38.971 12.251 43.404 1.00 85.75 564 SER A O 1
ATOM 4481 N N . GLN A 1 565 ? -38.234 13.162 41.483 1.00 85.00 565 GLN A N 1
ATOM 4482 C CA . GLN A 1 565 ? -38.371 14.566 41.850 1.00 85.00 565 GLN A CA 1
ATOM 4483 C C . GLN A 1 565 ? -39.500 15.214 41.044 1.00 85.00 565 GLN A C 1
ATOM 4485 O O . GLN A 1 565 ? -39.863 14.760 39.959 1.00 85.00 565 GLN A O 1
ATOM 4490 N N . LYS A 1 566 ? -40.091 16.284 41.580 1.00 77.50 566 LYS A N 1
ATOM 4491 C CA . LYS A 1 566 ? -41.132 17.030 40.869 1.00 77.50 566 LYS A CA 1
ATOM 4492 C C . LYS A 1 566 ? -40.477 17.892 39.787 1.00 77.50 566 LYS A C 1
ATOM 4494 O O . LYS A 1 566 ? -39.667 18.745 40.119 1.00 77.50 566 LYS A O 1
ATOM 4499 N N . ILE A 1 567 ? -40.863 17.678 38.533 1.00 74.88 567 ILE A N 1
ATOM 4500 C CA . ILE A 1 567 ? -40.338 18.400 37.367 1.00 74.88 567 ILE A CA 1
ATOM 4501 C C . ILE A 1 567 ? -41.120 19.711 37.177 1.00 74.88 567 ILE A C 1
ATOM 4503 O O . ILE A 1 567 ? -42.357 19.695 37.141 1.00 74.88 567 ILE A O 1
ATOM 4507 N N . SER A 1 568 ? -40.419 20.843 37.087 1.00 73.19 568 SER A N 1
ATOM 4508 C CA . SER A 1 568 ? -40.979 22.140 36.689 1.00 73.19 568 SER A CA 1
ATOM 4509 C C . SER A 1 568 ? -41.305 22.178 35.192 1.00 73.19 568 SER A C 1
ATOM 4511 O O . SER A 1 568 ? -40.703 21.475 34.388 1.00 73.19 568 SER A O 1
ATOM 4513 N N . LEU A 1 569 ? -42.252 23.033 34.797 1.00 66.88 569 LEU A N 1
ATOM 4514 C CA . LEU A 1 569 ? -42.526 23.330 33.381 1.00 66.88 569 LEU A CA 1
ATOM 4515 C C . LEU A 1 569 ? -41.565 24.382 32.796 1.00 66.88 569 LEU A C 1
ATOM 4517 O O . LEU A 1 569 ? -41.613 24.639 31.599 1.00 66.88 569 LEU A O 1
ATOM 4521 N N . ASP A 1 570 ? -40.728 25.000 33.632 1.00 70.81 570 ASP A N 1
ATOM 4522 C CA . ASP A 1 570 ? -39.763 26.040 33.255 1.00 70.81 570 ASP A CA 1
ATOM 4523 C C . ASP A 1 570 ? -38.336 25.475 33.357 1.00 70.81 570 ASP A C 1
ATOM 4525 O O . ASP A 1 570 ? -37.618 25.731 34.324 1.00 70.81 570 ASP A O 1
ATOM 4529 N N . ILE A 1 571 ? -37.980 24.593 32.415 1.00 72.50 571 ILE A N 1
ATOM 4530 C CA . ILE A 1 571 ? -36.677 23.909 32.372 1.00 72.50 571 ILE A CA 1
ATOM 4531 C C . ILE A 1 571 ? -35.703 24.722 31.519 1.00 72.50 571 ILE A C 1
ATOM 4533 O O . ILE A 1 571 ? -35.987 25.041 30.363 1.00 72.50 571 ILE A O 1
ATOM 4537 N N . ASN A 1 572 ? -34.518 25.002 32.062 1.00 73.25 572 ASN A N 1
ATOM 4538 C CA . ASN A 1 572 ? -33.428 25.604 31.303 1.00 73.25 572 ASN A CA 1
ATOM 4539 C C . ASN A 1 572 ? -32.602 24.522 30.584 1.00 73.25 572 ASN A C 1
ATOM 4541 O O . ASN A 1 572 ? -31.767 23.857 31.193 1.00 73.25 572 ASN A O 1
ATOM 4545 N N . PHE A 1 573 ? -32.806 24.369 29.276 1.00 70.44 573 PHE A N 1
ATOM 4546 C CA . PHE A 1 573 ? -32.069 23.400 28.453 1.00 70.44 573 PHE A CA 1
ATOM 4547 C C . PHE A 1 573 ? -30.607 23.799 28.175 1.00 70.44 573 PHE A C 1
ATOM 4549 O O . PHE A 1 573 ? -29.808 22.941 27.800 1.00 70.44 573 PHE A O 1
ATOM 4556 N N . ASP A 1 574 ? -30.233 25.061 28.417 1.00 67.75 574 ASP A N 1
ATOM 4557 C CA . ASP A 1 574 ? -28.893 25.610 28.147 1.00 67.75 574 ASP A CA 1
ATOM 4558 C C . ASP A 1 574 ? -27.952 25.493 29.361 1.00 67.75 574 ASP A C 1
ATOM 4560 O O . ASP A 1 574 ? -26.886 26.117 29.437 1.00 67.75 574 ASP A O 1
ATOM 4564 N N . GLN A 1 575 ? -28.358 24.721 30.368 1.00 67.69 575 GLN A N 1
ATOM 4565 C CA . GLN A 1 575 ? -27.641 24.600 31.623 1.00 67.69 575 GLN A CA 1
ATOM 4566 C C . GLN A 1 575 ? -26.380 23.736 31.450 1.00 67.69 575 GLN A C 1
ATOM 4568 O O . GLN A 1 575 ? -26.427 22.508 31.480 1.00 67.69 575 GLN A O 1
ATOM 4573 N N . LYS A 1 576 ? -25.225 24.400 31.314 1.00 64.12 576 LYS A N 1
ATOM 4574 C CA . LYS A 1 576 ? -23.908 23.770 31.070 1.00 64.12 576 LYS A CA 1
ATOM 4575 C C . LYS A 1 576 ? -23.469 22.727 32.106 1.00 64.12 576 LYS A C 1
ATOM 4577 O O . LYS A 1 576 ? -22.566 21.942 31.842 1.00 64.12 576 LYS A O 1
ATOM 4582 N N . SER A 1 577 ? -24.066 22.711 33.301 1.00 62.19 577 SER A N 1
ATOM 4583 C CA . SER A 1 577 ? -23.775 21.682 34.312 1.00 62.19 577 SER A CA 1
ATOM 4584 C C . SER A 1 577 ? -24.234 20.280 33.898 1.00 62.19 577 SER A C 1
ATOM 4586 O O . SER A 1 577 ? -23.786 19.314 34.502 1.00 62.19 577 SER A O 1
ATOM 4588 N N . TRP A 1 578 ? -25.095 20.172 32.881 1.00 64.12 578 TRP A N 1
ATOM 4589 C CA . TRP A 1 578 ? -25.720 18.933 32.399 1.00 64.12 578 TRP A CA 1
ATOM 4590 C C . TRP A 1 578 ? -25.256 18.560 30.979 1.00 64.12 578 TRP A C 1
ATOM 4592 O O . TRP A 1 578 ? -26.024 18.060 30.156 1.00 64.12 578 TRP A O 1
ATOM 4602 N N . ASP A 1 579 ? -24.010 18.900 30.641 1.00 61.91 579 ASP A N 1
ATOM 4603 C CA . ASP A 1 579 ? -23.382 18.582 29.347 1.00 61.91 579 ASP A CA 1
ATOM 4604 C C . ASP A 1 579 ? -22.615 17.246 29.361 1.00 61.91 579 ASP A C 1
ATOM 4606 O O . ASP A 1 579 ? -22.004 16.876 28.361 1.00 61.91 579 ASP A O 1
ATOM 4610 N N . GLN A 1 580 ? -22.627 16.510 30.476 1.00 63.38 580 GLN A N 1
ATOM 4611 C CA . GLN A 1 580 ? -21.968 15.205 30.562 1.00 63.38 580 GLN A CA 1
ATOM 4612 C C . GLN A 1 580 ? -22.815 14.101 29.921 1.00 63.38 580 GLN A C 1
ATOM 4614 O O . GLN A 1 580 ? -24.042 14.112 29.998 1.00 63.38 580 GLN A O 1
ATOM 4619 N N . THR A 1 581 ? -22.146 13.120 29.314 1.00 69.50 581 THR A N 1
ATOM 4620 C CA . THR A 1 581 ? -22.800 11.935 28.754 1.00 69.50 581 THR A CA 1
ATOM 4621 C C . THR A 1 581 ? -23.421 11.099 29.869 1.00 69.50 581 THR A C 1
ATOM 4623 O O . THR A 1 581 ? -22.740 10.666 30.801 1.00 69.50 581 THR A O 1
ATOM 4626 N N . ASP A 1 582 ? -24.721 10.854 29.766 1.00 86.81 582 ASP A N 1
ATOM 4627 C CA . ASP A 1 582 ? -25.472 10.109 30.765 1.00 86.81 582 ASP A CA 1
ATOM 4628 C C . ASP A 1 582 ? -25.269 8.594 30.616 1.00 86.81 582 ASP A C 1
ATOM 4630 O O . ASP A 1 582 ? -25.640 8.007 29.599 1.00 86.81 582 ASP A O 1
ATOM 4634 N N . ARG A 1 583 ? -24.718 7.942 31.652 1.00 87.81 583 ARG A N 1
ATOM 4635 C CA . ARG A 1 583 ? -24.419 6.497 31.628 1.00 87.81 583 ARG A CA 1
ATOM 4636 C C . ARG A 1 583 ? -25.662 5.625 31.412 1.00 87.81 583 ARG A C 1
ATOM 4638 O O . ARG A 1 583 ? -25.537 4.529 30.875 1.00 87.81 583 ARG A O 1
ATOM 4645 N N . ILE A 1 584 ? -26.855 6.051 31.835 1.00 91.00 584 ILE A N 1
ATOM 4646 C CA . ILE A 1 584 ? -28.079 5.264 31.624 1.00 91.00 584 ILE A CA 1
ATOM 4647 C C . ILE A 1 584 ? -28.503 5.373 30.163 1.00 91.00 584 ILE A C 1
ATOM 4649 O O . ILE A 1 584 ? -28.757 4.351 29.535 1.00 91.00 584 ILE A O 1
ATOM 4653 N N . LEU A 1 585 ? -28.522 6.582 29.599 1.00 90.56 585 LEU A N 1
ATOM 4654 C CA . LEU A 1 585 ? -28.913 6.785 28.200 1.00 90.56 585 LEU A CA 1
ATOM 4655 C C . LEU A 1 585 ? -27.917 6.169 27.207 1.00 90.56 585 LEU A C 1
ATOM 4657 O O . LEU A 1 585 ? -28.332 5.677 26.157 1.00 90.56 585 LEU A O 1
ATOM 4661 N N . THR A 1 586 ? -26.626 6.100 27.547 1.00 90.44 586 THR A N 1
ATOM 4662 C CA . THR A 1 586 ? -25.640 5.345 26.756 1.00 90.44 586 THR A CA 1
ATOM 4663 C C . THR A 1 586 ? -26.069 3.886 26.583 1.00 90.44 586 THR A C 1
ATOM 4665 O O . THR A 1 586 ? -26.102 3.402 25.456 1.00 90.44 586 THR A O 1
ATOM 4668 N N . LEU A 1 587 ? -26.513 3.218 27.658 1.00 91.88 587 LEU A N 1
ATOM 4669 C CA . LEU A 1 587 ? -26.973 1.819 27.609 1.00 91.88 587 LEU A CA 1
ATOM 4670 C C . LEU A 1 587 ? -28.225 1.610 26.758 1.00 91.88 587 LEU A C 1
ATOM 4672 O O . LEU A 1 587 ? -28.537 0.468 26.439 1.00 91.88 587 LEU A O 1
ATOM 4676 N N . LEU A 1 588 ? -28.955 2.682 26.443 1.00 91.12 588 LEU A N 1
ATOM 4677 C CA . LEU A 1 588 ? -30.170 2.681 25.624 1.00 91.12 588 LEU A CA 1
ATOM 4678 C C . LEU A 1 588 ? -29.879 3.041 24.153 1.00 91.12 588 LEU A C 1
ATOM 4680 O O . LEU A 1 588 ? -30.771 3.008 23.304 1.00 91.12 588 LEU A O 1
ATOM 4684 N N . THR A 1 589 ? -28.630 3.377 23.828 1.00 88.75 589 THR A N 1
ATOM 4685 C CA . THR A 1 589 ? -28.199 3.776 22.482 1.00 88.75 589 THR A CA 1
ATOM 4686 C C . THR A 1 589 ? -27.967 2.559 21.581 1.00 88.75 589 THR A C 1
ATOM 4688 O O . THR A 1 589 ? -27.593 1.498 22.062 1.00 88.75 589 THR A O 1
ATOM 4691 N N . GLY A 1 590 ? -28.157 2.686 20.265 1.00 83.44 590 GLY A N 1
ATOM 4692 C CA . GLY A 1 590 ? -27.818 1.636 19.290 1.00 83.44 590 GLY A CA 1
ATOM 4693 C C . GLY A 1 590 ? -28.939 0.633 19.003 1.00 83.44 590 GLY A C 1
ATOM 4694 O O . GLY A 1 590 ? -28.805 -0.204 18.115 1.00 83.44 590 GLY A O 1
ATOM 4695 N N . TYR A 1 591 ? -30.079 0.734 19.692 1.00 85.38 591 TYR A N 1
ATOM 4696 C CA . TYR A 1 591 ? -31.237 -0.139 19.463 1.00 85.38 591 TYR A CA 1
ATOM 4697 C C . TYR A 1 591 ? -32.256 0.424 18.471 1.00 85.38 591 TYR A C 1
ATOM 4699 O O . TYR A 1 591 ? -33.258 -0.226 18.203 1.00 85.38 591 TYR A O 1
ATOM 4707 N N . GLN A 1 592 ? -32.043 1.619 17.912 1.00 74.81 592 GLN A N 1
ATOM 4708 C CA . GLN A 1 592 ? -33.073 2.335 17.144 1.00 74.81 592 GLN A CA 1
ATOM 4709 C C . GLN A 1 592 ? -33.516 1.580 15.888 1.00 74.81 592 GLN A C 1
ATOM 4711 O O . GLN A 1 592 ? -34.669 1.692 15.475 1.00 74.81 592 GLN A O 1
ATOM 4716 N N . SER A 1 593 ? -32.595 0.826 15.288 1.00 68.50 593 SER A N 1
ATOM 4717 C CA . SER A 1 593 ? -32.838 0.009 14.097 1.00 68.50 593 SER A CA 1
ATOM 4718 C C . SER A 1 593 ? -33.284 -1.422 14.435 1.00 68.50 593 SER A C 1
ATOM 4720 O O . SER A 1 593 ? -33.575 -2.192 13.525 1.00 68.50 593 SER A O 1
ATOM 4722 N N . SER A 1 594 ? -33.334 -1.794 15.720 1.00 78.31 594 SER A N 1
ATOM 4723 C CA . SER A 1 594 ? -33.791 -3.114 16.161 1.00 78.31 594 SER A CA 1
ATOM 4724 C C . SER A 1 594 ? -35.315 -3.165 16.208 1.00 78.31 594 SER A C 1
ATOM 4726 O O . SER A 1 594 ? -35.941 -2.381 16.918 1.00 78.31 594 SER A O 1
ATOM 4728 N N . GLU A 1 595 ? -35.921 -4.126 15.512 1.00 77.06 595 GLU A N 1
ATOM 4729 C CA . GLU A 1 595 ? -37.370 -4.359 15.611 1.00 77.06 595 GLU A CA 1
ATOM 4730 C C . GLU A 1 595 ? -37.797 -4.845 17.005 1.00 77.06 595 GLU A C 1
ATOM 4732 O O . GLU A 1 595 ? -38.925 -4.596 17.419 1.00 77.06 595 GLU A O 1
ATOM 4737 N N . GLU A 1 596 ? -36.896 -5.508 17.734 1.00 85.81 596 GLU A N 1
ATOM 4738 C CA . GLU A 1 596 ? -37.180 -6.126 19.031 1.00 85.81 596 GLU A CA 1
ATOM 4739 C C . GLU A 1 596 ? -36.941 -5.166 20.208 1.00 85.81 596 GLU A C 1
ATOM 4741 O O . GLU A 1 596 ? -37.773 -5.066 21.107 1.00 85.81 596 GLU A O 1
ATOM 4746 N N . TYR A 1 597 ? -35.832 -4.417 20.194 1.00 87.88 597 TYR A N 1
ATOM 4747 C CA . TYR A 1 597 ? -35.372 -3.659 21.369 1.00 87.88 597 TYR A CA 1
ATOM 4748 C C . TYR A 1 597 ? -35.611 -2.147 21.290 1.00 87.88 597 TYR A C 1
ATOM 4750 O O . TYR A 1 597 ? -35.488 -1.461 22.307 1.00 87.88 597 TYR A O 1
ATOM 4758 N N . SER A 1 598 ? -35.957 -1.607 20.115 1.00 82.81 598 SER A N 1
ATOM 4759 C CA . SER A 1 598 ? -36.154 -0.160 19.923 1.00 82.81 598 SER A CA 1
ATOM 4760 C C . SER A 1 598 ? -37.249 0.405 20.837 1.00 82.81 598 SER A C 1
ATOM 4762 O O . SER A 1 598 ? -37.034 1.410 21.517 1.00 82.81 598 SER A O 1
ATOM 4764 N N . GLU A 1 599 ? -38.397 -0.278 20.922 1.00 83.38 599 GLU A N 1
ATOM 4765 C CA . GLU A 1 599 ? -39.523 0.141 21.767 1.00 83.38 599 GLU A CA 1
ATOM 4766 C C . GLU A 1 599 ? -39.153 0.090 23.256 1.00 83.38 599 GLU A C 1
ATOM 4768 O O . GLU A 1 599 ? -39.309 1.089 23.957 1.00 83.38 599 GLU A O 1
ATOM 4773 N N . MET A 1 600 ? -38.561 -1.017 23.716 1.00 87.44 600 MET A N 1
ATOM 4774 C CA . MET A 1 600 ? -38.137 -1.186 25.112 1.00 87.44 600 MET A CA 1
ATOM 4775 C C . MET A 1 600 ? -37.101 -0.141 25.542 1.00 87.44 600 MET A C 1
ATOM 4777 O O . MET A 1 600 ? -37.194 0.423 26.632 1.00 87.44 600 MET A O 1
ATOM 4781 N N . SER A 1 601 ? -36.116 0.134 24.684 1.00 89.38 601 SER A N 1
ATOM 4782 C CA . SER A 1 601 ? -35.111 1.168 24.935 1.00 89.38 601 SER A CA 1
ATOM 4783 C C . SER A 1 601 ? -35.754 2.546 25.114 1.00 89.38 601 SER A C 1
ATOM 4785 O O . SER A 1 601 ? -35.467 3.257 26.082 1.00 89.38 601 SER A O 1
ATOM 4787 N N . LEU A 1 602 ? -36.672 2.910 24.214 1.00 85.38 602 LEU A N 1
ATOM 4788 C CA . LEU A 1 602 ? -37.345 4.202 24.263 1.00 85.38 602 LEU A CA 1
ATOM 4789 C C . LEU A 1 602 ? -38.254 4.333 25.493 1.00 85.38 602 LEU A C 1
ATOM 4791 O O . LEU A 1 602 ? -38.294 5.397 26.114 1.00 85.38 602 LEU A O 1
ATOM 4795 N N . GLU A 1 603 ? -38.963 3.268 25.871 1.00 87.38 603 GLU A N 1
ATOM 4796 C CA . GLU A 1 603 ? -39.776 3.240 27.090 1.00 87.38 603 GLU A CA 1
ATOM 4797 C C . GLU A 1 603 ? -38.927 3.492 28.339 1.00 87.38 603 GLU A C 1
ATOM 4799 O O . GLU A 1 603 ? -39.263 4.368 29.139 1.00 87.38 603 GLU A O 1
ATOM 4804 N N . LEU A 1 604 ? -37.785 2.811 28.468 1.00 91.06 604 LEU A N 1
ATOM 4805 C CA . LEU A 1 604 ? -36.850 3.029 29.574 1.00 91.06 604 LEU A CA 1
ATOM 4806 C C . LEU A 1 604 ? -36.279 4.452 29.572 1.00 91.06 604 LEU A C 1
ATOM 4808 O O . LEU A 1 604 ? -36.185 5.081 30.627 1.00 91.06 604 LEU A O 1
ATOM 4812 N N . ALA A 1 605 ? -35.960 5.008 28.401 1.00 90.12 605 ALA A N 1
ATOM 4813 C CA . ALA A 1 605 ? -35.481 6.386 28.285 1.00 90.12 605 ALA A CA 1
ATOM 4814 C C . ALA A 1 605 ? -36.542 7.397 28.765 1.00 90.12 605 ALA A C 1
ATOM 4816 O O . ALA A 1 605 ? -36.226 8.360 29.467 1.00 90.12 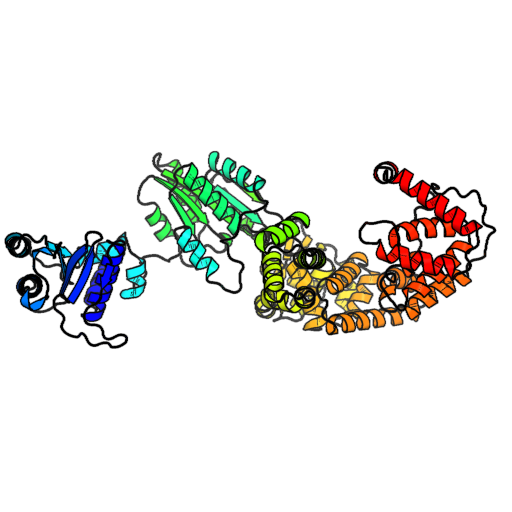605 ALA A O 1
ATOM 4817 N N . LEU A 1 606 ? -37.820 7.151 28.455 1.00 86.19 606 LEU A N 1
ATOM 4818 C CA . LEU A 1 606 ? -38.943 7.961 28.934 1.00 86.19 606 LEU A CA 1
ATOM 4819 C C . LEU A 1 606 ? -39.196 7.790 30.437 1.00 86.19 606 LEU A C 1
ATOM 4821 O O . LEU A 1 606 ? -39.584 8.749 31.107 1.00 86.19 606 LEU A O 1
ATOM 4825 N N . GLU A 1 607 ? -39.011 6.590 30.987 1.00 89.88 607 GLU A N 1
ATOM 4826 C CA . GLU A 1 607 ? -39.068 6.362 32.435 1.00 89.88 607 GLU A CA 1
ATOM 4827 C C . GLU A 1 607 ? -37.950 7.100 33.168 1.00 89.88 607 GLU A C 1
ATOM 4829 O O . GLU A 1 607 ? -38.205 7.722 34.203 1.00 89.88 607 GLU A O 1
ATOM 4834 N N . TYR A 1 608 ? -36.743 7.103 32.600 1.00 91.50 608 TYR A N 1
ATOM 4835 C CA . TYR A 1 608 ? -35.617 7.878 33.102 1.00 91.50 608 TYR A CA 1
ATOM 4836 C C . TYR A 1 608 ? -35.911 9.383 33.088 1.00 91.50 608 TYR A C 1
ATOM 4838 O O . TYR A 1 608 ? -35.768 10.052 34.113 1.00 91.50 608 TYR A O 1
ATOM 4846 N N . ALA A 1 609 ? -36.438 9.904 31.977 1.00 87.38 609 ALA A N 1
ATOM 4847 C CA . ALA A 1 609 ? -36.783 11.318 31.823 1.00 87.38 609 ALA A CA 1
ATOM 4848 C C . ALA A 1 609 ? -37.789 11.829 32.876 1.00 87.38 609 ALA A C 1
ATOM 4850 O O . ALA A 1 609 ? -37.837 13.021 33.168 1.00 87.38 609 ALA A O 1
ATOM 4851 N N . LYS A 1 610 ? -38.595 10.941 33.475 1.00 86.31 610 LYS A N 1
ATOM 4852 C CA . LYS A 1 610 ? -39.560 11.284 34.536 1.00 86.31 610 LYS A CA 1
ATOM 4853 C C . LYS A 1 610 ? -38.923 11.426 35.925 1.00 86.31 610 LYS A C 1
ATOM 4855 O O . LYS A 1 610 ? -39.628 11.796 36.865 1.00 86.31 610 LYS A O 1
ATOM 4860 N N . LYS A 1 611 ? -37.638 11.102 36.100 1.00 88.69 611 LYS A N 1
ATOM 4861 C CA . LYS A 1 611 ? -36.997 11.047 37.424 1.00 88.69 611 LYS A CA 1
ATOM 4862 C C . LYS A 1 611 ? -36.575 12.415 37.962 1.00 88.69 611 LYS A C 1
ATOM 4864 O O . LYS A 1 611 ? -36.722 12.640 39.162 1.00 88.69 611 LYS A O 1
ATOM 4869 N N . SER A 1 612 ? -36.085 13.321 37.120 1.00 87.69 612 SER A N 1
ATOM 4870 C CA . SER A 1 612 ? -35.648 14.670 37.510 1.00 87.69 612 SER A CA 1
ATOM 4871 C C . SER A 1 612 ? -35.591 15.608 36.299 1.00 87.69 612 SER A C 1
ATOM 4873 O O . SER A 1 612 ? -35.654 15.159 35.156 1.00 87.69 612 SER A O 1
ATOM 4875 N N . GLU A 1 613 ? -35.456 16.915 36.541 1.00 84.56 613 GLU A N 1
ATOM 4876 C CA . GLU A 1 613 ? -35.233 17.905 35.472 1.00 84.56 613 GLU A CA 1
ATOM 4877 C C . GLU A 1 613 ? -33.932 17.630 34.706 1.00 84.56 613 GLU A C 1
ATOM 4879 O O . GLU A 1 613 ? -33.918 17.681 33.480 1.00 84.56 613 GLU A O 1
ATOM 4884 N N . GLU A 1 614 ? -32.867 17.253 35.416 1.00 85.81 614 GLU A N 1
ATOM 4885 C CA . GLU A 1 614 ? -31.584 16.859 34.822 1.00 85.81 614 GLU A CA 1
ATOM 4886 C C . GLU A 1 614 ? -31.733 15.645 33.893 1.00 85.81 614 GLU A C 1
ATOM 4888 O O . GLU A 1 614 ? -31.318 15.698 32.735 1.00 85.81 614 GLU A O 1
ATOM 4893 N N . ALA A 1 615 ? -32.409 14.584 34.355 1.00 87.00 615 ALA A N 1
ATOM 4894 C CA . ALA A 1 615 ? -32.669 13.396 33.543 1.00 87.00 615 ALA A CA 1
ATOM 4895 C C . ALA A 1 615 ? -33.492 13.734 32.290 1.00 87.00 615 ALA A C 1
ATOM 4897 O O . ALA A 1 615 ? -33.240 13.197 31.211 1.00 87.00 615 ALA A O 1
ATOM 4898 N N . PHE A 1 616 ? -34.449 14.662 32.407 1.00 85.12 616 PHE A N 1
ATOM 4899 C CA . PHE A 1 616 ? -35.229 15.148 31.273 1.00 85.12 616 PHE A CA 1
ATOM 4900 C C . PHE A 1 616 ? -34.372 15.916 30.251 1.00 85.12 616 PHE A C 1
ATOM 4902 O O . PHE A 1 616 ? -34.544 15.731 29.041 1.00 85.12 616 PHE A O 1
ATOM 4909 N N . VAL A 1 617 ? -33.429 16.751 30.703 1.00 83.31 617 VAL A N 1
ATOM 4910 C CA . VAL A 1 617 ? -32.502 17.465 29.808 1.00 83.31 617 VAL A CA 1
ATOM 4911 C C . VAL A 1 617 ? -31.549 16.496 29.109 1.00 83.31 617 VAL A C 1
ATOM 4913 O O . VAL A 1 617 ? -31.403 16.582 27.888 1.00 83.31 617 VAL A O 1
ATOM 4916 N N . HIS A 1 618 ? -30.956 15.543 29.836 1.00 86.56 618 HIS A N 1
ATOM 4917 C CA . HIS A 1 618 ? -30.112 14.503 29.239 1.00 86.56 618 HIS A CA 1
ATOM 4918 C C . HIS A 1 618 ? -30.886 13.683 28.201 1.00 86.56 618 HIS A C 1
ATOM 4920 O O . HIS A 1 618 ? -30.409 13.506 27.080 1.00 86.56 618 HIS A O 1
ATOM 4926 N N . PHE A 1 619 ? -32.112 13.261 28.532 1.00 86.94 619 PHE A N 1
ATOM 4927 C CA . PHE A 1 619 ? -32.996 12.567 27.597 1.00 86.94 619 PHE A CA 1
ATOM 4928 C C . PHE A 1 619 ? -33.265 13.402 26.349 1.00 86.94 619 PHE A C 1
ATOM 4930 O O . PHE A 1 619 ? -33.159 12.881 25.250 1.00 86.94 619 PHE A O 1
ATOM 4937 N N . SER A 1 620 ? -33.568 14.693 26.492 1.00 78.56 620 SER A N 1
ATOM 4938 C CA . SER A 1 620 ? -33.877 15.563 25.350 1.00 78.56 620 SER A CA 1
ATOM 4939 C C . SER A 1 620 ? -32.684 15.701 24.395 1.00 78.56 620 SER A C 1
ATOM 4941 O O . SER A 1 620 ? -32.853 15.633 23.177 1.00 78.56 620 SER A O 1
ATOM 4943 N N . LYS A 1 621 ? -31.465 15.848 24.934 1.00 81.69 621 LYS A N 1
ATOM 4944 C CA . LYS A 1 621 ? -30.226 15.888 24.137 1.00 81.69 621 LYS A CA 1
ATOM 4945 C C . LYS A 1 621 ? -29.981 14.559 23.425 1.00 81.69 621 LYS A C 1
ATOM 4947 O O . LYS A 1 621 ? -29.813 14.546 22.208 1.00 81.69 621 LYS A O 1
ATOM 4952 N N . TRP A 1 622 ? -30.020 13.454 24.169 1.00 84.81 622 TRP A N 1
ATOM 4953 C CA . TRP A 1 622 ? -29.869 12.104 23.626 1.00 84.81 622 TRP A CA 1
ATOM 4954 C C . TRP A 1 622 ? -30.914 11.810 22.548 1.00 84.81 622 TRP A C 1
ATOM 4956 O O . TRP A 1 622 ? -30.585 11.340 21.466 1.00 84.81 622 TRP A O 1
ATOM 4966 N N . PHE A 1 623 ? -32.172 12.159 22.800 1.00 78.69 623 PHE A N 1
ATOM 4967 C CA . PHE A 1 623 ? -33.277 11.941 21.881 1.00 78.69 623 PHE A CA 1
ATOM 4968 C C . PHE A 1 623 ? -33.054 12.676 20.557 1.00 78.69 623 PHE A C 1
ATOM 4970 O O . PHE A 1 623 ? -33.195 12.076 19.496 1.00 78.69 623 PHE A O 1
ATOM 4977 N N . ASN A 1 624 ? -32.637 13.944 20.602 1.00 73.88 624 ASN A N 1
ATOM 4978 C CA . ASN A 1 624 ? -32.306 14.696 19.391 1.00 73.88 624 ASN A CA 1
ATOM 4979 C C . ASN A 1 624 ? -31.096 14.104 18.648 1.00 73.88 624 ASN A C 1
ATOM 4981 O O . ASN A 1 624 ? -31.076 14.136 17.424 1.00 73.88 624 ASN A O 1
ATOM 4985 N N . GLN A 1 625 ? -30.113 13.536 19.350 1.00 76.88 625 GLN A N 1
ATOM 4986 C CA . GLN A 1 625 ? -28.980 12.857 18.710 1.00 76.88 625 GLN A CA 1
ATOM 4987 C C . GLN A 1 625 ? -29.391 11.539 18.038 1.00 76.88 625 GLN A C 1
ATOM 4989 O O . GLN A 1 625 ? -28.916 11.235 16.952 1.00 76.88 625 GLN A O 1
ATOM 4994 N N . GLN A 1 626 ? -30.273 10.758 18.667 1.00 72.94 626 GLN A N 1
ATOM 4995 C CA . GLN A 1 626 ? -30.658 9.430 18.177 1.00 72.94 626 GLN A CA 1
ATOM 4996 C C . GLN A 1 626 ? -31.827 9.449 17.177 1.00 72.94 626 GLN A C 1
ATOM 4998 O O . GLN A 1 626 ? -31.956 8.538 16.359 1.00 72.94 626 GLN A O 1
ATOM 5003 N N . PHE A 1 627 ? -32.701 10.457 17.256 1.00 68.12 627 PHE A N 1
ATOM 5004 C CA . PHE A 1 627 ? -33.960 10.544 16.504 1.00 68.12 627 PHE A CA 1
ATOM 5005 C C . PHE A 1 627 ? -34.197 11.920 15.853 1.00 68.12 627 PHE A C 1
ATOM 5007 O O . PHE A 1 627 ? -35.296 12.176 15.354 1.00 68.12 627 PHE A O 1
ATOM 5014 N N . GLY A 1 628 ? -33.206 12.817 15.876 1.00 56.09 628 GLY A N 1
ATOM 5015 C CA . GLY A 1 628 ? -33.284 14.138 15.250 1.00 56.09 628 GLY A CA 1
ATOM 5016 C C . GLY A 1 628 ? -33.502 14.086 13.736 1.00 56.09 628 GLY A C 1
ATOM 5017 O O . GLY A 1 628 ? -33.302 13.061 13.086 1.00 56.09 628 GLY A O 1
ATOM 5018 N N . ILE A 1 629 ? -33.949 15.213 13.174 1.00 47.00 629 ILE A N 1
ATOM 5019 C CA . ILE A 1 629 ? -34.247 15.353 11.743 1.00 47.00 629 ILE A CA 1
ATOM 5020 C C . ILE A 1 629 ? -32.931 15.508 10.972 1.00 47.00 629 ILE A C 1
ATOM 5022 O O . ILE A 1 629 ? -32.469 16.618 10.726 1.00 47.00 629 ILE A O 1
ATOM 5026 N N . ASP A 1 630 ? -32.355 14.375 10.597 1.00 42.88 630 ASP A N 1
ATOM 5027 C CA . ASP A 1 630 ? -31.447 14.232 9.461 1.00 42.88 630 ASP A CA 1
ATOM 5028 C C . ASP A 1 630 ? -32.292 13.787 8.240 1.00 42.88 630 ASP A C 1
ATOM 5030 O O . ASP A 1 630 ? -33.239 13.006 8.435 1.00 42.88 630 ASP A O 1
ATOM 5034 N N . PRO A 1 631 ? -32.058 14.262 6.997 1.00 38.78 631 PRO A N 1
ATOM 5035 C CA . PRO A 1 631 ? -32.684 13.704 5.790 1.00 38.78 631 PRO A CA 1
ATOM 5036 C C . PRO A 1 631 ? -32.690 12.161 5.719 1.00 38.78 631 PRO A C 1
ATOM 5038 O O . PRO A 1 631 ? -33.643 11.598 5.173 1.00 38.78 631 PRO A O 1
ATOM 5041 N N . ASP A 1 632 ? -31.733 11.479 6.355 1.00 43.03 632 ASP A N 1
ATOM 5042 C CA . ASP A 1 632 ? -31.651 10.009 6.438 1.00 43.03 632 ASP A CA 1
ATOM 5043 C C . ASP A 1 632 ? -32.669 9.347 7.399 1.00 43.03 632 ASP A C 1
ATOM 5045 O O . ASP A 1 632 ? -32.870 8.129 7.392 1.00 43.03 632 ASP A O 1
ATOM 5049 N N . VAL A 1 633 ? -33.367 10.127 8.232 1.00 44.81 633 VAL A N 1
ATOM 5050 C CA . VAL A 1 633 ? -34.157 9.627 9.379 1.00 44.81 633 VAL A CA 1
ATOM 5051 C C . VAL A 1 633 ? -35.668 9.862 9.209 1.00 44.81 633 VAL A C 1
ATOM 5053 O O . VAL A 1 633 ? -36.472 9.488 10.069 1.00 44.81 633 VAL A O 1
ATOM 5056 N N . PHE A 1 634 ? -36.117 10.394 8.066 1.00 37.88 634 PHE A N 1
ATOM 5057 C CA . PHE A 1 634 ? -37.522 10.781 7.854 1.00 37.88 634 PHE A CA 1
ATOM 5058 C C . PHE A 1 634 ? -38.517 9.624 8.094 1.00 37.88 634 PHE A C 1
ATOM 5060 O O . PHE A 1 634 ? -39.586 9.828 8.675 1.00 37.88 634 PHE A O 1
ATOM 5067 N N . HIS A 1 635 ? -38.141 8.380 7.775 1.00 42.72 635 HIS A N 1
ATOM 5068 C CA . HIS A 1 635 ? -38.951 7.194 8.079 1.00 42.72 635 HIS A CA 1
ATOM 5069 C C . HIS A 1 635 ? -39.064 6.868 9.583 1.00 42.72 635 HIS A C 1
ATOM 5071 O O . HIS A 1 635 ? -40.106 6.368 10.016 1.00 42.72 635 HIS A O 1
ATOM 5077 N N . LYS A 1 636 ? -38.049 7.186 10.400 1.00 44.91 636 LYS A N 1
ATOM 5078 C CA . LYS A 1 636 ? -38.022 6.893 11.848 1.00 44.91 636 LYS A CA 1
ATOM 5079 C C . LYS A 1 636 ? -38.881 7.878 12.656 1.00 44.91 636 LYS A C 1
ATOM 5081 O O . LYS A 1 636 ? -39.529 7.477 13.623 1.00 44.91 636 LYS A O 1
ATOM 5086 N N . SER A 1 637 ? -39.026 9.123 12.188 1.00 42.69 637 SER A N 1
ATOM 5087 C CA . SER A 1 637 ? -39.963 10.112 12.766 1.00 42.69 637 SER A CA 1
ATOM 5088 C C . SER A 1 637 ? -41.440 9.647 12.745 1.00 42.69 637 SER A C 1
ATOM 5090 O O . SER A 1 637 ? -42.248 9.993 13.616 1.00 42.69 637 SER A O 1
ATOM 5092 N N . ILE A 1 638 ? -41.797 8.780 11.787 1.00 43.62 638 ILE A N 1
ATOM 5093 C CA . ILE A 1 638 ? -43.142 8.201 11.635 1.00 43.62 638 ILE A CA 1
ATOM 5094 C C . ILE A 1 638 ? -43.393 7.068 12.650 1.00 43.62 638 ILE A C 1
ATOM 5096 O O . ILE A 1 638 ? -44.516 6.907 13.130 1.00 43.62 638 ILE A O 1
ATOM 5100 N N . GLN A 1 639 ? -42.372 6.283 13.015 1.00 46.44 639 GLN A N 1
ATOM 5101 C CA . GLN A 1 639 ? -42.493 5.296 14.100 1.00 46.44 639 GLN A CA 1
ATOM 5102 C C . GLN A 1 639 ? -42.608 5.989 15.464 1.00 46.44 639 GLN A C 1
ATOM 5104 O O . GLN A 1 639 ? -43.456 5.614 16.274 1.00 46.44 639 GLN A O 1
ATOM 5109 N N . PHE A 1 640 ? -41.847 7.066 15.673 1.00 52.47 640 PHE A N 1
ATOM 5110 C CA . PHE A 1 640 ? -41.901 7.865 16.896 1.00 52.47 640 PHE A CA 1
ATOM 5111 C C . PHE A 1 640 ? -43.269 8.526 17.127 1.00 52.47 640 PHE A C 1
ATOM 5113 O O . PHE A 1 640 ? -43.825 8.439 18.220 1.00 52.47 640 PHE A O 1
ATOM 5120 N N . SER A 1 641 ? -43.877 9.118 16.093 1.00 48.47 641 SER A N 1
ATOM 5121 C CA . SER A 1 641 ? -45.227 9.697 16.203 1.00 48.47 641 SER A CA 1
ATOM 5122 C C . SER A 1 641 ? -46.303 8.657 16.553 1.00 48.47 641 SER A C 1
ATOM 5124 O O . SER A 1 641 ? -47.248 8.977 17.276 1.00 48.47 641 SER A O 1
ATOM 5126 N N . LYS A 1 642 ? -46.143 7.393 16.134 1.00 47.00 642 LYS A N 1
ATOM 5127 C CA . LYS A 1 642 ? -47.012 6.279 16.561 1.00 47.00 642 LYS A CA 1
ATOM 5128 C C . LYS A 1 642 ? -46.766 5.857 18.014 1.00 47.00 642 LYS A C 1
ATOM 5130 O O . LYS A 1 642 ? -47.727 5.527 18.708 1.00 47.00 642 LYS A O 1
ATOM 5135 N N . LEU A 1 643 ? -45.516 5.884 18.475 1.00 49.94 643 LEU A N 1
ATOM 5136 C CA . LEU A 1 643 ? -45.118 5.532 19.842 1.00 49.94 643 LEU A CA 1
ATOM 5137 C C . LEU A 1 643 ? -45.546 6.588 20.866 1.00 49.94 643 LEU A C 1
ATOM 5139 O O . LEU A 1 643 ? -46.157 6.226 21.870 1.00 49.94 643 LEU A O 1
ATOM 5143 N N . LEU A 1 644 ? -45.357 7.883 20.576 1.00 51.84 644 LEU A N 1
ATOM 5144 C CA . LEU A 1 644 ? -45.880 8.991 21.391 1.00 51.84 644 LEU A CA 1
ATOM 5145 C C . LEU A 1 644 ? -47.403 8.890 21.587 1.00 51.84 644 LEU A C 1
ATOM 5147 O O . LEU A 1 644 ? -47.923 9.177 22.664 1.00 51.84 644 LEU A O 1
ATOM 5151 N N . TYR A 1 645 ? -48.117 8.458 20.542 1.00 46.78 645 TYR A N 1
ATOM 5152 C CA . TYR A 1 645 ? -49.570 8.286 20.567 1.00 46.78 645 TYR A CA 1
ATOM 5153 C C . TYR A 1 645 ? -50.013 7.073 21.406 1.00 46.78 645 TYR A C 1
ATOM 5155 O O . TYR A 1 645 ? -51.103 7.082 21.976 1.00 46.78 645 TYR A O 1
ATOM 5163 N N . ARG A 1 646 ? -49.179 6.027 21.500 1.00 44.16 646 ARG A N 1
ATOM 5164 C CA . ARG A 1 646 ? -49.463 4.797 22.263 1.00 44.16 646 ARG A CA 1
ATOM 5165 C C . ARG A 1 646 ? -49.074 4.881 23.741 1.00 44.16 646 ARG A C 1
ATOM 5167 O O . ARG A 1 646 ? -49.761 4.289 24.568 1.00 44.16 646 ARG A O 1
ATOM 5174 N N . SER A 1 647 ? -48.026 5.627 24.085 1.00 45.16 647 SER A N 1
ATOM 5175 C CA . SER A 1 647 ? -47.388 5.594 25.415 1.00 45.16 647 SER A CA 1
ATOM 5176 C C . SER A 1 647 ? -47.973 6.564 26.462 1.00 45.16 647 SER A C 1
ATOM 5178 O O . SER A 1 647 ? -47.387 6.736 27.529 1.00 45.16 647 SER A O 1
ATOM 5180 N N . TRP A 1 648 ? -49.148 7.171 26.217 1.00 46.81 648 TRP A N 1
ATOM 5181 C CA . TRP A 1 648 ? -49.838 8.081 27.162 1.00 46.81 648 TRP A CA 1
ATOM 5182 C C . TRP A 1 648 ? -48.894 9.119 27.797 1.00 46.81 648 TRP A C 1
ATOM 5184 O O . TRP A 1 648 ? -48.928 9.387 29.001 1.00 46.81 648 TRP A O 1
ATOM 5194 N N . ILE A 1 649 ? -48.013 9.704 26.986 1.00 52.28 649 ILE A N 1
ATOM 5195 C CA . ILE A 1 649 ? -47.102 10.745 27.452 1.00 52.28 649 ILE A CA 1
ATOM 5196 C C . ILE A 1 649 ? -47.943 11.955 27.861 1.00 52.28 649 ILE A C 1
ATOM 5198 O O . ILE A 1 649 ? -48.823 12.401 27.121 1.00 52.28 649 ILE A O 1
ATOM 5202 N N . SER A 1 650 ? -47.715 12.462 29.075 1.00 54.31 650 SER A N 1
ATOM 5203 C CA . SER A 1 650 ? -48.465 13.609 29.581 1.00 54.31 650 SER A CA 1
ATOM 5204 C C . SER A 1 650 ? -48.285 14.800 28.635 1.00 54.31 650 SER A C 1
ATOM 5206 O O . SER A 1 650 ? -47.195 15.034 28.114 1.00 54.31 650 SER A O 1
ATOM 5208 N N . ILE A 1 651 ? -49.348 15.584 28.428 1.00 51.34 651 ILE A N 1
ATOM 5209 C CA . ILE A 1 651 ? -49.320 16.807 27.601 1.00 51.34 651 ILE A CA 1
ATOM 5210 C C . ILE A 1 651 ? -48.131 17.705 27.993 1.00 51.34 651 ILE A C 1
ATOM 5212 O O . ILE A 1 651 ? -47.504 18.319 27.137 1.00 51.34 651 ILE A O 1
ATOM 5216 N N . SER A 1 652 ? -47.773 17.715 29.278 1.00 47.84 652 SER A N 1
ATOM 5217 C CA . SER A 1 652 ? -46.610 18.407 29.832 1.00 47.84 652 SER A CA 1
ATOM 5218 C C . SER A 1 652 ? -45.268 17.951 29.238 1.00 47.84 652 SER A C 1
ATOM 5220 O O . SER A 1 652 ? -44.457 18.803 28.899 1.00 47.84 652 SER A O 1
ATOM 5222 N N . LEU A 1 653 ? -45.033 16.644 29.061 1.00 57.12 653 LEU A N 1
ATOM 5223 C CA . LEU A 1 653 ? -43.799 16.127 28.447 1.00 57.12 653 LEU A CA 1
ATOM 5224 C C . LEU A 1 653 ? -43.717 16.461 26.951 1.00 57.12 653 LEU A C 1
ATOM 5226 O O . LEU A 1 653 ? -42.640 16.773 26.453 1.00 57.12 653 LEU A O 1
ATOM 5230 N N . ILE A 1 654 ? -44.850 16.424 26.243 1.00 59.41 654 ILE A N 1
ATOM 5231 C CA . ILE A 1 654 ? -44.915 16.794 24.822 1.00 59.41 654 ILE A CA 1
ATOM 5232 C C . ILE A 1 654 ? -44.554 18.274 24.654 1.00 59.41 654 ILE A C 1
ATOM 5234 O O . ILE A 1 654 ? -43.728 18.611 23.811 1.00 59.41 654 ILE A O 1
ATOM 5238 N N . VAL A 1 655 ? -45.117 19.155 25.488 1.00 55.91 655 VAL A N 1
ATOM 5239 C CA . VAL A 1 655 ? -44.801 20.595 25.474 1.00 55.91 655 VAL A CA 1
ATOM 5240 C C . VAL A 1 655 ? -43.311 20.846 25.734 1.00 55.91 655 VAL A C 1
ATOM 5242 O O . VAL A 1 655 ? -42.699 21.631 25.012 1.00 55.91 655 VAL A O 1
ATOM 5245 N N . LEU A 1 656 ? -42.716 20.147 26.703 1.00 55.91 656 LEU A N 1
ATOM 5246 C CA . LEU A 1 656 ? -41.291 20.270 27.023 1.00 55.91 656 LEU A CA 1
ATOM 5247 C C . LEU A 1 656 ? -40.381 19.749 25.894 1.00 55.91 656 LEU A C 1
ATOM 5249 O O . LEU A 1 656 ? -39.372 20.377 25.584 1.00 55.91 656 LEU A O 1
ATOM 5253 N N . LEU A 1 657 ? -40.751 18.647 25.230 1.00 62.56 657 LEU A N 1
ATOM 5254 C CA . LEU A 1 657 ? -40.026 18.135 24.061 1.00 62.56 657 LEU A CA 1
ATOM 5255 C C . LEU A 1 657 ? -40.036 19.148 22.913 1.00 62.56 657 LEU A C 1
ATOM 5257 O O . LEU A 1 657 ? -38.978 19.455 22.368 1.00 62.56 657 LEU A O 1
ATOM 5261 N N . PHE A 1 658 ? -41.196 19.741 22.611 1.00 61.62 658 PHE A N 1
ATOM 5262 C CA . PHE A 1 658 ? -41.306 20.813 21.616 1.00 61.62 658 PHE A CA 1
ATOM 5263 C C . PHE A 1 658 ? -40.437 22.029 21.973 1.00 61.62 658 PHE A C 1
ATOM 5265 O O . PHE A 1 658 ? -39.760 22.567 21.099 1.00 61.62 658 PHE A O 1
ATOM 5272 N N . GLN A 1 659 ? -40.406 22.446 23.244 1.00 57.66 659 GLN A N 1
ATOM 5273 C CA . GLN A 1 659 ? -39.527 23.530 23.703 1.00 57.66 659 GLN A CA 1
ATOM 5274 C C . GLN A 1 659 ? -38.041 23.183 23.521 1.00 57.66 659 GLN A C 1
ATOM 5276 O O . GLN A 1 659 ? -37.273 24.027 23.056 1.00 57.66 659 GLN A O 1
ATOM 5281 N N . SER A 1 660 ? -37.643 21.940 23.812 1.00 60.09 660 SER A N 1
ATOM 5282 C CA . SER A 1 660 ? -36.261 21.480 23.634 1.00 60.09 660 SER A CA 1
ATOM 5283 C C . SER A 1 660 ? -35.821 21.478 22.163 1.00 60.09 660 SER A C 1
ATOM 5285 O O . SER A 1 660 ? -34.735 21.964 21.849 1.00 60.09 660 SER A O 1
ATOM 5287 N N . SER A 1 661 ? -36.672 21.003 21.242 1.00 60.66 661 SER A N 1
ATOM 5288 C CA . SER A 1 661 ? -36.364 20.955 19.809 1.00 60.66 661 SER A CA 1
ATOM 5289 C C . SER A 1 661 ? -36.246 22.357 19.209 1.00 60.66 661 SER A C 1
ATOM 5291 O O . SER A 1 661 ? -35.378 22.597 18.373 1.00 60.66 661 SER A O 1
ATOM 5293 N N . VAL A 1 662 ? -37.067 23.311 19.668 1.00 58.91 662 VAL A N 1
ATOM 5294 C CA . VAL A 1 662 ? -36.963 24.724 19.264 1.00 58.91 662 VAL A CA 1
ATOM 5295 C C . VAL A 1 662 ? -35.648 25.344 19.749 1.00 58.91 662 VAL A C 1
ATOM 5297 O O . VAL A 1 662 ? -34.997 26.043 18.973 1.00 58.91 662 VAL A O 1
ATOM 5300 N N . SER A 1 663 ? -35.219 25.059 20.985 1.00 54.53 663 SER A N 1
ATOM 5301 C CA . SER A 1 663 ? -33.916 25.522 21.493 1.00 54.53 663 SER A CA 1
ATOM 5302 C C . SER A 1 663 ? -32.746 24.916 20.704 1.00 54.53 663 SER A C 1
ATOM 5304 O O . SER A 1 663 ? -31.850 25.633 20.258 1.00 54.53 663 SER A O 1
ATOM 5306 N N . PHE A 1 664 ? -32.794 23.608 20.425 1.00 53.28 664 PHE A N 1
ATOM 5307 C CA . PHE A 1 664 ? -31.766 22.904 19.652 1.00 53.28 664 PHE A CA 1
ATOM 5308 C C . PHE A 1 664 ? -31.629 23.442 18.217 1.00 53.28 664 PHE A C 1
ATOM 5310 O O . PHE A 1 664 ? -30.518 23.693 17.745 1.00 53.28 664 PHE A O 1
ATOM 5317 N N . LEU A 1 665 ? -32.749 23.695 17.531 1.00 53.28 665 LEU A N 1
ATOM 5318 C CA . LEU A 1 665 ? -32.762 24.308 16.196 1.00 53.28 665 LEU A CA 1
ATOM 5319 C C . LEU A 1 665 ? -32.212 25.744 16.202 1.00 53.28 665 LEU A C 1
ATOM 5321 O O . LEU A 1 665 ? -31.625 26.186 15.211 1.00 53.28 665 LEU A O 1
ATOM 5325 N N . HIS A 1 666 ? -32.386 26.473 17.308 1.00 52.25 666 HIS A N 1
ATOM 5326 C CA . HIS A 1 666 ? -31.841 27.817 17.481 1.00 52.25 666 HIS A CA 1
ATOM 5327 C C . HIS A 1 666 ? -30.323 27.786 17.738 1.00 52.25 666 HIS A C 1
ATOM 5329 O O . HIS A 1 666 ? -29.605 28.654 17.240 1.00 52.25 666 HIS A O 1
ATOM 5335 N N . GLN A 1 667 ? -29.819 26.795 18.480 1.00 46.69 667 GLN A N 1
ATOM 5336 C CA . GLN A 1 667 ? -28.386 26.632 18.763 1.00 46.69 667 GLN A CA 1
ATOM 5337 C C . GLN A 1 667 ? -27.584 26.102 17.566 1.00 46.69 667 GLN A C 1
ATOM 5339 O O . GLN A 1 667 ? -26.442 26.506 17.368 1.00 46.69 667 GLN A O 1
ATOM 5344 N N . THR A 1 668 ? -28.177 25.233 16.745 1.00 45.16 668 THR A N 1
ATOM 5345 C CA . THR A 1 668 ? -27.527 24.634 15.561 1.00 45.16 668 THR A CA 1
ATOM 5346 C C . THR A 1 668 ? -27.600 25.509 14.304 1.00 45.16 668 THR A C 1
ATOM 5348 O O . THR A 1 668 ? -27.085 25.128 13.257 1.00 45.16 668 THR A O 1
ATOM 5351 N N . GLY A 1 669 ? -28.254 26.677 14.365 1.00 38.53 669 GLY A N 1
ATOM 5352 C CA . GLY A 1 669 ? -28.429 27.578 13.216 1.00 38.53 669 GLY A CA 1
ATOM 5353 C C . GLY A 1 669 ? -29.381 27.058 12.124 1.00 38.53 669 GLY A C 1
ATOM 5354 O O . GLY A 1 669 ? -29.611 27.752 11.135 1.00 38.53 669 GLY A O 1
ATOM 5355 N N . CYS A 1 670 ? -29.984 25.877 12.304 1.00 40.06 670 CYS A N 1
ATOM 5356 C CA . CYS A 1 670 ? -30.859 25.229 11.318 1.00 40.06 670 CYS A CA 1
ATOM 5357 C C . CYS A 1 670 ? -32.238 25.892 11.169 1.00 40.06 670 CYS A C 1
ATOM 5359 O O . CYS A 1 670 ? -32.950 25.631 10.199 1.00 40.06 670 CYS A O 1
ATOM 5361 N N . LEU A 1 671 ? -32.615 26.792 12.082 1.00 31.81 671 LEU A N 1
ATOM 5362 C CA . LEU A 1 671 ? -33.903 27.491 12.048 1.00 31.81 671 LEU A CA 1
ATOM 5363 C C . LEU A 1 671 ? -34.081 28.380 10.797 1.00 31.81 671 LEU A C 1
ATOM 5365 O O . LEU A 1 671 ? -35.212 28.592 10.369 1.00 31.81 671 LEU A O 1
ATOM 5369 N N . MET A 1 672 ? -32.995 28.854 10.167 1.00 30.47 672 MET A N 1
ATOM 5370 C CA . MET A 1 672 ? -33.078 29.619 8.910 1.00 30.47 672 MET A CA 1
ATOM 5371 C C . MET A 1 672 ? -33.242 28.753 7.649 1.00 30.47 672 MET A C 1
ATOM 5373 O O . MET A 1 672 ? -33.809 29.245 6.680 1.00 30.47 672 MET A O 1
ATOM 5377 N N . ASN A 1 673 ? -32.815 27.485 7.657 1.00 32.31 673 ASN A N 1
ATOM 5378 C CA . ASN A 1 673 ? -32.891 26.610 6.474 1.00 32.31 673 ASN A CA 1
ATOM 5379 C C . ASN A 1 673 ? -34.217 25.845 6.355 1.00 32.31 673 ASN A C 1
ATOM 5381 O O . ASN A 1 673 ? -34.520 25.336 5.287 1.00 32.31 673 ASN A O 1
ATOM 5385 N N . ILE A 1 674 ? -35.006 25.765 7.431 1.00 31.41 674 ILE A N 1
ATOM 5386 C CA . ILE A 1 674 ? -36.319 25.090 7.435 1.00 31.41 674 ILE A CA 1
ATOM 5387 C C . ILE A 1 674 ? -37.467 26.081 7.128 1.00 31.41 674 ILE A C 1
ATOM 5389 O O . ILE A 1 674 ? -38.593 25.673 6.859 1.00 31.41 674 ILE A O 1
ATOM 5393 N N . ILE A 1 675 ? -37.197 27.394 7.166 1.00 30.88 675 ILE A N 1
ATOM 5394 C CA . ILE A 1 675 ? -38.181 28.457 6.878 1.00 30.88 675 ILE A CA 1
ATOM 5395 C C . ILE A 1 675 ? -38.165 28.892 5.391 1.00 30.88 675 ILE A C 1
ATOM 5397 O O . ILE A 1 675 ? -39.091 29.579 4.954 1.00 30.88 675 ILE A O 1
ATOM 5401 N N . GLN A 1 676 ? -37.166 28.474 4.602 1.00 26.27 676 GLN A N 1
ATOM 5402 C CA . GLN A 1 676 ? -37.195 28.529 3.129 1.00 26.27 676 GLN A CA 1
ATOM 5403 C C . GLN A 1 676 ? -37.739 27.224 2.559 1.00 26.27 676 GLN A C 1
ATOM 5405 O O . GLN A 1 676 ? -38.459 27.313 1.537 1.00 26.27 676 GLN A O 1
#

Sequence (676 aa):
MSTLTTIKDKIKELDPAGFQEFCDRILSKLHPDWHFVELGLMAGRTKTTTGNPDTYFKTPTGKYVFVAYTTKESGSLYEKLHDDIEKCLDPDKTGLPLSEVDCIIACHTSSNLKAGDDYRLHELCNEASIPLTIYGIDELSGFVFDRFPSIASDYLHVSVDTGQISEPDAFVRAYDSATLIPPVNTHFLFRESELAKIHAYLDTGNIVLIHGTAGVGKTRLALEVASRYAKEKEYSLFCIRSNHQNLYPDFVCALEIPGKYLFLIDDANEMNNLSTIISYVAGKNAELSDFSIKLIMTIRDYVKQEVTGEIEKCGAPYQTMEIGPFSDNEIQGFLKSEFDIQNYHYLEQITDIAEGNARIAYMAGRLAVEKQSLSAVCDASDLLDQYYRQFTDQMLGSSKELCFSAGVLAIVKAVDLDDLTKLEEVFDLGIVDSKQFLENLEKLVDLEYAQSKNGVITNADQCFANYMLYYVFFKKKIVPFADILDIGFRKFRNEINHAAVTISHIYQDPQIMDELSSQIKVVWKKYQNSDDSELYADFLQVYHAVDPEVSLLYAKNKIDGIASQKISLDINFDQKSWDQTDRILTLLTGYQSSEEYSEMSLELALEYAKKSEEAFVHFSKWFNQQFGIDPDVFHKSIQFSKLLYRSWISISLIVLLFQSSVSFLHQTGCLMNIIQ

Organism: NCBI:txid2926318

Secondary structure (DSSP, 8-state):
--HHHHHHHHHHHS-HHHHHHHHHHHHHHH-TTSEEEESSB-TT-S-B---SSSEEEE-TTS-EEEEEEE--SSS-HHHHHHHHHHHHT-HHHHSS-GGGEEEEEEEES-S---HHHHHHHHHHHHHTT--EEEE-HHHHHHIIIII-HHHHHHHH---SS-S-EE-HHHHHHHHHT-TTS--S-S---S-HHHHHHHHHHHHH-SEEEEE--TTSSHHHHHHHHHHHHHHHHTPEEEEEE--SS--HHHHHHHTSS-SEEEEEEETGGG-TTHHHHHHHHHHHHHH-TT-EEEEEEEE-STTHHHHHHHHHHTT--EEEEE--PPPHHHHHHHHHHHH----HHHHHHHHHHHTT-HHHHHHHHHHHHHH--THHHHBHHHHHHHHHHHHIIIIITT-HHHHHHHHHHHHHSEEETTB-G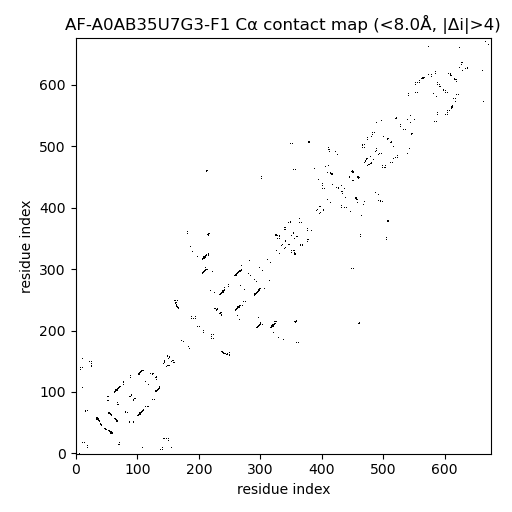GGHHHHTTSS--HHHHHHHHHHHHHTTSEEEETTEEEES-HHHHHHHHHIIIIIS-SS-HHHHHHHHHHHSHHHHHHHHHHHHHHB--HHHHHHHHHHHHHHHHHHHTSS-HHHHHHHHHHHGGGSHHHHHHHHHHHHHTSPP-PPPS---TT-GGG-SPPHHHHTTTT-TT-TTTHHHHHHHHHHHHTS-HHHHHHHHHHHHHHHS--GGGHHHHHHHHHHHHHTT--HHHHHHHHHHHHHHHHHSSGGGTS--

pLDDT: mean 84.36, std 14.66, range [26.27, 98.12]

Nearest PDB structures (foldseek):
  1in7-assembly1_A  TM=5.588E-01  e=3.954E-06  Thermotoga maritima
  8s0e-assembly1_G  TM=5.203E-01  e=2.294E-06  Homo sapiens
  8efv-assembly1_D  TM=5.506E-01  e=1.849E-05  Thermus thermophilus HB8
  5uj7-assembly2_D  TM=4.645E-01  e=1.935E-05  Homo sapiens
  4w8f-assembly3_B  TM=2.692E-01  e=2.294E-02  Saccharomyces cerevisiae S288C